Protein AF-A0A4Y1R9N9-F1 (afdb_monomer_lite)

Organism: Prunus dulcis (NCBI:txid3755)

InterPro domains:
  IPR027417 P-loop containing nucleoside triphosphate hydrolase [G3DSA:3.40.50.300] (243-379)
  IPR027417 P-loop containing nucleoside triphosphate hydrolase [G3DSA:3.40.50.300] (380-508)
  IPR027417 P-loop containing nucleoside triphosphate hydrolase [SSF52540] (282-499)
  IPR041677 DNA2/NAM7 helicase, helicase domain [PF13086] (291-350)
  IPR041679 DNA2/NAM7 helicase-like, C-terminal [PF13087] (359-492)
  IPR045055 DNA2/NAM7-like helicase [PTHR10887] (162-499)
  IPR045529 Domain of unknown function DUF6469 [PF20073] (2-97)
  IPR045529 Domain of unknown function DUF6469 [PF20073] (102-150)
  IPR047187 Upf1-like, C-terminal helicase domain [cd18808] (382-489)

Secondary structure (DSSP, 8-state):
----PPPPSS-S-HHHHHTTTHHHHHHHHHHHHHHHHHTGGGS-EEEEEEEEEPP-SSTT-EEEEEEE---SSS------TTEEEEEESS--S------EEEEESS-----TT--EEEEEEEETHHHHHHHHHHT-S---TTTTTSTT----------GGGEEEES-HHHHTGGG-HHHHTTBHHHHHHHHHHHT-TTTSHHHHHHHHHHHHH-HHHHHHT---TT----HHHHHHHHHHHGGGS--HHHHHHHHHHHHHHHH--TT-HHHHHHHHHHHHHHHHHTT-------SHHHHHHHHHHH-SEEEE-TTTTHHHHHTTPPPPS----TTTTTS-HHHHHHHHT-----SSSTT--HHHHHHHTT-------EE-SS-HHHHHHHHHHHHTT-PEEPTGGGSGGG----S-SGGGSSS-----TT--EEE-TTS-EEEHHHHHHHHHHHHHHHHHHHHH---EEEEEEES-HHHHHHHHHHHGGGTS-TT-TTEEEEEEEPPHHHHT--

Radius of gyration: 30.86 Å; chains: 1; bounding box: 74×74×81 Å

Foldseek 3Di:
DDDQDDDDLDDDDQVSLLVNCVVPLVVVVVVLLVVLVVCQLVFAKAWWDDWAFDDDPDPQWGKIWTDTDDDDDDDHDADDPQWDKDKDLDDSPDDHDDTDIDTDRDDDDDDPPTIIMITTRDRCLLSVLLVCLSPDPPQPVVLVVQPPDDDDDDDPDDLLQAAEFEDCVVVVQVVPPSSLSRYLVSQLVLLLQQLDPCRHDLNLLVVVLVCLVDVPVVVVPDPDPPPPADSLRVVVVSLVVVCPRDDPVVNVVSVVVVVLSVPDDPPDPVNVVVSVVSSVVSVVCNPVDRDNDNDSLVSSLVSLASHPHYHYQLSRLLVVVVSPHDDDSDDDDPPQQQDQCSSNSSNNSGSGDDDDCSRGGPVNSCVVVPNDDDDPAEDEPAQCVVVVVCCVPVPVVSHHYDPNNPDPVNWDQQDDDPCRGSDHDDDQPPWDWDADPVRWTATVSVLVVLLVVLVSSLVSCVVPVAADEEEAEDQTPVHLVSNCVRCVVVDPDPPSPRYYYDRDHDDPSVVVVD

Structure (mmCIF, N/CA/C/O backbone):
data_AF-A0A4Y1R9N9-F1
#
_entry.id   AF-A0A4Y1R9N9-F1
#
loop_
_atom_site.group_PDB
_atom_site.id
_atom_site.type_symbol
_atom_site.label_atom_id
_atom_site.label_alt_id
_atom_site.label_comp_id
_atom_site.label_asym_id
_atom_site.label_entity_id
_atom_site.label_seq_id
_atom_site.pdbx_PDB_ins_code
_atom_site.Cartn_x
_atom_site.Cartn_y
_atom_site.Cartn_z
_atom_site.occupancy
_atom_site.B_iso_or_equiv
_atom_site.auth_seq_id
_atom_site.auth_comp_id
_atom_site.auth_asym_id
_atom_site.auth_atom_id
_atom_site.pdbx_PDB_model_num
ATOM 1 N N . MET A 1 1 ? 36.360 -7.402 -8.971 1.00 36.19 1 MET A N 1
ATOM 2 C CA . MET A 1 1 ? 34.938 -7.801 -8.937 1.00 36.19 1 MET A CA 1
ATOM 3 C C . MET A 1 1 ? 34.877 -9.188 -8.328 1.00 36.19 1 MET A C 1
ATOM 5 O O . MET A 1 1 ? 35.626 -10.042 -8.787 1.00 36.19 1 MET A O 1
ATOM 9 N N . ASN A 1 2 ? 34.074 -9.403 -7.285 1.00 40.44 2 ASN A N 1
ATOM 10 C CA . ASN A 1 2 ? 33.867 -10.749 -6.743 1.00 40.44 2 ASN A CA 1
ATOM 11 C C . ASN A 1 2 ? 32.789 -11.445 -7.575 1.00 40.44 2 ASN A C 1
ATOM 13 O O . ASN A 1 2 ? 31.765 -10.832 -7.869 1.00 40.44 2 ASN A O 1
ATOM 17 N N . ALA A 1 3 ? 33.021 -12.700 -7.959 1.00 49.12 3 ALA A N 1
ATOM 18 C CA . ALA A 1 3 ? 32.066 -13.446 -8.766 1.00 49.12 3 ALA A CA 1
ATOM 19 C C . ALA A 1 3 ? 30.737 -13.654 -8.016 1.00 49.12 3 ALA A C 1
ATOM 21 O O . ALA A 1 3 ? 30.699 -13.996 -6.835 1.00 49.12 3 ALA A O 1
ATOM 22 N N . VAL A 1 4 ? 29.651 -13.431 -8.747 1.00 55.69 4 VAL A N 1
ATOM 23 C CA . VAL A 1 4 ? 28.253 -13.615 -8.354 1.00 55.69 4 VAL A CA 1
ATOM 24 C C . VAL A 1 4 ? 27.925 -15.106 -8.502 1.00 55.69 4 VAL A C 1
ATOM 26 O O . VAL A 1 4 ? 27.786 -15.580 -9.623 1.00 55.69 4 VAL A O 1
ATOM 29 N N . THR A 1 5 ? 27.841 -15.859 -7.400 1.00 57.38 5 THR A N 1
ATOM 30 C CA . THR A 1 5 ? 27.516 -17.302 -7.418 1.00 57.38 5 THR A CA 1
ATOM 31 C C . THR A 1 5 ? 26.017 -17.566 -7.262 1.00 57.38 5 THR A C 1
ATOM 33 O O . THR A 1 5 ? 25.310 -16.777 -6.638 1.00 57.38 5 THR A O 1
ATOM 36 N N . GLU A 1 6 ? 25.542 -18.693 -7.792 1.00 58.91 6 GLU A N 1
ATOM 37 C CA . GLU A 1 6 ? 24.136 -19.119 -7.747 1.00 58.91 6 GLU A CA 1
ATOM 38 C C . GLU A 1 6 ? 23.668 -19.538 -6.332 1.00 58.91 6 GLU A C 1
ATOM 40 O O . GLU A 1 6 ? 24.450 -20.080 -5.547 1.00 58.91 6 GLU A O 1
ATOM 45 N N . ILE A 1 7 ? 22.395 -19.290 -5.997 1.00 62.06 7 ILE A N 1
ATOM 46 C CA . ILE A 1 7 ? 21.731 -19.771 -4.776 1.00 62.06 7 ILE A CA 1
ATOM 47 C C . ILE A 1 7 ? 21.492 -21.272 -4.897 1.00 62.06 7 ILE A C 1
ATOM 49 O O . ILE A 1 7 ? 20.780 -21.694 -5.808 1.00 62.06 7 ILE A O 1
ATOM 53 N N . PRO A 1 8 ? 21.945 -22.079 -3.927 1.00 58.59 8 PRO A N 1
ATOM 54 C CA . PRO A 1 8 ? 21.399 -23.412 -3.761 1.00 58.59 8 PRO A CA 1
ATOM 55 C C . PRO A 1 8 ? 19.982 -23.315 -3.168 1.00 58.59 8 PRO A C 1
ATOM 57 O O . PRO A 1 8 ? 19.748 -22.585 -2.204 1.00 58.59 8 PRO A O 1
ATOM 60 N N . ASP A 1 9 ? 19.024 -24.090 -3.686 1.00 57.94 9 ASP A N 1
ATOM 61 C CA . ASP A 1 9 ? 17.650 -24.108 -3.145 1.00 57.94 9 ASP A CA 1
ATOM 62 C C . ASP A 1 9 ? 17.587 -24.543 -1.663 1.00 57.94 9 ASP A C 1
ATOM 64 O O . ASP A 1 9 ? 16.606 -24.267 -0.969 1.00 57.94 9 ASP A O 1
ATOM 68 N N . THR A 1 10 ? 18.653 -25.177 -1.154 1.00 56.78 10 THR A N 1
ATOM 69 C CA . THR A 1 10 ? 18.830 -25.584 0.248 1.00 56.78 10 THR A CA 1
ATOM 70 C C . THR A 1 10 ? 20.202 -25.169 0.787 1.00 56.78 10 THR A C 1
ATOM 72 O O . THR A 1 10 ? 21.182 -25.109 0.052 1.00 56.78 10 THR A O 1
ATOM 75 N N . PHE A 1 11 ? 20.297 -24.912 2.094 1.00 61.66 11 PHE A N 1
ATOM 76 C CA . PHE A 1 11 ? 21.540 -24.506 2.761 1.00 61.66 11 PHE A CA 1
ATOM 77 C C . PHE A 1 11 ? 21.855 -25.429 3.938 1.00 61.66 11 PHE A C 1
ATOM 79 O O . PHE A 1 11 ? 20.962 -25.810 4.691 1.00 61.66 11 PHE A O 1
ATOM 86 N N . SER A 1 12 ? 23.138 -25.734 4.142 1.00 62.84 12 SER A N 1
ATOM 87 C CA . SER A 1 12 ? 23.599 -26.641 5.204 1.00 62.84 12 SER A CA 1
ATOM 88 C C . SER A 1 12 ? 23.705 -25.995 6.591 1.00 62.84 12 SER A C 1
ATOM 90 O O . SER A 1 12 ? 23.620 -26.693 7.597 1.00 62.84 12 SER A O 1
ATOM 92 N N . THR A 1 13 ? 23.908 -24.675 6.677 1.00 56.19 13 THR A N 1
ATOM 93 C CA . THR A 1 13 ? 24.033 -23.945 7.954 1.00 56.19 13 THR A CA 1
ATOM 94 C C . THR A 1 13 ? 23.515 -22.514 7.844 1.00 56.19 13 THR A C 1
ATOM 96 O O . THR A 1 13 ? 23.657 -21.883 6.799 1.00 56.19 13 THR A O 1
ATOM 99 N N . VAL A 1 14 ? 23.018 -21.956 8.955 1.00 56.78 14 VAL A N 1
ATOM 100 C CA . VAL A 1 14 ? 22.624 -20.535 9.059 1.00 56.78 14 VAL A CA 1
ATOM 101 C C . VAL A 1 14 ? 23.787 -19.588 8.727 1.00 56.78 14 VAL A C 1
ATOM 103 O O . VAL A 1 14 ? 23.570 -18.535 8.141 1.00 56.78 14 VAL A O 1
ATOM 106 N N . THR A 1 15 ? 25.034 -19.957 9.027 1.00 58.53 15 THR A N 1
ATOM 107 C CA . THR A 1 15 ? 26.205 -19.117 8.722 1.00 58.53 15 THR A CA 1
ATOM 108 C C . THR A 1 15 ? 26.573 -19.136 7.235 1.00 58.53 15 THR A C 1
ATOM 110 O O . THR A 1 15 ? 26.896 -18.087 6.676 1.00 58.53 15 THR A O 1
ATOM 113 N N . SER A 1 16 ? 26.518 -20.307 6.583 1.00 59.44 16 SER A N 1
ATOM 114 C CA . SER A 1 16 ? 26.695 -20.425 5.123 1.00 59.44 16 SER A CA 1
ATOM 115 C C . SER A 1 16 ? 25.561 -19.750 4.365 1.00 59.44 16 SER A C 1
ATOM 117 O O . SER A 1 16 ? 25.784 -19.208 3.288 1.00 59.44 16 SER A O 1
ATOM 119 N N . TYR A 1 17 ? 24.363 -19.794 4.943 1.00 60.09 17 TYR A N 1
ATOM 120 C CA . TYR A 1 17 ? 23.223 -18.998 4.545 1.00 60.09 17 TYR A CA 1
ATOM 121 C C . TYR A 1 17 ? 23.646 -17.505 4.659 1.00 60.09 17 TYR A C 1
ATOM 123 O O . TYR A 1 17 ? 24.101 -16.944 3.668 1.00 60.09 17 TYR A O 1
ATOM 131 N N . MET A 1 18 ? 23.687 -16.890 5.851 1.00 58.19 18 MET A N 1
ATOM 132 C CA . MET A 1 18 ? 23.992 -15.454 6.080 1.00 58.19 18 MET A CA 1
ATOM 133 C C . MET A 1 18 ? 25.119 -14.831 5.228 1.00 58.19 18 MET A C 1
ATOM 135 O O . MET A 1 18 ? 24.957 -13.735 4.690 1.00 58.19 18 MET A O 1
ATOM 139 N N . LYS A 1 19 ? 26.279 -15.494 5.104 1.00 62.53 19 LYS A N 1
ATOM 140 C CA . LYS A 1 19 ? 27.453 -14.924 4.411 1.00 62.53 19 LYS A CA 1
ATOM 141 C C . LYS A 1 19 ? 27.276 -14.746 2.900 1.00 62.53 19 LYS A C 1
ATOM 143 O O . LYS A 1 19 ? 28.020 -13.969 2.306 1.00 62.53 19 LYS A O 1
ATOM 148 N N . THR A 1 20 ? 26.325 -15.441 2.284 1.00 63.75 20 THR A N 1
ATOM 149 C CA . THR A 1 20 ? 26.199 -15.508 0.820 1.00 63.75 20 THR A CA 1
ATOM 150 C C . THR A 1 20 ? 25.613 -14.221 0.208 1.00 63.75 20 THR A C 1
ATOM 152 O O . THR A 1 20 ? 25.792 -13.975 -0.980 1.00 63.75 20 THR A O 1
ATOM 155 N N . PHE A 1 21 ? 24.972 -13.353 1.004 1.00 65.00 21 PHE A N 1
ATOM 156 C CA . PHE A 1 21 ? 24.070 -12.301 0.481 1.00 65.00 21 PHE A CA 1
ATOM 157 C C . PHE A 1 21 ? 24.565 -10.873 0.689 1.00 65.00 21 PHE A C 1
ATOM 159 O O . PHE A 1 21 ? 24.133 -9.948 0.005 1.00 65.00 21 PHE A O 1
ATOM 166 N N . ILE A 1 22 ? 25.532 -10.694 1.589 1.00 68.81 22 ILE A N 1
ATOM 167 C CA . ILE A 1 22 ? 26.271 -9.437 1.752 1.00 68.81 22 ILE A CA 1
ATOM 168 C C . ILE A 1 22 ? 26.825 -8.916 0.408 1.00 68.81 22 ILE A C 1
ATOM 170 O O . ILE A 1 22 ? 26.648 -7.731 0.135 1.00 68.81 22 ILE A O 1
ATOM 174 N N . PRO A 1 23 ? 27.427 -9.741 -0.479 1.00 67.56 23 PRO A N 1
ATOM 175 C CA . PRO A 1 23 ? 27.901 -9.277 -1.787 1.00 67.56 23 PRO A CA 1
ATOM 176 C C . PRO A 1 23 ? 26.787 -8.906 -2.775 1.00 67.56 23 PRO A C 1
ATOM 178 O O . PRO A 1 23 ? 27.087 -8.506 -3.896 1.00 67.56 23 PRO A O 1
ATOM 181 N N . SER A 1 24 ? 25.525 -9.153 -2.434 1.00 66.94 24 SER A N 1
ATOM 182 C CA . SER A 1 24 ? 24.391 -9.183 -3.361 1.00 66.94 24 SER A CA 1
ATOM 183 C C . SER A 1 24 ? 23.478 -7.983 -3.139 1.00 66.94 24 SER A C 1
ATOM 185 O O . SER A 1 24 ? 23.363 -7.158 -4.038 1.00 66.94 24 SER A O 1
ATOM 187 N N . LEU A 1 25 ? 23.108 -7.730 -1.882 1.00 71.94 25 LEU A N 1
ATOM 188 C CA . LEU A 1 25 ? 22.559 -6.448 -1.431 1.00 71.94 25 LEU A CA 1
ATOM 189 C C . LEU A 1 25 ? 23.481 -5.258 -1.777 1.00 71.94 25 LEU A C 1
ATOM 191 O O . LEU A 1 25 ? 23.010 -4.153 -2.040 1.00 71.94 25 LEU A O 1
ATOM 195 N N . VAL A 1 26 ? 24.803 -5.477 -1.796 1.00 74.75 26 VAL A N 1
ATOM 196 C CA . VAL A 1 26 ? 25.788 -4.483 -2.264 1.00 74.75 26 VAL A CA 1
ATOM 197 C C . VAL A 1 26 ? 25.714 -4.262 -3.779 1.00 74.75 26 VAL A C 1
ATOM 199 O O . VAL A 1 26 ? 25.865 -3.124 -4.210 1.00 74.75 26 VAL A O 1
ATOM 202 N N . GLU A 1 27 ? 25.464 -5.303 -4.577 1.00 73.88 27 GLU A N 1
ATOM 203 C CA . GLU A 1 27 ? 25.344 -5.178 -6.038 1.00 73.88 27 GLU A CA 1
ATOM 204 C C . GLU A 1 27 ? 23.995 -4.571 -6.447 1.00 73.88 27 GLU A C 1
ATOM 206 O O . GLU A 1 27 ? 23.962 -3.727 -7.333 1.00 73.88 27 GLU A O 1
ATOM 211 N N . GLU A 1 28 ? 22.896 -4.899 -5.758 1.00 73.44 28 GLU A N 1
ATOM 212 C CA . GLU A 1 28 ? 21.628 -4.175 -5.917 1.00 73.44 28 GLU A CA 1
ATOM 213 C C . GLU A 1 28 ? 21.801 -2.695 -5.565 1.00 73.44 28 GLU A C 1
ATOM 215 O O . GLU A 1 28 ? 21.473 -1.830 -6.370 1.00 73.44 28 GLU A O 1
ATOM 220 N N . THR A 1 29 ? 22.381 -2.392 -4.397 1.00 78.75 29 THR A N 1
ATOM 221 C CA . THR A 1 29 ? 22.669 -1.005 -3.994 1.00 78.75 29 THR A CA 1
ATOM 222 C C . THR A 1 29 ? 23.520 -0.283 -5.046 1.00 78.75 29 THR A C 1
ATOM 224 O O . THR A 1 29 ? 23.346 0.913 -5.267 1.00 78.75 29 THR A O 1
ATOM 227 N N . HIS A 1 30 ? 24.445 -0.995 -5.692 1.00 74.38 30 HIS A N 1
ATOM 228 C CA . HIS A 1 30 ? 25.285 -0.469 -6.762 1.00 74.38 30 HIS A CA 1
ATOM 229 C C . HIS A 1 30 ? 24.501 -0.244 -8.068 1.00 74.38 30 HIS A C 1
ATOM 231 O O . HIS A 1 30 ? 24.696 0.790 -8.702 1.00 74.38 30 HIS A O 1
ATOM 237 N N . ALA A 1 31 ? 23.578 -1.136 -8.433 1.00 69.06 31 ALA A N 1
ATOM 238 C CA . ALA A 1 31 ? 22.695 -0.984 -9.590 1.00 69.06 31 ALA A CA 1
ATOM 239 C C . ALA A 1 31 ? 21.672 0.155 -9.408 1.00 69.06 31 ALA A C 1
ATOM 241 O O . ALA A 1 31 ? 21.511 0.976 -10.310 1.00 69.06 31 ALA A O 1
ATOM 242 N N . ASP A 1 32 ? 21.049 0.266 -8.230 1.00 75.56 32 ASP A N 1
ATOM 243 C CA . ASP A 1 32 ? 20.171 1.386 -7.860 1.00 75.56 32 ASP A CA 1
ATOM 244 C C . ASP A 1 32 ? 20.937 2.719 -7.917 1.00 75.56 32 ASP A C 1
ATOM 246 O O . ASP A 1 32 ? 20.451 3.717 -8.453 1.00 75.56 32 ASP A O 1
ATOM 250 N N . LEU A 1 33 ? 22.171 2.736 -7.396 1.00 73.06 33 LEU A N 1
ATOM 251 C CA . LEU A 1 33 ? 23.048 3.903 -7.454 1.00 73.06 33 LEU A CA 1
ATOM 252 C C . LEU A 1 33 ? 23.446 4.251 -8.896 1.00 73.06 33 LEU A C 1
ATOM 254 O O . LEU A 1 33 ? 23.465 5.429 -9.241 1.00 73.06 33 LEU A O 1
ATOM 258 N N . LEU A 1 34 ? 23.737 3.258 -9.740 1.00 66.06 34 LEU A N 1
ATOM 259 C CA . LEU A 1 34 ? 24.074 3.457 -11.151 1.00 66.06 34 LEU A CA 1
ATOM 260 C C . LEU A 1 34 ? 22.888 4.041 -11.933 1.00 66.06 34 LEU A C 1
ATOM 262 O O . LEU A 1 34 ? 23.058 5.043 -12.621 1.00 66.06 34 LEU A O 1
ATOM 266 N N . SER A 1 35 ? 21.680 3.500 -11.752 1.00 67.00 35 SER A N 1
ATOM 267 C CA . SER A 1 35 ? 20.458 4.042 -12.366 1.00 67.00 35 SER A CA 1
ATOM 268 C C . SER A 1 35 ? 20.154 5.473 -11.891 1.00 67.00 35 SER A C 1
ATOM 270 O O . SER A 1 35 ? 19.733 6.337 -12.664 1.00 67.00 35 SER A O 1
ATOM 272 N N . SER A 1 36 ? 20.454 5.775 -10.626 1.00 69.50 36 SER A N 1
ATOM 273 C CA . SER A 1 36 ? 20.399 7.141 -10.099 1.00 69.50 36 SER A CA 1
ATOM 274 C C . SER A 1 36 ? 21.432 8.075 -10.761 1.00 69.50 36 SER A C 1
ATOM 276 O O . SER A 1 36 ? 21.106 9.210 -11.105 1.00 69.50 36 SER A O 1
ATOM 278 N N . MET A 1 37 ? 22.656 7.601 -11.041 1.00 65.31 37 MET A N 1
ATOM 279 C CA . MET A 1 37 ? 23.663 8.376 -11.791 1.00 65.31 37 MET A CA 1
ATOM 280 C C . MET A 1 37 ? 23.219 8.716 -13.220 1.00 65.31 37 MET A C 1
ATOM 282 O O . MET A 1 37 ? 23.529 9.804 -13.702 1.00 65.31 37 MET A O 1
ATOM 286 N N . GLU A 1 38 ? 22.475 7.834 -13.887 1.00 60.66 38 GLU A N 1
ATOM 287 C CA . GLU A 1 38 ? 21.941 8.078 -15.237 1.00 60.66 38 GLU A CA 1
ATOM 288 C C . GLU A 1 38 ? 20.880 9.196 -15.255 1.00 60.66 38 GLU A C 1
ATOM 290 O O . GLU A 1 38 ? 20.752 9.916 -16.245 1.00 60.66 38 GLU A O 1
ATOM 295 N N . THR A 1 39 ? 20.169 9.398 -14.139 1.00 62.81 39 THR A N 1
ATOM 296 C CA . THR A 1 39 ? 19.123 10.429 -13.968 1.00 62.81 39 THR A CA 1
ATOM 297 C C . THR A 1 39 ? 19.586 11.654 -13.163 1.00 62.81 39 THR A C 1
ATOM 299 O O . THR A 1 39 ? 18.797 12.550 -12.852 1.00 62.81 39 THR A O 1
ATOM 302 N N . LEU A 1 40 ? 20.890 11.749 -12.869 1.00 62.97 40 LEU A N 1
ATOM 303 C CA . LEU A 1 40 ? 21.496 12.812 -12.060 1.00 62.97 40 LEU A CA 1
ATOM 304 C C . LEU A 1 40 ? 21.195 14.257 -12.533 1.00 62.97 40 LEU A C 1
ATOM 306 O O . LEU A 1 40 ? 21.043 15.125 -11.672 1.00 62.97 40 LEU A O 1
ATOM 310 N N . PRO A 1 41 ? 21.077 14.577 -13.843 1.00 58.31 41 PRO A N 1
ATOM 311 C CA . PRO A 1 41 ? 20.718 15.929 -14.289 1.00 58.31 41 PRO A CA 1
ATOM 312 C C . PRO A 1 41 ? 19.312 16.381 -13.866 1.00 58.31 41 PRO A C 1
ATOM 314 O O . PRO A 1 41 ? 19.068 17.583 -13.767 1.00 58.31 41 PRO A O 1
ATOM 317 N N . GLN A 1 42 ? 18.403 15.432 -13.626 1.00 62.47 42 GLN A N 1
ATOM 318 C CA . GLN A 1 42 ? 17.030 15.652 -13.165 1.00 62.47 42 GLN A CA 1
ATOM 319 C C . GLN A 1 42 ? 16.877 15.416 -11.651 1.00 62.47 42 GLN A C 1
ATOM 321 O O . GLN A 1 42 ? 15.779 15.570 -11.115 1.00 62.47 42 GLN A O 1
ATOM 326 N N . ALA A 1 43 ? 17.953 15.032 -10.956 1.00 66.75 43 ALA A N 1
ATOM 327 C CA . ALA A 1 43 ? 17.884 14.615 -9.565 1.00 66.75 43 ALA A CA 1
ATOM 328 C C . ALA A 1 43 ? 17.580 15.789 -8.602 1.00 66.75 43 ALA A C 1
ATOM 330 O O . ALA A 1 43 ? 18.164 16.877 -8.730 1.00 66.75 43 ALA A O 1
ATOM 331 N N . PRO A 1 44 ? 16.718 15.573 -7.588 1.00 74.94 44 PRO A N 1
ATOM 332 C CA . PRO A 1 44 ? 16.413 16.575 -6.568 1.00 74.94 44 PRO A CA 1
ATOM 333 C C . PRO A 1 44 ? 17.697 17.093 -5.880 1.00 74.94 44 PRO A C 1
ATOM 335 O O . PRO A 1 44 ? 18.550 16.307 -5.465 1.00 74.94 44 PRO A O 1
ATOM 338 N N . THR A 1 45 ? 17.880 18.419 -5.805 1.00 71.25 45 THR A N 1
ATOM 339 C CA . THR A 1 45 ? 19.181 19.050 -5.477 1.00 71.25 45 THR A CA 1
ATOM 340 C C . THR A 1 45 ? 19.029 20.282 -4.585 1.00 71.25 45 THR A C 1
ATOM 342 O O . THR A 1 45 ? 18.223 21.150 -4.891 1.00 71.25 45 THR A O 1
ATOM 345 N N . CYS A 1 46 ? 19.869 20.453 -3.557 1.00 74.38 46 CYS A N 1
ATOM 346 C CA . CYS A 1 46 ? 19.799 21.560 -2.593 1.00 74.38 46 CYS A CA 1
ATOM 347 C C . CYS A 1 46 ? 21.154 22.283 -2.341 1.00 74.38 46 CYS A C 1
ATOM 349 O O . CYS A 1 46 ? 22.227 21.701 -2.498 1.00 74.38 46 CYS A O 1
ATOM 351 N N . GLU A 1 47 ? 21.141 23.590 -2.006 1.00 76.25 47 GLU A N 1
ATOM 352 C CA . GLU A 1 47 ? 22.351 24.450 -1.912 1.00 76.25 47 GLU A CA 1
ATOM 353 C C . GLU A 1 47 ? 22.880 24.569 -0.471 1.00 76.25 47 GLU A C 1
ATOM 355 O O . GLU A 1 47 ? 22.287 25.247 0.373 1.00 76.25 47 GLU A O 1
ATOM 360 N N . ILE A 1 48 ? 24.046 23.974 -0.202 1.00 77.81 48 ILE A N 1
ATOM 361 C CA . ILE A 1 48 ? 24.710 23.987 1.105 1.00 77.81 48 ILE A CA 1
ATOM 362 C C . ILE A 1 48 ? 25.364 25.347 1.380 1.00 77.81 48 ILE A C 1
ATOM 364 O O . ILE A 1 48 ? 26.254 25.805 0.660 1.00 77.81 48 ILE A O 1
ATOM 368 N N . LEU A 1 49 ? 24.974 25.965 2.496 1.00 75.75 49 LEU A N 1
ATOM 369 C CA . LEU A 1 49 ? 25.505 27.245 2.966 1.00 75.75 49 LEU A CA 1
ATOM 370 C C . LEU A 1 49 ? 26.733 27.057 3.865 1.00 75.75 49 LEU A C 1
ATOM 372 O O . LEU A 1 49 ? 27.752 27.729 3.670 1.00 75.75 49 LEU A O 1
ATOM 376 N N . ALA A 1 50 ? 26.657 26.134 4.829 1.00 76.44 50 ALA A N 1
ATOM 377 C CA . ALA A 1 50 ? 27.748 25.833 5.752 1.00 76.44 50 ALA A CA 1
ATOM 378 C C . ALA A 1 50 ? 27.815 24.347 6.125 1.00 76.44 50 ALA A C 1
ATOM 380 O O . ALA A 1 50 ? 26.805 23.651 6.199 1.00 76.44 50 ALA A O 1
ATOM 381 N N . VAL A 1 51 ? 29.033 23.891 6.407 1.00 77.75 51 VAL A N 1
ATOM 382 C CA . VAL A 1 51 ? 29.354 22.536 6.859 1.00 77.75 51 VAL A CA 1
ATOM 383 C C . VAL A 1 51 ? 30.171 22.671 8.136 1.00 77.75 51 VAL A C 1
ATOM 385 O O . VAL A 1 51 ? 31.230 23.297 8.125 1.00 77.75 51 VAL A O 1
ATOM 388 N N . THR A 1 52 ? 29.689 22.110 9.242 1.00 78.81 52 THR A N 1
ATOM 389 C CA . THR A 1 52 ? 30.357 22.188 10.546 1.00 78.81 52 THR A CA 1
ATOM 390 C C . THR A 1 52 ? 30.651 20.776 11.055 1.00 78.81 52 THR A C 1
ATOM 392 O O . THR A 1 52 ? 29.711 20.004 11.256 1.00 78.81 52 THR A O 1
ATOM 395 N N . PRO A 1 53 ? 31.925 20.393 11.268 1.00 74.00 53 PRO A N 1
ATOM 396 C CA . PRO A 1 53 ? 32.252 19.082 11.816 1.00 74.00 53 PRO A CA 1
ATOM 397 C C . PRO A 1 53 ? 31.733 18.967 13.251 1.00 74.00 53 PRO A C 1
ATOM 399 O O . PRO A 1 53 ? 31.931 19.861 14.079 1.00 74.00 53 PRO A O 1
ATOM 402 N N . LYS A 1 54 ? 31.083 17.847 13.566 1.00 73.25 54 LYS A N 1
ATOM 403 C CA . LYS A 1 54 ? 30.675 17.536 14.936 1.00 73.25 54 LYS A CA 1
ATOM 404 C C . LYS A 1 54 ? 31.918 17.092 15.718 1.00 73.25 54 LYS A C 1
ATOM 406 O O . LYS A 1 54 ? 32.745 16.344 15.206 1.00 73.25 54 LYS A O 1
ATOM 411 N N . ARG A 1 55 ? 32.100 17.566 16.956 1.00 60.62 55 ARG A N 1
ATOM 412 C CA . ARG A 1 55 ? 33.238 17.137 17.792 1.00 60.62 55 ARG A CA 1
ATOM 413 C C . ARG A 1 55 ? 33.020 15.686 18.240 1.00 60.62 55 ARG A C 1
ATOM 415 O O . ARG A 1 55 ? 32.046 15.406 18.936 1.00 60.62 55 ARG A O 1
ATOM 422 N N . HIS A 1 56 ? 33.926 14.784 17.862 1.00 59.88 56 HIS A N 1
ATOM 423 C CA . HIS A 1 56 ? 33.889 13.357 18.210 1.00 59.88 56 HIS A CA 1
ATOM 424 C C . HIS A 1 56 ? 35.079 12.946 19.084 1.00 59.88 56 HIS A C 1
ATOM 426 O O . HIS A 1 56 ? 36.131 13.579 19.055 1.00 59.88 56 HIS A O 1
ATOM 432 N N . LYS A 1 57 ? 34.918 11.844 19.831 1.00 53.31 57 LYS A N 1
ATOM 433 C CA . LYS A 1 57 ? 36.005 11.201 20.594 1.00 53.31 57 LYS A CA 1
ATOM 434 C C . LYS A 1 57 ? 36.927 10.320 19.732 1.00 53.31 57 LYS A C 1
ATOM 436 O O . LYS A 1 57 ? 38.046 10.051 20.148 1.00 53.31 57 LYS A O 1
ATOM 441 N N . ASN A 1 58 ? 36.476 9.885 18.548 1.00 53.00 58 ASN A N 1
ATOM 442 C CA . ASN A 1 58 ? 37.187 8.923 17.696 1.00 53.00 58 ASN A CA 1
ATOM 443 C C . ASN A 1 58 ? 37.541 9.537 16.333 1.00 53.00 58 ASN A C 1
ATOM 445 O O . ASN A 1 58 ? 36.672 10.070 15.649 1.00 53.00 58 ASN A O 1
ATOM 449 N N . ALA A 1 59 ? 38.789 9.362 15.890 1.00 54.09 59 ALA A N 1
ATOM 450 C CA . ALA A 1 59 ? 39.345 9.969 14.671 1.00 54.09 59 ALA A CA 1
ATOM 451 C C . ALA A 1 59 ? 38.844 9.385 13.324 1.00 54.09 59 ALA A C 1
ATOM 453 O O . ALA A 1 59 ? 39.419 9.686 12.282 1.00 54.09 59 ALA A O 1
ATOM 454 N N . LYS A 1 60 ? 37.812 8.526 13.329 1.00 52.28 60 LYS A N 1
ATOM 455 C CA . LYS A 1 60 ? 37.277 7.836 12.134 1.00 52.28 60 LYS A CA 1
ATOM 456 C C . LYS A 1 60 ? 35.770 8.048 11.885 1.00 52.28 60 LYS A C 1
ATOM 458 O O . LYS A 1 60 ? 35.247 7.476 10.937 1.00 52.28 60 LYS A O 1
ATOM 463 N N . ASP A 1 61 ? 35.067 8.833 12.710 1.00 59.25 61 ASP A N 1
ATOM 464 C CA . ASP A 1 61 ? 33.644 9.172 12.500 1.00 59.25 61 ASP A CA 1
ATOM 465 C C . ASP A 1 61 ? 33.526 10.629 12.026 1.00 59.25 61 ASP A C 1
ATOM 467 O O . ASP A 1 61 ? 33.559 11.563 12.830 1.00 59.25 61 ASP A O 1
ATOM 471 N N . PHE A 1 62 ? 33.428 10.831 10.707 1.00 68.94 62 PHE A N 1
ATOM 472 C CA . PHE A 1 62 ? 33.225 12.151 10.107 1.00 68.94 62 PHE A CA 1
ATOM 473 C C . PHE A 1 62 ? 31.724 12.458 9.990 1.00 68.94 62 PHE A C 1
ATOM 475 O O . PHE A 1 62 ? 31.134 12.350 8.910 1.00 68.94 62 PHE A O 1
ATOM 482 N N . SER A 1 63 ? 31.093 12.840 11.105 1.00 71.62 63 SER A N 1
ATOM 483 C CA . SER A 1 63 ? 29.730 13.389 11.081 1.00 71.62 63 SER A CA 1
ATOM 484 C C . SER A 1 63 ? 29.748 14.923 11.047 1.00 71.62 63 SER A C 1
ATOM 486 O O . SER A 1 63 ? 30.482 15.580 11.791 1.00 71.62 63 SER A O 1
ATOM 488 N N . TYR A 1 64 ? 28.887 15.503 10.214 1.00 74.38 64 TYR A N 1
ATOM 489 C CA . TYR A 1 64 ? 28.768 16.942 9.996 1.00 74.38 64 TYR A CA 1
ATOM 490 C C . TYR A 1 64 ? 27.346 17.433 10.274 1.00 74.38 64 TYR A C 1
ATOM 492 O O . TYR A 1 64 ? 26.365 16.746 9.987 1.00 74.38 64 TYR A O 1
ATOM 500 N N . VAL A 1 65 ? 27.244 18.651 10.804 1.00 74.56 65 VAL A N 1
ATOM 501 C CA . VAL A 1 65 ? 26.015 19.451 10.801 1.00 74.56 65 VAL A CA 1
ATOM 502 C C . VAL A 1 65 ? 26.061 20.321 9.554 1.00 74.56 65 VAL A C 1
ATOM 504 O O . VAL A 1 65 ? 27.027 21.065 9.370 1.00 74.56 65 VAL A O 1
ATOM 507 N N . ILE A 1 66 ? 25.056 20.217 8.687 1.00 74.75 66 ILE A N 1
ATOM 508 C CA . ILE A 1 66 ? 25.035 20.932 7.415 1.00 74.75 66 ILE A CA 1
ATOM 509 C C . ILE A 1 66 ? 23.849 21.901 7.376 1.00 74.75 66 ILE A C 1
ATOM 511 O O . ILE A 1 66 ? 22.680 21.533 7.490 1.00 74.75 66 ILE A O 1
ATOM 515 N N . ILE A 1 67 ? 24.189 23.185 7.253 1.00 72.00 67 ILE A N 1
ATOM 516 C CA . ILE A 1 67 ? 23.252 24.290 7.077 1.00 72.00 67 ILE A CA 1
ATOM 517 C C . ILE A 1 67 ? 23.071 24.483 5.581 1.00 72.00 67 ILE A C 1
ATOM 519 O O . ILE A 1 67 ? 24.042 24.764 4.877 1.00 72.00 67 ILE A O 1
ATOM 523 N N . ILE A 1 68 ? 21.835 24.403 5.111 1.00 72.25 68 ILE A N 1
ATOM 524 C CA . ILE A 1 68 ? 21.480 24.713 3.728 1.00 72.25 68 ILE A CA 1
ATOM 525 C C . ILE A 1 68 ? 20.381 25.784 3.714 1.00 72.25 68 ILE A C 1
ATOM 527 O O . ILE A 1 68 ? 19.892 26.172 4.783 1.00 72.25 68 ILE A O 1
ATOM 531 N N . ARG A 1 69 ? 20.096 26.354 2.540 1.00 61.22 69 ARG A N 1
ATOM 532 C CA . ARG A 1 69 ? 19.105 27.431 2.367 1.00 61.22 69 ARG A CA 1
ATOM 533 C C . ARG A 1 69 ? 17.667 26.875 2.497 1.00 61.22 69 ARG A C 1
ATOM 535 O O . ARG A 1 69 ? 17.494 25.657 2.536 1.00 61.22 69 ARG A O 1
ATOM 542 N N . GLY A 1 70 ? 16.669 27.747 2.661 1.00 50.56 70 GLY A N 1
ATOM 543 C CA . GLY A 1 70 ? 15.252 27.367 2.747 1.00 50.56 70 GLY A CA 1
ATOM 544 C C . GLY A 1 70 ? 14.292 28.543 2.575 1.00 50.56 70 GLY A C 1
ATOM 545 O O . GLY A 1 70 ? 14.590 29.637 3.058 1.00 50.56 70 GLY A O 1
ATOM 546 N N . SER A 1 71 ? 13.147 28.301 1.924 1.00 47.25 71 SER A N 1
ATOM 547 C CA . SER A 1 71 ? 11.937 29.145 1.959 1.00 47.25 71 SER A CA 1
ATOM 548 C C . SER A 1 71 ? 10.731 28.480 1.272 1.00 47.25 71 SER A C 1
ATOM 550 O O . SER A 1 71 ? 10.904 27.928 0.193 1.00 47.25 71 SER A O 1
ATOM 552 N N . GLY A 1 72 ? 9.537 28.641 1.860 1.00 42.50 72 GLY A N 1
ATOM 553 C CA . GLY A 1 72 ? 8.218 28.752 1.202 1.00 42.50 72 GLY A CA 1
ATOM 554 C C . GLY A 1 72 ? 7.834 27.809 0.045 1.00 42.50 72 GLY A C 1
ATOM 555 O O . GLY A 1 72 ? 8.231 28.045 -1.087 1.00 42.50 72 GLY A O 1
ATOM 556 N N . GLU A 1 73 ? 6.918 26.884 0.351 1.00 36.47 73 GLU A N 1
ATOM 557 C CA . GLU A 1 73 ? 6.026 26.120 -0.551 1.00 36.47 73 GLU A CA 1
ATOM 558 C C . GLU A 1 73 ? 6.583 24.982 -1.453 1.00 36.47 73 GLU A C 1
ATOM 560 O O . GLU A 1 73 ? 7.529 25.112 -2.226 1.00 36.47 73 GLU A O 1
ATOM 565 N N . ALA A 1 74 ? 5.871 23.851 -1.336 1.00 40.53 74 ALA A N 1
ATOM 566 C CA . ALA A 1 74 ? 5.643 22.718 -2.247 1.00 40.53 74 ALA A CA 1
ATOM 567 C C . ALA A 1 74 ? 6.792 21.917 -2.908 1.00 40.53 74 ALA A C 1
ATOM 569 O O . ALA A 1 74 ? 6.718 20.691 -2.860 1.00 40.53 74 ALA A O 1
ATOM 570 N N . GLU A 1 75 ? 7.808 22.512 -3.545 1.00 48.44 75 GLU A N 1
ATOM 571 C CA . GLU A 1 75 ? 8.653 21.777 -4.525 1.00 48.44 75 GLU A CA 1
ATOM 572 C C . GLU A 1 75 ? 10.174 21.884 -4.283 1.00 48.44 75 GLU A C 1
ATOM 574 O O . GLU A 1 75 ? 10.942 22.315 -5.142 1.00 48.44 75 GLU A O 1
ATOM 579 N N . ASN A 1 76 ? 10.636 21.463 -3.100 1.00 63.31 76 ASN A N 1
ATOM 580 C CA . ASN A 1 76 ? 12.056 21.468 -2.721 1.00 63.31 76 ASN A CA 1
ATOM 581 C C . ASN A 1 76 ? 12.524 20.095 -2.186 1.00 63.31 76 ASN A C 1
ATOM 583 O O . ASN A 1 76 ? 11.775 19.385 -1.517 1.00 63.31 76 ASN A O 1
ATOM 587 N N . TYR A 1 77 ? 13.775 19.717 -2.473 1.00 67.38 77 TYR A N 1
ATOM 588 C CA . TYR A 1 77 ? 14.405 18.476 -2.013 1.00 67.38 77 TYR A CA 1
ATOM 589 C C . TYR A 1 77 ? 14.892 18.579 -0.568 1.00 67.38 77 TYR A C 1
ATOM 591 O O . TYR A 1 77 ? 16.074 18.820 -0.313 1.00 67.38 77 TYR A O 1
ATOM 599 N N . GLU A 1 78 ? 13.994 18.299 0.370 1.00 68.88 78 GLU A N 1
ATOM 600 C CA . GLU A 1 78 ? 14.369 18.060 1.758 1.00 68.88 78 GLU A CA 1
ATOM 601 C C . GLU A 1 78 ? 15.044 16.682 1.910 1.00 68.88 78 GLU A C 1
ATOM 603 O O . GLU A 1 78 ? 14.382 15.655 1.724 1.00 68.88 78 GLU A O 1
ATOM 608 N N . PRO A 1 79 ? 16.342 16.615 2.267 1.00 71.50 79 PRO A N 1
ATOM 609 C CA . PRO A 1 79 ? 17.013 15.340 2.454 1.00 71.50 79 PRO A CA 1
ATOM 610 C C . PRO A 1 79 ? 16.467 14.621 3.693 1.00 71.50 79 PRO A C 1
ATOM 612 O O . PRO A 1 79 ? 16.241 15.222 4.745 1.00 71.50 79 PRO A O 1
ATOM 615 N N . GLN A 1 80 ? 16.300 13.310 3.597 1.00 73.12 80 GLN A N 1
ATOM 616 C CA . GLN A 1 80 ? 15.684 12.476 4.620 1.00 73.12 80 GLN A CA 1
ATOM 617 C C . GLN A 1 80 ? 16.702 11.573 5.329 1.00 73.12 80 GLN A C 1
ATOM 619 O O . GLN A 1 80 ? 17.837 11.350 4.895 1.00 73.12 80 GLN A O 1
ATOM 624 N N . THR A 1 81 ? 16.292 11.003 6.466 1.00 74.75 81 THR A N 1
ATOM 625 C CA . THR A 1 81 ? 17.108 9.987 7.143 1.00 74.75 81 THR A CA 1
ATOM 626 C C . THR A 1 81 ? 17.260 8.762 6.242 1.00 74.75 81 THR A C 1
ATOM 628 O O . THR A 1 81 ? 16.274 8.143 5.847 1.00 74.75 81 THR A O 1
ATOM 631 N N . GLY A 1 82 ? 18.511 8.390 5.972 1.00 77.25 82 GLY A N 1
ATOM 632 C CA . GLY A 1 82 ? 18.858 7.269 5.101 1.00 77.25 82 GLY A CA 1
ATOM 633 C C . GLY A 1 82 ? 19.236 7.672 3.678 1.00 77.25 82 GLY A C 1
ATOM 634 O O . GLY A 1 82 ? 19.681 6.799 2.941 1.00 77.25 82 GLY A O 1
ATOM 635 N N . ASP A 1 83 ? 19.123 8.944 3.293 1.00 83.12 83 ASP A N 1
ATOM 636 C CA . ASP A 1 83 ? 19.535 9.380 1.957 1.00 83.12 83 ASP A CA 1
ATOM 637 C C . ASP A 1 83 ? 21.054 9.306 1.776 1.00 83.12 83 ASP A C 1
ATOM 639 O O . ASP A 1 83 ? 21.839 9.812 2.583 1.00 83.12 83 ASP A O 1
ATOM 643 N N . LEU A 1 84 ? 21.460 8.678 0.675 1.00 82.44 84 LEU A N 1
ATOM 644 C CA . LEU A 1 84 ? 22.789 8.801 0.105 1.00 82.44 84 LEU A CA 1
ATOM 645 C C . LEU A 1 84 ? 22.759 9.969 -0.883 1.00 82.44 84 LEU A C 1
ATOM 647 O O . LEU A 1 84 ? 21.910 10.012 -1.774 1.00 82.44 84 LEU A O 1
ATOM 651 N N . ILE A 1 85 ? 23.684 10.911 -0.715 1.00 82.00 85 ILE A N 1
ATOM 652 C CA . ILE A 1 85 ? 23.755 12.147 -1.499 1.00 82.00 85 ILE A CA 1
ATOM 653 C C . ILE A 1 85 ? 25.139 12.318 -2.131 1.00 82.00 85 ILE A C 1
ATOM 655 O O . ILE A 1 85 ? 26.154 11.988 -1.511 1.00 82.00 85 ILE A O 1
ATOM 659 N N . ALA A 1 86 ? 25.194 12.886 -3.335 1.00 76.56 86 ALA A N 1
ATOM 660 C CA . ALA A 1 86 ? 26.437 13.398 -3.905 1.00 76.56 86 ALA A CA 1
ATOM 661 C C . ALA A 1 86 ? 26.666 14.842 -3.448 1.00 76.56 86 ALA A C 1
ATOM 663 O O . ALA A 1 86 ? 25.729 15.637 -3.382 1.00 76.56 86 ALA A O 1
ATOM 664 N N . LEU A 1 87 ? 27.923 15.189 -3.163 1.00 77.06 87 LEU A N 1
ATOM 665 C CA . LEU A 1 87 ? 28.352 16.564 -2.915 1.00 77.06 87 LEU A CA 1
ATOM 666 C C . LEU A 1 87 ? 29.132 17.070 -4.127 1.00 77.06 87 LEU A C 1
ATOM 668 O O . LEU A 1 87 ? 30.113 16.446 -4.526 1.00 77.06 87 LEU A O 1
ATOM 672 N N . THR A 1 88 ? 28.711 18.200 -4.693 1.00 69.69 88 THR A N 1
ATOM 673 C CA . THR A 1 88 ? 29.291 18.770 -5.921 1.00 69.69 88 THR A CA 1
ATOM 674 C C . THR A 1 88 ? 29.461 20.285 -5.807 1.00 69.69 88 THR A C 1
ATOM 676 O O . THR A 1 88 ? 28.627 20.966 -5.208 1.00 69.69 88 THR A O 1
ATOM 679 N N . ASP A 1 89 ? 30.543 20.832 -6.369 1.00 66.50 89 ASP A N 1
ATOM 680 C CA . ASP A 1 89 ? 30.757 22.281 -6.502 1.00 66.50 89 ASP A CA 1
ATOM 681 C C . ASP A 1 89 ? 30.149 22.865 -7.795 1.00 66.50 89 ASP A C 1
ATOM 683 O O . ASP A 1 89 ? 30.076 24.086 -7.956 1.00 66.50 89 ASP A O 1
ATOM 687 N N . ILE A 1 90 ? 29.640 21.999 -8.678 1.00 56.50 90 ILE A N 1
ATOM 688 C CA . ILE A 1 90 ? 28.917 22.335 -9.909 1.00 56.50 90 ILE A CA 1
ATOM 689 C C . ILE A 1 90 ? 27.457 21.890 -9.764 1.00 56.50 90 ILE A C 1
ATOM 691 O O . ILE A 1 90 ? 27.181 20.743 -9.423 1.00 56.50 90 ILE A O 1
ATOM 695 N N . ARG A 1 91 ? 26.514 22.795 -10.038 1.00 55.00 91 ARG A N 1
ATOM 696 C CA . ARG A 1 91 ? 25.067 22.549 -9.946 1.00 55.00 91 ARG A CA 1
ATOM 697 C C . ARG A 1 91 ? 24.559 21.771 -11.175 1.00 55.00 91 ARG A C 1
ATOM 699 O O . ARG A 1 91 ? 24.586 22.357 -12.258 1.00 55.00 91 ARG A O 1
ATOM 706 N N . PRO A 1 92 ? 24.026 20.539 -11.036 1.00 50.09 92 PRO A N 1
ATOM 707 C CA . PRO A 1 92 ? 23.116 19.975 -12.034 1.00 50.09 92 PRO A CA 1
ATOM 708 C C . PRO A 1 92 ? 21.869 20.866 -12.083 1.00 50.09 92 PRO A C 1
ATOM 710 O O . PRO A 1 92 ? 21.427 21.380 -11.053 1.00 50.09 92 PRO A O 1
ATOM 713 N N . THR A 1 93 ? 21.344 21.152 -13.269 1.00 38.59 93 THR A N 1
ATOM 714 C CA . THR A 1 93 ? 20.494 22.328 -13.509 1.00 38.59 93 THR A CA 1
ATOM 715 C C . THR A 1 93 ? 19.038 22.215 -13.007 1.00 38.59 93 THR A C 1
ATOM 717 O O . THR A 1 93 ? 18.133 22.258 -13.830 1.00 38.59 93 THR A O 1
ATOM 720 N N . CYS A 1 94 ? 18.800 22.168 -11.680 1.00 35.69 94 CYS A N 1
ATOM 721 C CA . CYS A 1 94 ? 17.624 22.759 -10.987 1.00 35.69 94 CYS A CA 1
ATOM 722 C C . CYS A 1 94 ? 17.808 22.900 -9.435 1.00 35.69 94 CYS A C 1
ATOM 724 O O . CYS A 1 94 ? 18.886 23.330 -9.018 1.00 35.69 94 CYS A O 1
ATOM 726 N N . SER A 1 95 ? 16.788 22.689 -8.571 1.00 35.34 95 SER A N 1
ATOM 727 C CA . SER A 1 95 ? 16.653 23.256 -7.183 1.00 35.34 95 SER A CA 1
ATOM 728 C C . SER A 1 95 ? 15.814 22.362 -6.212 1.00 35.34 95 SER A C 1
ATOM 730 O O . SER A 1 95 ? 15.227 21.409 -6.709 1.00 35.34 95 SER A O 1
ATOM 732 N N . ARG A 1 96 ? 15.649 22.595 -4.881 1.00 51.19 96 ARG A N 1
ATOM 733 C CA . ARG A 1 96 ? 16.440 23.326 -3.839 1.00 51.19 96 ARG A CA 1
ATOM 734 C C . ARG A 1 96 ? 16.239 22.759 -2.393 1.00 51.19 96 ARG A C 1
ATOM 736 O O . ARG A 1 96 ? 15.427 21.877 -2.212 1.00 51.19 96 ARG A O 1
ATOM 743 N N . ASP A 1 97 ? 16.979 23.306 -1.408 1.00 53.84 97 ASP A N 1
ATOM 744 C CA . ASP A 1 97 ? 16.693 23.549 0.047 1.00 53.84 97 ASP A CA 1
ATOM 745 C C . ASP A 1 97 ? 16.330 22.468 1.146 1.00 53.84 97 ASP A C 1
ATOM 747 O O . ASP A 1 97 ? 15.913 21.370 0.837 1.00 53.84 97 ASP A O 1
ATOM 751 N N . ASN A 1 98 ? 16.523 22.822 2.453 1.00 33.53 98 ASN A N 1
ATOM 752 C CA . ASN A 1 98 ? 16.348 22.114 3.785 1.00 33.53 98 ASN A CA 1
ATOM 753 C C . ASN A 1 98 ? 17.473 21.273 4.513 1.00 33.53 98 ASN A C 1
ATOM 755 O O . ASN A 1 98 ? 18.130 20.395 3.965 1.00 33.53 98 ASN A O 1
ATOM 759 N N . ARG A 1 99 ? 17.742 21.570 5.813 1.00 34.62 99 ARG A N 1
ATOM 760 C CA . ARG A 1 99 ? 18.973 21.202 6.599 1.00 34.62 99 ARG A CA 1
ATOM 761 C C . ARG A 1 99 ? 19.124 19.712 6.995 1.00 34.62 99 ARG A C 1
ATOM 763 O O . ARG A 1 99 ? 18.171 19.114 7.474 1.00 34.62 99 ARG A O 1
ATOM 770 N N . LEU A 1 100 ? 20.364 19.177 7.010 1.00 42.06 100 LEU A N 1
ATOM 771 C CA . LEU A 1 100 ? 20.650 17.764 7.362 1.00 42.06 100 LEU A CA 1
ATOM 772 C C . LEU A 1 100 ? 21.891 17.517 8.257 1.00 42.06 100 LEU A C 1
ATOM 774 O O . LEU A 1 100 ? 22.826 18.319 8.329 1.00 42.06 100 LEU A O 1
ATOM 778 N N . PHE A 1 101 ? 21.935 16.335 8.886 1.00 38.16 101 PHE A N 1
ATOM 779 C CA . PHE A 1 101 ? 23.143 15.708 9.441 1.00 38.16 101 PHE A CA 1
ATOM 780 C C . PHE A 1 101 ? 23.711 14.677 8.458 1.00 38.16 101 PHE A C 1
ATOM 782 O O . PHE A 1 101 ? 23.019 13.731 8.094 1.00 38.16 101 PHE A O 1
ATOM 789 N N . ILE A 1 102 ? 24.976 14.822 8.060 1.00 49.06 102 ILE A N 1
ATOM 790 C CA . ILE A 1 102 ? 25.592 13.997 7.006 1.00 49.06 102 ILE A CA 1
ATOM 791 C C . ILE A 1 102 ? 26.822 13.269 7.554 1.00 49.06 102 ILE A C 1
ATOM 793 O O . ILE A 1 102 ? 27.638 13.851 8.272 1.00 49.06 102 ILE A O 1
ATOM 797 N N . ARG A 1 103 ? 26.956 11.985 7.208 1.00 39.22 103 ARG A N 1
ATOM 798 C CA . ARG A 1 103 ? 28.135 11.155 7.484 1.00 39.22 103 ARG A CA 1
ATOM 799 C C . ARG A 1 103 ? 28.909 10.928 6.196 1.00 39.22 103 ARG A C 1
ATOM 801 O O . ARG A 1 103 ? 28.318 10.542 5.196 1.00 39.22 103 ARG A O 1
ATOM 808 N N . SER A 1 104 ? 30.220 11.138 6.239 1.00 46.09 104 SER A N 1
ATOM 809 C CA . SER A 1 104 ? 31.106 10.946 5.088 1.00 46.09 104 SER A CA 1
ATOM 810 C C . SER A 1 104 ? 32.202 9.927 5.396 1.00 46.09 104 SER A C 1
ATOM 812 O O . SER A 1 104 ? 32.668 9.821 6.529 1.00 46.09 104 SER A O 1
ATOM 814 N N . SER A 1 105 ? 32.654 9.193 4.378 1.00 43.69 105 SER A N 1
ATOM 815 C CA . SER A 1 105 ? 33.818 8.299 4.468 1.00 43.69 105 SER A CA 1
ATOM 816 C C . SER A 1 105 ? 35.159 9.043 4.375 1.00 43.69 105 SER A C 1
ATOM 818 O O . SER A 1 105 ? 36.202 8.479 4.705 1.00 43.69 105 SER A O 1
ATOM 820 N N . LYS A 1 106 ? 35.142 10.311 3.940 1.00 53.19 106 LYS A N 1
ATOM 821 C CA . LYS A 1 106 ? 36.312 11.196 3.805 1.00 53.19 106 LYS A CA 1
ATOM 822 C C . LYS A 1 106 ? 36.008 12.599 4.355 1.00 53.19 106 LYS A C 1
ATOM 824 O O . LYS A 1 106 ? 34.843 13.003 4.346 1.00 53.19 106 LYS A O 1
ATOM 829 N N . PRO A 1 107 ? 37.015 13.378 4.789 1.00 49.34 107 PRO A N 1
ATOM 830 C CA . PRO A 1 107 ? 36.797 14.760 5.204 1.00 49.34 107 PRO A CA 1
ATOM 831 C C . PRO A 1 107 ? 36.166 15.600 4.084 1.00 49.34 107 PRO A C 1
ATOM 833 O O . PRO A 1 107 ? 36.677 15.620 2.967 1.00 49.34 107 PRO A O 1
ATOM 836 N N . ILE A 1 108 ? 35.084 16.320 4.388 1.00 59.22 108 ILE A N 1
ATOM 837 C CA . ILE A 1 108 ? 34.493 17.300 3.466 1.00 59.22 108 ILE A CA 1
ATOM 838 C C . ILE A 1 108 ? 35.326 18.585 3.552 1.00 59.22 108 ILE A C 1
ATOM 840 O O . ILE A 1 108 ? 35.223 19.332 4.527 1.00 59.22 108 ILE A O 1
ATOM 844 N N . SER A 1 109 ? 36.162 18.840 2.547 1.00 58.75 109 SER A N 1
ATOM 845 C CA . SER A 1 109 ? 36.934 20.078 2.407 1.00 58.75 109 SER A CA 1
ATOM 846 C C . SER A 1 109 ? 36.225 21.056 1.467 1.00 58.75 109 SER A C 1
ATOM 848 O O . SER A 1 109 ? 35.879 20.726 0.335 1.00 58.75 109 SER A O 1
ATOM 850 N N . ARG A 1 110 ? 36.009 22.295 1.924 1.00 57.28 110 ARG A N 1
ATOM 851 C CA . ARG A 1 110 ? 35.452 23.364 1.084 1.00 57.28 110 ARG A CA 1
ATOM 852 C C . ARG A 1 110 ? 36.588 24.097 0.373 1.00 57.28 110 ARG A C 1
ATOM 854 O O . ARG A 1 110 ? 37.326 24.843 1.011 1.00 57.28 110 ARG A O 1
ATOM 861 N N . GLY A 1 111 ? 36.707 23.910 -0.941 1.00 50.19 111 GLY A N 1
ATOM 862 C CA . GLY A 1 111 ? 37.548 24.763 -1.784 1.00 50.19 111 GLY A CA 1
ATOM 863 C C . GLY A 1 111 ? 37.082 26.222 -1.705 1.00 50.19 111 GLY A C 1
ATOM 864 O O . GLY A 1 111 ? 35.877 26.488 -1.696 1.00 50.19 111 GLY A O 1
ATOM 865 N N . GLY A 1 112 ? 38.026 27.162 -1.602 1.00 48.38 112 GLY A N 1
ATOM 866 C CA . GLY A 1 112 ? 37.737 28.572 -1.317 1.00 48.38 112 GLY A CA 1
ATOM 867 C C . GLY A 1 112 ? 36.675 29.184 -2.239 1.00 48.38 112 GLY A C 1
ATOM 868 O O . GLY A 1 112 ? 36.750 29.063 -3.459 1.00 48.38 112 GLY A O 1
ATOM 869 N N . GLY A 1 113 ? 35.672 29.837 -1.645 1.00 56.97 113 GLY A N 1
ATOM 870 C CA . GLY A 1 113 ? 34.665 30.646 -2.347 1.00 56.97 113 GLY A CA 1
ATOM 871 C C . GLY A 1 113 ? 33.577 29.900 -3.133 1.00 56.97 113 GLY A C 1
ATOM 872 O O . GLY A 1 113 ? 32.554 30.509 -3.442 1.00 56.97 113 GLY A O 1
ATOM 873 N N . ARG A 1 114 ? 33.727 28.604 -3.438 1.00 61.38 114 ARG A N 1
ATOM 874 C CA . ARG A 1 114 ? 32.737 27.877 -4.256 1.00 61.38 114 ARG A CA 1
ATOM 875 C C . ARG A 1 114 ? 31.436 27.582 -3.490 1.00 61.38 114 ARG A C 1
ATOM 877 O O . ARG A 1 114 ? 31.418 27.422 -2.258 1.00 61.38 114 ARG A O 1
ATOM 884 N N . LYS A 1 115 ? 30.329 27.531 -4.241 1.00 68.88 115 LYS A N 1
ATOM 885 C CA . LYS A 1 115 ? 29.048 26.973 -3.780 1.00 68.88 115 LYS A CA 1
ATOM 886 C C . LYS A 1 115 ? 29.174 25.453 -3.711 1.00 68.88 115 LYS A C 1
ATOM 888 O O . LYS A 1 115 ? 29.954 24.874 -4.457 1.00 68.88 115 LYS A O 1
ATOM 893 N N . LEU A 1 116 ? 28.427 24.832 -2.808 1.00 76.38 116 LEU A N 1
ATOM 894 C CA . LEU A 1 116 ? 28.370 23.383 -2.654 1.00 76.38 116 LEU A CA 1
ATOM 895 C C . LEU A 1 116 ? 26.902 22.968 -2.728 1.00 76.38 116 LEU A C 1
ATOM 897 O O . LEU A 1 116 ? 26.050 23.629 -2.135 1.00 76.38 116 LEU A O 1
ATOM 901 N N . PHE A 1 117 ? 26.608 21.890 -3.439 1.00 73.75 117 PHE A N 1
ATOM 902 C CA . PHE A 1 117 ? 25.263 21.348 -3.586 1.00 73.75 117 PHE A CA 1
ATOM 903 C C . PHE A 1 117 ? 25.233 19.902 -3.097 1.00 73.75 117 PHE A C 1
ATOM 905 O O . PHE A 1 117 ? 26.216 19.176 -3.257 1.00 73.75 117 PHE A O 1
ATOM 912 N N . ALA A 1 118 ? 24.112 19.505 -2.501 1.00 77.56 118 ALA A N 1
ATOM 913 C CA . ALA A 1 118 ? 23.776 18.115 -2.233 1.00 77.56 118 ALA A CA 1
ATOM 914 C C . ALA A 1 118 ? 22.737 17.651 -3.256 1.00 77.56 118 ALA A C 1
ATOM 916 O O . ALA A 1 118 ? 21.725 18.320 -3.447 1.00 77.56 118 ALA A O 1
ATOM 917 N N . VAL A 1 119 ? 22.996 16.519 -3.900 1.00 74.62 119 VAL A N 1
ATOM 918 C CA . VAL A 1 119 ? 22.118 15.907 -4.907 1.00 74.62 119 VAL A CA 1
ATOM 919 C C . VAL A 1 119 ? 21.632 14.570 -4.358 1.00 74.62 119 VAL A C 1
ATOM 921 O O . VAL A 1 119 ? 22.458 13.781 -3.893 1.00 74.62 119 VAL A O 1
ATOM 924 N N . PHE A 1 120 ? 20.322 14.321 -4.374 1.00 82.00 120 PHE A N 1
ATOM 925 C CA . PHE A 1 120 ? 19.751 13.026 -3.997 1.00 82.00 120 PHE A CA 1
ATOM 926 C C . PHE A 1 120 ? 20.261 11.923 -4.921 1.00 82.00 120 PHE A C 1
ATOM 928 O O . PHE A 1 120 ? 20.228 12.094 -6.137 1.00 82.00 120 PHE A O 1
ATOM 935 N N . LEU A 1 121 ? 20.695 10.795 -4.349 1.00 80.44 121 LEU A N 1
ATOM 936 C CA . LEU A 1 121 ? 21.007 9.598 -5.126 1.00 80.44 121 LEU A CA 1
ATOM 937 C C . LEU A 1 121 ? 19.957 8.511 -4.877 1.00 80.44 121 LEU A C 1
ATOM 939 O O . LEU A 1 121 ? 19.138 8.225 -5.746 1.00 80.44 121 LEU A O 1
ATOM 943 N N . ILE A 1 122 ? 19.973 7.912 -3.684 1.00 83.38 122 ILE A N 1
ATOM 944 C CA . ILE A 1 122 ? 19.091 6.804 -3.290 1.00 83.38 122 ILE A CA 1
ATOM 945 C C . ILE A 1 122 ? 18.794 6.871 -1.787 1.00 83.38 122 ILE A C 1
ATOM 947 O O . ILE A 1 122 ? 19.648 7.288 -1.002 1.00 83.38 122 ILE A O 1
ATOM 951 N N . ASN A 1 123 ? 17.616 6.407 -1.352 1.00 83.75 123 ASN A N 1
ATOM 952 C CA . ASN A 1 123 ? 17.317 6.251 0.075 1.00 83.75 123 ASN A CA 1
ATOM 953 C C . ASN A 1 123 ? 17.672 4.831 0.543 1.00 83.75 123 ASN A C 1
ATOM 955 O O . ASN A 1 123 ? 16.992 3.855 0.232 1.00 83.75 123 ASN A O 1
ATOM 959 N N . MET A 1 124 ? 18.710 4.722 1.367 1.00 82.75 124 MET A N 1
ATOM 960 C CA . MET A 1 124 ? 19.252 3.460 1.873 1.00 82.75 124 MET A CA 1
ATOM 961 C C . MET A 1 124 ? 18.467 2.861 3.049 1.00 82.75 124 MET A C 1
ATOM 963 O O . MET A 1 124 ? 18.921 1.885 3.644 1.00 82.75 124 MET A O 1
ATOM 967 N N . THR A 1 125 ? 17.301 3.397 3.432 1.00 80.56 125 THR A N 1
ATOM 968 C CA . THR A 1 125 ? 16.590 2.946 4.644 1.00 80.56 125 THR A CA 1
ATOM 969 C C . THR A 1 125 ? 16.209 1.469 4.583 1.00 80.56 125 THR A C 1
ATOM 971 O O . THR A 1 125 ? 16.423 0.751 5.561 1.00 80.56 125 THR A O 1
ATOM 974 N N . THR A 1 126 ? 15.665 0.996 3.458 1.00 78.56 126 THR A N 1
ATOM 975 C CA . THR A 1 126 ? 15.315 -0.425 3.296 1.00 78.56 126 THR A CA 1
ATOM 976 C C . THR A 1 126 ? 16.578 -1.285 3.240 1.00 78.56 126 THR A C 1
ATOM 978 O O . THR A 1 126 ? 16.683 -2.225 4.021 1.00 78.56 126 THR A O 1
ATOM 981 N N . ASN A 1 127 ? 17.591 -0.896 2.461 1.00 81.12 127 ASN A N 1
ATOM 982 C CA . ASN A 1 127 ? 18.857 -1.633 2.349 1.00 81.12 127 ASN A CA 1
ATOM 983 C C . ASN A 1 127 ? 19.579 -1.763 3.704 1.00 81.12 127 ASN A C 1
ATOM 985 O O . ASN A 1 127 ? 20.047 -2.838 4.065 1.00 81.12 127 ASN A O 1
ATOM 989 N N . VAL A 1 128 ? 19.581 -0.712 4.532 1.00 80.06 128 VAL A N 1
ATOM 990 C CA . VAL A 1 128 ? 20.126 -0.742 5.902 1.00 80.06 128 VAL A CA 1
ATOM 991 C C . VAL A 1 128 ? 19.281 -1.605 6.848 1.00 80.06 128 VAL A C 1
ATOM 993 O O . VAL A 1 128 ? 19.834 -2.211 7.767 1.00 80.06 128 VAL A O 1
ATOM 996 N N . ARG A 1 129 ? 17.956 -1.685 6.665 1.00 79.56 129 ARG A N 1
ATOM 997 C CA . ARG A 1 129 ? 17.084 -2.582 7.451 1.00 79.56 129 ARG A CA 1
ATOM 998 C C . ARG A 1 129 ? 17.301 -4.047 7.078 1.00 79.56 129 ARG A C 1
ATOM 1000 O O . ARG A 1 129 ? 17.459 -4.857 7.987 1.00 79.56 129 ARG A O 1
ATOM 1007 N N . ILE A 1 130 ? 17.389 -4.358 5.784 1.00 73.94 130 ILE A N 1
ATOM 1008 C CA . ILE A 1 130 ? 17.743 -5.693 5.281 1.00 73.94 130 ILE A CA 1
ATOM 1009 C C . ILE A 1 130 ? 19.126 -6.078 5.810 1.00 73.94 130 ILE A C 1
ATOM 1011 O O . ILE A 1 130 ? 19.251 -7.099 6.478 1.00 73.94 130 ILE A O 1
ATOM 1015 N N . TRP A 1 131 ? 20.142 -5.223 5.633 1.00 76.31 131 TRP A N 1
ATOM 1016 C CA . TRP A 1 131 ? 21.489 -5.456 6.164 1.00 76.31 131 TRP A CA 1
ATOM 1017 C C . TRP A 1 131 ? 21.463 -5.780 7.660 1.00 76.31 131 TRP A C 1
ATOM 1019 O O . TRP A 1 131 ? 22.046 -6.772 8.083 1.00 76.31 131 TRP A O 1
ATOM 1029 N N . LYS A 1 132 ? 20.752 -4.983 8.471 1.00 74.00 132 LYS A N 1
ATOM 1030 C CA . LYS A 1 132 ? 20.614 -5.224 9.917 1.00 74.00 132 LYS A CA 1
ATOM 1031 C C . LYS A 1 132 ? 19.953 -6.562 10.241 1.00 74.00 132 LYS A C 1
ATOM 1033 O O . LYS A 1 132 ? 20.409 -7.210 11.176 1.00 74.00 132 LYS A O 1
ATOM 1038 N N . ALA A 1 133 ? 18.934 -6.985 9.492 1.00 67.62 133 ALA A N 1
ATOM 1039 C CA . ALA A 1 133 ? 18.344 -8.315 9.649 1.00 67.62 133 ALA A CA 1
ATOM 1040 C C . ALA A 1 133 ? 19.366 -9.422 9.315 1.00 67.62 133 ALA A C 1
ATOM 1042 O O . ALA A 1 133 ? 19.527 -10.357 10.095 1.00 67.62 133 ALA A O 1
ATOM 1043 N N . LEU A 1 134 ? 20.135 -9.256 8.230 1.00 65.56 134 LEU A N 1
ATOM 1044 C CA . LEU A 1 134 ? 21.181 -10.190 7.782 1.00 65.56 134 LEU A CA 1
ATOM 1045 C C . LEU A 1 134 ? 22.438 -10.244 8.672 1.00 65.56 134 LEU A C 1
ATOM 1047 O O . LEU A 1 134 ? 23.233 -11.169 8.535 1.00 65.56 134 LEU A O 1
ATOM 1051 N N . ILE A 1 135 ? 22.651 -9.281 9.575 1.00 66.62 135 ILE A N 1
ATOM 1052 C CA . ILE A 1 135 ? 23.772 -9.309 10.537 1.00 66.62 135 ILE A CA 1
ATOM 1053 C C . ILE A 1 135 ? 23.326 -9.452 11.999 1.00 66.62 135 ILE A C 1
ATOM 1055 O O . ILE A 1 135 ? 24.160 -9.388 12.901 1.00 66.62 135 ILE A O 1
ATOM 1059 N N . SER A 1 136 ? 22.027 -9.612 12.259 1.00 61.12 136 SER A N 1
ATOM 1060 C CA . SER A 1 136 ? 21.507 -9.744 13.621 1.00 61.12 136 SER A CA 1
ATOM 1061 C C . SER A 1 136 ? 21.729 -11.157 14.158 1.00 61.12 136 SER A C 1
ATOM 1063 O O . SER A 1 136 ? 21.154 -12.121 13.658 1.00 61.12 136 SER A O 1
ATOM 1065 N N . GLU A 1 137 ? 22.488 -11.278 15.247 1.00 50.94 137 GLU A N 1
ATOM 1066 C CA . GLU A 1 137 ? 22.597 -12.528 16.017 1.00 50.94 137 GLU A CA 1
ATOM 1067 C C . GLU A 1 137 ? 21.287 -12.877 16.753 1.00 50.94 137 GLU A C 1
ATOM 1069 O O . GLU A 1 137 ? 21.076 -14.023 17.148 1.00 50.94 137 GLU A O 1
ATOM 1074 N N . LYS A 1 138 ? 20.363 -11.914 16.894 1.00 51.28 138 LYS A N 1
ATOM 1075 C CA . LYS A 1 138 ? 19.015 -12.119 17.450 1.00 51.28 138 LYS A CA 1
ATOM 1076 C C . LYS A 1 138 ? 18.045 -12.649 16.386 1.00 51.28 138 LYS A C 1
ATOM 1078 O O . LYS A 1 138 ? 16.989 -12.063 16.168 1.00 51.28 138 LYS A O 1
ATOM 1083 N N . ALA A 1 139 ? 18.406 -13.730 15.699 1.00 49.34 139 ALA A N 1
ATOM 1084 C CA . ALA A 1 139 ? 17.483 -14.411 14.795 1.00 49.34 139 ALA A CA 1
ATOM 1085 C C . ALA A 1 139 ? 16.352 -15.059 15.611 1.00 49.34 139 ALA A C 1
ATOM 1087 O O . ALA A 1 139 ? 16.617 -15.829 16.539 1.00 49.34 139 ALA A O 1
ATOM 1088 N N . ASN A 1 140 ? 15.090 -14.773 15.279 1.00 50.28 140 ASN A N 1
ATOM 1089 C CA . ASN A 1 140 ? 13.947 -15.292 16.033 1.00 50.28 140 ASN A CA 1
ATOM 1090 C C . ASN A 1 140 ? 13.611 -16.728 15.594 1.00 50.28 140 ASN A C 1
ATOM 1092 O O . ASN A 1 140 ? 12.631 -16.994 14.898 1.00 50.28 140 ASN A O 1
ATOM 1096 N N . THR A 1 141 ? 14.459 -17.673 16.005 1.00 44.34 141 THR A N 1
ATOM 1097 C CA . THR A 1 141 ? 14.408 -19.096 15.619 1.00 44.34 141 THR A CA 1
ATOM 1098 C C . THR A 1 141 ? 13.116 -19.821 16.019 1.00 44.34 141 THR A C 1
ATOM 1100 O O . THR A 1 141 ? 12.853 -20.917 15.523 1.00 44.34 141 THR A O 1
ATOM 1103 N N . ASN A 1 142 ? 12.273 -19.204 16.853 1.00 43.97 142 ASN A N 1
ATOM 1104 C CA . ASN A 1 142 ? 10.960 -19.724 17.230 1.00 43.97 142 ASN A CA 1
ATOM 1105 C C . ASN A 1 142 ? 9.891 -19.521 16.140 1.00 43.97 142 ASN A C 1
ATOM 1107 O O . ASN A 1 142 ? 8.974 -20.336 16.043 1.00 43.97 142 ASN A O 1
ATOM 1111 N N . ILE A 1 143 ? 10.021 -18.508 15.271 1.00 44.78 143 ILE A N 1
ATOM 1112 C CA . ILE A 1 143 ? 9.026 -18.225 14.217 1.00 44.78 143 ILE A CA 1
ATOM 1113 C C . ILE A 1 143 ? 8.942 -19.365 13.185 1.00 44.78 143 ILE A C 1
ATOM 1115 O O . ILE A 1 143 ? 7.863 -19.646 12.676 1.00 44.78 143 ILE A O 1
ATOM 1119 N N . ILE A 1 144 ? 10.032 -20.105 12.945 1.00 42.34 144 ILE A N 1
ATOM 1120 C CA . ILE A 1 144 ? 10.026 -21.285 12.057 1.00 42.34 144 ILE A CA 1
ATOM 1121 C C . ILE A 1 144 ? 9.300 -22.492 12.686 1.00 42.34 144 ILE A C 1
ATOM 1123 O O . ILE A 1 144 ? 8.799 -23.347 11.960 1.00 42.34 144 ILE A O 1
ATOM 1127 N N . LYS A 1 145 ? 9.200 -22.578 14.021 1.00 36.88 145 LYS A N 1
ATOM 1128 C CA . LYS A 1 145 ? 8.590 -23.735 14.706 1.00 36.88 145 LYS A CA 1
ATOM 1129 C C . LYS A 1 145 ? 7.071 -23.642 14.867 1.00 36.88 145 LYS A C 1
ATOM 1131 O O . LYS A 1 145 ? 6.428 -24.679 15.003 1.00 36.88 145 LYS A O 1
ATOM 1136 N N . ASN A 1 146 ? 6.496 -22.439 14.811 1.00 34.66 146 ASN A N 1
ATOM 1137 C CA . ASN A 1 146 ? 5.098 -22.205 15.197 1.00 34.66 146 ASN A CA 1
ATOM 1138 C C . ASN A 1 146 ? 4.118 -22.024 14.017 1.00 34.66 146 ASN A C 1
ATOM 1140 O O . ASN A 1 146 ? 2.932 -21.813 14.241 1.00 34.66 146 ASN A O 1
ATOM 1144 N N . VAL A 1 147 ? 4.561 -22.194 12.763 1.00 35.72 147 VAL A N 1
ATOM 1145 C CA . VAL A 1 147 ? 3.738 -22.044 11.532 1.00 35.72 147 VAL A CA 1
ATOM 1146 C C . VAL A 1 147 ? 2.637 -23.126 11.382 1.00 35.72 147 VAL A C 1
ATOM 1148 O O . VAL A 1 147 ? 1.935 -23.173 10.378 1.00 35.72 147 VAL A O 1
ATOM 1151 N N . LEU A 1 148 ? 2.470 -24.026 12.360 1.00 33.62 148 LEU A N 1
ATOM 1152 C CA . LEU A 1 148 ? 1.648 -25.240 12.244 1.00 33.62 148 LEU A CA 1
ATOM 1153 C C . LEU A 1 148 ? 0.420 -25.316 13.167 1.00 33.62 148 LEU A C 1
ATOM 1155 O O . LEU A 1 148 ? -0.202 -26.377 13.217 1.00 33.62 148 LEU A O 1
ATOM 1159 N N . GLN A 1 149 ? 0.036 -24.253 13.885 1.00 30.25 149 GLN A N 1
ATOM 1160 C CA . GLN A 1 149 ? -1.180 -24.288 14.714 1.00 30.25 149 GLN A CA 1
ATOM 1161 C C . GLN A 1 149 ? -2.100 -23.082 14.499 1.00 30.25 149 GLN A C 1
ATOM 1163 O O . GLN A 1 149 ? -1.684 -21.930 14.549 1.00 30.25 149 GLN A O 1
ATOM 1168 N N . VAL A 1 150 ? -3.378 -23.392 14.267 1.00 32.41 150 VAL A N 1
ATOM 1169 C CA . VAL A 1 150 ? -4.482 -22.446 14.074 1.00 32.41 150 VAL A CA 1
ATOM 1170 C C . VAL A 1 150 ? -5.444 -22.579 15.251 1.00 32.41 150 VAL A C 1
ATOM 1172 O O . VAL A 1 150 ? -5.915 -23.679 15.535 1.00 32.41 150 VAL A O 1
ATOM 1175 N N . GLN A 1 151 ? -5.784 -21.458 15.884 1.00 35.50 151 GLN A N 1
ATOM 1176 C CA . GLN A 1 151 ? -6.939 -21.312 16.775 1.00 35.50 151 GLN A CA 1
ATOM 1177 C C . GLN A 1 151 ? -7.559 -19.927 16.523 1.00 35.50 151 GLN A C 1
ATOM 1179 O O . GLN A 1 151 ? -6.897 -18.924 16.795 1.00 35.50 151 GLN A O 1
ATOM 1184 N N . PRO A 1 152 ? -8.788 -19.831 15.985 1.00 39.47 152 PRO A N 1
ATOM 1185 C CA . PRO A 1 152 ? -9.472 -18.560 15.804 1.00 39.47 152 PRO A CA 1
ATOM 1186 C C . PRO A 1 152 ? -10.450 -18.309 16.959 1.00 39.47 152 PRO A C 1
ATOM 1188 O O . PRO A 1 152 ? -11.481 -18.966 17.052 1.00 39.47 152 PRO A O 1
ATOM 1191 N N . ASN A 1 153 ? -10.179 -17.297 17.783 1.00 35.19 153 ASN A N 1
ATOM 1192 C CA . ASN A 1 153 ? -11.205 -16.670 18.616 1.00 35.19 153 ASN A CA 1
ATOM 1193 C C . ASN A 1 153 ? -11.464 -15.266 18.070 1.00 35.19 153 ASN A C 1
ATOM 1195 O O . ASN A 1 153 ? -10.655 -14.361 18.255 1.00 35.19 153 ASN A O 1
ATOM 1199 N N . SER A 1 154 ? -12.586 -15.090 17.372 1.00 40.66 154 SER A N 1
ATOM 1200 C CA . SER A 1 154 ? -12.990 -13.802 16.806 1.00 40.66 154 SER A CA 1
ATOM 1201 C C . SER A 1 154 ? -13.590 -12.898 17.886 1.00 40.66 154 SER A C 1
ATOM 1203 O O . SER A 1 154 ? -14.810 -12.757 17.990 1.00 40.66 154 SER A O 1
ATOM 1205 N N . SER A 1 155 ? -12.737 -12.277 18.698 1.00 47.34 155 SER A N 1
ATOM 1206 C CA . SER A 1 155 ? -13.123 -11.087 19.456 1.00 47.34 155 SER A CA 1
ATOM 1207 C C . SER A 1 155 ? -13.370 -9.931 18.486 1.00 47.34 155 SER A C 1
ATOM 1209 O O . SER A 1 155 ? -12.547 -9.665 17.611 1.00 47.34 155 SER A O 1
ATOM 1211 N N . GLN A 1 156 ? -14.494 -9.234 18.640 1.00 49.72 156 GLN A N 1
ATOM 1212 C CA . GLN A 1 156 ? -14.774 -8.015 17.888 1.00 49.72 156 GLN A CA 1
ATOM 1213 C C . GLN A 1 156 ? -13.874 -6.890 18.420 1.00 49.72 156 GLN A C 1
ATOM 1215 O O . GLN A 1 156 ? -14.117 -6.364 19.502 1.00 49.72 156 GLN A O 1
ATOM 1220 N N . TYR A 1 157 ? -12.813 -6.569 17.680 1.00 53.09 157 TYR A N 1
ATOM 1221 C CA . TYR A 1 157 ? -11.851 -5.528 18.048 1.00 53.09 157 TYR A CA 1
ATOM 1222 C C . TYR A 1 157 ? -12.454 -4.129 17.885 1.00 53.09 157 TYR A C 1
ATOM 1224 O O . TYR A 1 157 ? -13.086 -3.833 16.867 1.00 53.09 157 TYR A O 1
ATOM 1232 N N . GLY A 1 158 ? -12.234 -3.259 18.868 1.00 57.28 158 GLY A N 1
ATOM 1233 C CA . GLY A 1 158 ? -12.495 -1.828 18.737 1.00 57.28 158 GLY A CA 1
ATOM 1234 C C . GLY A 1 158 ? -11.346 -1.126 18.010 1.00 57.28 158 GLY A C 1
ATOM 1235 O O . GLY A 1 158 ? -10.230 -1.642 17.947 1.00 57.28 158 GLY A O 1
ATOM 1236 N N . LEU A 1 159 ? -11.574 0.095 17.512 1.00 63.31 159 LEU A N 1
ATOM 1237 C CA . LEU A 1 159 ? -10.513 0.880 16.860 1.00 63.31 159 LEU A CA 1
ATOM 1238 C C . LEU A 1 159 ? -9.284 1.047 17.768 1.00 63.31 159 LEU A C 1
ATOM 1240 O O . LEU A 1 159 ? -8.156 0.970 17.287 1.00 63.31 159 LEU A O 1
ATOM 1244 N N . GLY A 1 160 ? -9.476 1.189 19.086 1.00 65.38 160 GLY A N 1
ATOM 1245 C CA . GLY A 1 160 ? -8.390 1.265 20.072 1.00 65.38 160 GLY A CA 1
ATOM 1246 C C . GLY A 1 160 ? -7.411 0.081 20.037 1.00 65.38 160 GLY A C 1
ATOM 1247 O O . GLY A 1 160 ? -6.217 0.286 20.252 1.00 65.38 160 GLY A O 1
ATOM 1248 N N . ASP A 1 161 ? -7.877 -1.116 19.671 1.00 72.00 161 ASP A N 1
ATOM 1249 C CA . ASP A 1 161 ? -7.065 -2.338 19.604 1.00 72.00 161 ASP A CA 1
ATOM 1250 C C . ASP A 1 161 ? -6.172 -2.405 18.351 1.00 72.00 161 ASP A C 1
ATOM 1252 O O . ASP A 1 161 ? -5.239 -3.213 18.293 1.00 72.00 161 ASP A O 1
ATOM 1256 N N . ILE A 1 162 ? -6.459 -1.572 17.346 1.00 79.12 162 ILE A N 1
ATOM 1257 C CA . ILE A 1 162 ? -5.805 -1.543 16.036 1.00 79.12 162 ILE A CA 1
ATOM 1258 C C . ILE A 1 162 ? -4.819 -0.377 15.975 1.00 79.12 162 ILE A C 1
ATOM 1260 O O . ILE A 1 162 ? -5.176 0.758 16.284 1.00 79.12 162 ILE A O 1
ATOM 1264 N N . ILE A 1 163 ? -3.590 -0.632 15.521 1.00 84.19 163 ILE A N 1
ATOM 1265 C CA . ILE A 1 163 ? -2.607 0.407 15.197 1.00 84.19 163 ILE A CA 1
ATOM 1266 C C . ILE A 1 163 ? -2.103 0.257 13.762 1.00 84.19 163 ILE A C 1
ATOM 1268 O O . ILE A 1 163 ? -1.658 -0.812 13.349 1.00 84.19 163 ILE A O 1
ATOM 1272 N N . LEU A 1 164 ? -2.095 1.372 13.037 1.00 83.19 164 LEU A N 1
ATOM 1273 C CA . LEU A 1 164 ? -1.476 1.540 11.730 1.00 83.19 164 LEU A CA 1
ATOM 1274 C C . LEU A 1 164 ? -0.118 2.244 11.879 1.00 83.19 164 LEU A C 1
ATOM 1276 O O . LEU A 1 164 ? 0.008 3.263 12.561 1.00 83.19 164 LEU A O 1
ATOM 1280 N N . PHE A 1 165 ? 0.923 1.676 11.270 1.00 80.50 165 PHE A N 1
ATOM 1281 C CA . PHE A 1 165 ? 2.313 1.989 11.592 1.00 80.50 165 PHE A CA 1
ATOM 1282 C C . PHE A 1 165 ? 3.212 2.094 10.345 1.00 80.50 165 PHE A C 1
ATOM 1284 O O . PHE A 1 165 ? 3.599 1.095 9.727 1.00 80.50 165 PHE A O 1
ATOM 1291 N N . GLY A 1 166 ? 3.634 3.310 9.987 1.00 73.94 166 GLY A N 1
ATOM 1292 C CA . GLY A 1 166 ? 4.419 3.514 8.766 1.00 73.94 166 GLY A CA 1
ATOM 1293 C C . GLY A 1 166 ? 5.019 4.907 8.594 1.00 73.94 166 GLY A C 1
ATOM 1294 O O . GLY A 1 166 ? 5.675 5.422 9.500 1.00 73.94 166 GLY A O 1
ATOM 1295 N N . ASN A 1 167 ? 4.873 5.453 7.387 1.00 77.00 167 ASN A N 1
ATOM 1296 C CA . ASN A 1 167 ? 5.097 6.857 7.036 1.00 77.00 167 ASN A CA 1
ATOM 1297 C C . ASN A 1 167 ? 3.760 7.339 6.448 1.00 77.00 167 ASN A C 1
ATOM 1299 O O . ASN A 1 167 ? 3.253 6.700 5.524 1.00 77.00 167 ASN A O 1
ATOM 1303 N N . GLY A 1 168 ? 3.179 8.389 7.037 1.00 70.12 168 GLY A N 1
ATOM 1304 C CA . GLY A 1 168 ? 1.814 8.829 6.729 1.00 70.12 168 GLY A CA 1
ATOM 1305 C C . GLY A 1 168 ? 1.647 9.259 5.273 1.00 70.12 168 GLY A C 1
ATOM 1306 O O . GLY A 1 168 ? 0.744 8.779 4.597 1.00 70.12 168 GLY A O 1
ATOM 1307 N N . GLU A 1 169 ? 2.592 10.050 4.762 1.00 71.69 169 GLU A N 1
ATOM 1308 C CA . GLU A 1 169 ? 2.597 10.607 3.401 1.00 71.69 169 GLU A CA 1
ATOM 1309 C C . GLU A 1 169 ? 2.537 9.512 2.322 1.00 71.69 169 GLU A C 1
ATOM 1311 O O . GLU A 1 169 ? 1.671 9.517 1.448 1.00 71.69 169 GLU A O 1
ATOM 1316 N N . ARG A 1 170 ? 3.430 8.512 2.396 1.00 67.62 170 ARG A N 1
ATOM 1317 C CA . ARG A 1 170 ? 3.486 7.387 1.444 1.00 67.62 170 ARG A CA 1
ATOM 1318 C C . ARG A 1 170 ? 2.259 6.488 1.537 1.00 67.62 170 ARG A C 1
ATOM 1320 O O . ARG A 1 170 ? 1.913 5.840 0.554 1.00 67.62 170 ARG A O 1
ATOM 1327 N N . MET A 1 171 ? 1.629 6.431 2.709 1.00 69.00 171 MET A N 1
ATOM 1328 C CA . MET A 1 171 ? 0.381 5.701 2.936 1.00 69.00 171 MET A CA 1
ATOM 1329 C C . MET A 1 171 ? -0.863 6.550 2.630 1.00 69.00 171 MET A C 1
ATOM 1331 O O . MET A 1 171 ? -1.960 6.003 2.611 1.00 69.00 171 MET A O 1
ATOM 1335 N N . LYS A 1 172 ? -0.690 7.852 2.349 1.00 70.75 172 LYS A N 1
ATOM 1336 C CA . LYS A 1 172 ? -1.743 8.840 2.073 1.00 70.75 172 LYS A CA 1
ATOM 1337 C C . LYS A 1 172 ? -2.848 8.844 3.134 1.00 70.75 172 LYS A C 1
ATOM 1339 O O . LYS A 1 172 ? -4.027 8.880 2.795 1.00 70.75 172 LYS A O 1
ATOM 1344 N N . ILE A 1 173 ? -2.454 8.774 4.408 1.00 74.06 173 ILE A N 1
ATOM 1345 C CA . ILE A 1 173 ? -3.389 8.685 5.543 1.00 74.06 173 ILE A CA 1
ATOM 1346 C C . ILE A 1 173 ? -4.334 9.892 5.581 1.00 74.06 173 ILE A C 1
ATOM 1348 O O . ILE A 1 173 ? -5.525 9.715 5.801 1.00 74.06 173 ILE A O 1
ATOM 1352 N N . ASP A 1 174 ? -3.831 11.079 5.243 1.00 69.31 174 ASP A N 1
ATOM 1353 C CA . ASP A 1 174 ? -4.584 12.342 5.239 1.00 69.31 174 ASP A CA 1
ATOM 1354 C C . ASP A 1 174 ? -5.738 12.378 4.211 1.00 69.31 174 ASP A C 1
ATOM 1356 O O . ASP A 1 174 ? -6.566 13.282 4.240 1.00 69.31 174 ASP A O 1
ATOM 1360 N N . ASN A 1 175 ? -5.817 11.393 3.306 1.00 71.94 175 ASN A N 1
ATOM 1361 C CA . ASN A 1 175 ? -6.922 11.238 2.354 1.00 71.94 175 ASN A CA 1
ATOM 1362 C C . ASN A 1 175 ? -8.071 10.356 2.891 1.00 71.94 175 ASN A C 1
ATOM 1364 O O . ASN A 1 175 ? -9.027 10.103 2.155 1.00 71.94 175 ASN A O 1
ATOM 1368 N N . TYR A 1 176 ? -7.954 9.819 4.111 1.00 68.75 176 TYR A N 1
ATOM 1369 C CA . TYR A 1 176 ? -8.883 8.847 4.690 1.00 68.75 176 TYR A CA 1
ATOM 1370 C C . TYR A 1 176 ? -9.051 9.085 6.197 1.00 68.75 176 TYR A C 1
ATOM 1372 O O . TYR A 1 176 ? -8.300 8.526 6.998 1.00 68.75 176 TYR A O 1
ATOM 1380 N N . ASP A 1 177 ? -10.067 9.861 6.580 1.00 67.19 177 ASP A N 1
ATOM 1381 C CA . ASP A 1 177 ? -10.336 10.257 7.973 1.00 67.19 177 ASP A CA 1
ATOM 1382 C C . ASP A 1 177 ? -10.324 9.057 8.951 1.00 67.19 177 ASP A C 1
ATOM 1384 O O . ASP A 1 177 ? -9.623 9.083 9.964 1.00 67.19 177 ASP A O 1
ATOM 1388 N N . ASP A 1 178 ? -10.977 7.946 8.587 1.00 68.75 178 ASP A N 1
ATOM 1389 C CA . ASP A 1 178 ? -11.027 6.706 9.385 1.00 68.75 178 ASP A CA 1
ATOM 1390 C C . ASP A 1 178 ? -9.637 6.082 9.664 1.00 68.75 178 ASP A C 1
ATOM 1392 O O . ASP A 1 178 ? -9.440 5.379 10.659 1.00 68.75 178 ASP A O 1
ATOM 1396 N N . LEU A 1 179 ? -8.652 6.294 8.778 1.00 74.12 179 LEU A N 1
ATOM 1397 C CA . LEU A 1 179 ? -7.296 5.751 8.934 1.00 74.12 179 LEU A CA 1
ATOM 1398 C C . LEU A 1 179 ? -6.413 6.617 9.838 1.00 74.12 179 LEU A C 1
ATOM 1400 O O . LEU A 1 179 ? -5.457 6.097 10.423 1.00 74.12 179 LEU A O 1
ATOM 1404 N N . VAL A 1 180 ? -6.732 7.907 9.981 1.00 78.31 180 VAL A N 1
ATOM 1405 C CA . VAL A 1 180 ? -6.028 8.832 10.881 1.00 78.31 180 VAL A CA 1
ATOM 1406 C C . VAL A 1 180 ? -6.165 8.345 12.327 1.00 78.31 180 VAL A C 1
ATOM 1408 O O . VAL A 1 180 ? -5.162 8.213 13.031 1.00 78.31 180 VAL A O 1
ATOM 1411 N N . GLU A 1 181 ? -7.374 7.953 12.747 1.00 76.94 181 GLU A N 1
ATOM 1412 C CA . GLU A 1 181 ? -7.659 7.497 14.116 1.00 76.94 181 GLU A CA 1
ATOM 1413 C C . GLU A 1 181 ? -6.878 6.245 14.544 1.00 76.94 181 GLU A C 1
ATOM 1415 O O . GLU A 1 181 ? -6.610 6.049 15.735 1.00 76.94 181 GLU A O 1
ATOM 1420 N N . VAL A 1 182 ? -6.505 5.370 13.606 1.00 81.19 182 VAL A N 1
ATOM 1421 C CA . VAL A 1 182 ? -5.671 4.184 13.879 1.00 81.19 182 VAL A CA 1
ATOM 1422 C C . VAL A 1 182 ? -4.177 4.444 13.699 1.00 81.19 182 VAL A C 1
ATOM 1424 O O . VAL A 1 182 ? -3.364 3.622 14.128 1.00 81.19 182 VAL A O 1
ATOM 1427 N N . PHE A 1 183 ? -3.774 5.578 13.124 1.00 88.00 183 PHE A N 1
ATOM 1428 C CA . PHE A 1 183 ? -2.371 5.885 12.873 1.00 88.00 183 PHE A CA 1
ATOM 1429 C C . PHE A 1 183 ? -1.604 6.191 14.168 1.00 88.00 183 PHE A C 1
ATOM 1431 O O . PHE A 1 183 ? -2.005 7.022 14.986 1.00 88.00 183 PHE A O 1
ATOM 1438 N N . LEU A 1 184 ? -0.467 5.513 14.372 1.00 87.38 184 LEU A N 1
ATOM 1439 C CA . LEU A 1 184 ? 0.270 5.592 15.638 1.00 87.38 184 LEU A CA 1
ATOM 1440 C C . LEU A 1 184 ? 0.709 7.017 15.985 1.00 87.38 184 LEU A C 1
ATOM 1442 O O . LEU A 1 184 ? 0.597 7.413 17.143 1.00 87.38 184 LEU A O 1
ATOM 1446 N N . ASP A 1 185 ? 1.269 7.755 15.026 1.00 87.44 185 ASP A N 1
ATOM 1447 C CA . ASP A 1 185 ? 1.868 9.055 15.331 1.00 87.44 185 ASP A CA 1
ATOM 1448 C C . ASP A 1 185 ? 0.778 10.095 15.676 1.00 87.44 185 ASP A C 1
ATOM 1450 O O . ASP A 1 185 ? 0.957 10.846 16.634 1.00 87.44 185 ASP A O 1
ATOM 1454 N N . TYR A 1 186 ? -0.401 10.017 15.039 1.00 84.50 186 TYR A N 1
ATOM 1455 C CA . TYR A 1 186 ? -1.601 10.777 15.423 1.00 84.50 186 TYR A CA 1
ATOM 1456 C C . TYR A 1 186 ? -2.062 10.433 16.850 1.00 84.50 186 TYR A C 1
ATOM 1458 O O . TYR A 1 186 ? -2.224 11.316 17.691 1.00 84.50 186 TYR A O 1
ATOM 1466 N N . ARG A 1 187 ? -2.168 9.138 17.192 1.00 84.56 187 ARG A N 1
ATOM 1467 C CA . ARG A 1 187 ? -2.491 8.711 18.570 1.00 84.56 187 ARG A CA 1
ATOM 1468 C C . ARG A 1 187 ? -1.486 9.207 19.602 1.00 84.56 187 ARG A C 1
ATOM 1470 O O . ARG A 1 187 ? -1.878 9.551 20.714 1.00 84.56 187 ARG A O 1
ATOM 1477 N N . ILE A 1 188 ? -0.195 9.217 19.266 1.00 87.38 188 ILE A N 1
ATOM 1478 C CA . ILE A 1 188 ? 0.851 9.743 20.150 1.00 87.38 188 ILE A CA 1
ATOM 1479 C C . ILE A 1 188 ? 0.638 11.238 20.391 1.00 87.38 188 ILE A C 1
ATOM 1481 O O . ILE A 1 188 ? 0.779 11.675 21.531 1.00 87.38 188 ILE A O 1
ATOM 1485 N N . GLU A 1 189 ? 0.295 12.004 19.356 1.00 84.44 189 GLU A N 1
ATOM 1486 C CA . GLU A 1 189 ? 0.028 13.437 19.465 1.00 84.44 189 GLU A CA 1
ATOM 1487 C C . GLU A 1 189 ? -1.196 13.728 20.342 1.00 84.44 189 GLU A C 1
ATOM 1489 O O . GLU A 1 189 ? -1.065 14.435 21.344 1.00 84.44 189 GLU A O 1
ATOM 1494 N N . ILE A 1 190 ? -2.347 13.114 20.045 1.00 80.06 190 ILE A N 1
ATOM 1495 C CA . ILE A 1 190 ? -3.576 13.276 20.839 1.00 80.06 190 ILE A CA 1
ATOM 1496 C C . ILE A 1 190 ? -3.329 12.889 22.304 1.00 80.06 190 ILE A C 1
ATOM 1498 O O . ILE A 1 190 ? -3.611 13.668 23.215 1.00 80.06 190 ILE A O 1
ATOM 1502 N N . LEU A 1 191 ? -2.703 11.735 22.566 1.00 81.44 191 LEU A N 1
ATOM 1503 C CA . LEU A 1 191 ? -2.385 11.324 23.936 1.00 81.44 191 LEU A CA 1
ATOM 1504 C C . LEU A 1 191 ? -1.359 12.247 24.614 1.00 81.44 191 LEU A C 1
ATOM 1506 O O . LEU A 1 191 ? -1.458 12.463 25.820 1.00 81.44 191 LEU A O 1
ATOM 1510 N N . ALA A 1 192 ? -0.403 12.832 23.885 1.00 83.50 192 ALA A N 1
ATOM 1511 C CA . ALA A 1 192 ? 0.534 13.806 24.450 1.00 83.50 192 ALA A CA 1
ATOM 1512 C C . ALA A 1 192 ? -0.178 15.086 24.909 1.00 83.50 192 ALA A C 1
ATOM 1514 O O . ALA A 1 192 ? 0.161 15.623 25.969 1.00 83.50 192 ALA A O 1
ATOM 1515 N N . GLN A 1 193 ? -1.192 15.534 24.164 1.00 78.06 193 GLN A N 1
ATOM 1516 C CA . GLN A 1 193 ? -2.075 1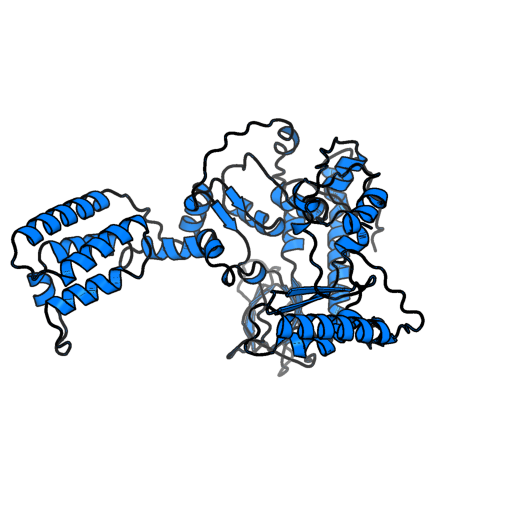6.623 24.580 1.00 78.06 193 GLN A CA 1
ATOM 1517 C C . GLN A 1 193 ? -2.898 16.207 25.813 1.00 78.06 193 GLN A C 1
ATOM 1519 O O . GLN A 1 193 ? -2.852 16.889 26.839 1.00 78.06 193 GLN A O 1
ATOM 1524 N N . CYS A 1 194 ? -3.552 15.036 25.791 1.00 74.44 194 CYS A N 1
ATOM 1525 C CA . CYS A 1 194 ? -4.330 14.522 26.927 1.00 74.44 194 CYS A CA 1
ATOM 1526 C C . CYS A 1 194 ? -3.502 14.346 28.214 1.00 74.44 194 CYS A C 1
ATOM 1528 O O . CYS A 1 194 ? -4.022 14.559 29.311 1.00 74.44 194 CYS A O 1
ATOM 1530 N N . PHE A 1 195 ? -2.229 13.957 28.107 1.00 78.00 195 PHE A N 1
ATOM 1531 C CA . PHE A 1 195 ? -1.334 13.717 29.246 1.00 78.00 195 PHE A CA 1
ATOM 1532 C C . PHE A 1 195 ? -0.611 14.984 29.737 1.00 78.00 195 PHE A C 1
ATOM 1534 O O . PHE A 1 195 ? 0.135 14.917 30.720 1.00 78.00 195 PHE A O 1
ATOM 1541 N N . ASN A 1 196 ? -0.814 16.139 29.092 1.00 76.06 196 ASN A N 1
ATOM 1542 C CA . ASN A 1 196 ? -0.184 17.390 29.498 1.00 76.06 196 ASN A CA 1
ATOM 1543 C C . ASN A 1 196 ? -0.667 17.817 30.908 1.00 76.06 196 ASN A C 1
ATOM 1545 O O . ASN A 1 196 ? -1.869 17.988 31.118 1.00 76.06 196 ASN A O 1
ATOM 1549 N N . PRO A 1 197 ? 0.228 18.033 31.894 1.00 75.44 197 PRO A N 1
ATOM 1550 C CA . PRO A 1 197 ? -0.185 18.406 33.248 1.00 75.44 197 PRO A CA 1
ATOM 1551 C C . PRO A 1 197 ? -0.903 19.759 33.369 1.00 75.44 197 PRO A C 1
ATOM 1553 O O . PRO A 1 197 ? -1.638 19.939 34.336 1.00 75.44 197 PRO A O 1
ATOM 1556 N N . GLY A 1 198 ? -0.664 20.698 32.445 1.00 73.25 198 GLY A N 1
ATOM 1557 C CA . GLY A 1 198 ? -1.208 22.064 32.487 1.00 73.25 198 GLY A CA 1
ATOM 1558 C C . GLY A 1 198 ? -2.317 22.352 31.471 1.00 73.25 198 GLY A C 1
ATOM 1559 O O . GLY A 1 198 ? -3.026 23.335 31.625 1.00 73.25 198 GLY A O 1
ATOM 1560 N N . THR A 1 199 ? -2.485 21.514 30.444 1.00 73.38 199 THR A N 1
ATOM 1561 C CA . THR A 1 199 ? -3.519 21.699 29.400 1.00 73.38 199 THR A CA 1
ATOM 1562 C C . THR A 1 199 ? -4.221 20.405 28.980 1.00 73.38 199 THR A C 1
ATOM 1564 O O . THR A 1 199 ? -5.040 20.426 28.068 1.00 73.38 199 THR A O 1
ATOM 1567 N N . GLY A 1 200 ? -3.912 19.276 29.623 1.00 69.75 200 GLY A N 1
ATOM 1568 C CA . GLY A 1 200 ? -4.492 17.966 29.329 1.00 69.75 200 GLY A CA 1
ATOM 1569 C C . GLY A 1 200 ? -5.658 17.592 30.244 1.00 69.75 200 GLY A C 1
ATOM 1570 O O . GLY A 1 200 ? -6.134 18.393 31.053 1.00 69.75 200 GLY A O 1
ATOM 1571 N N . TRP A 1 201 ? -6.094 16.333 30.148 1.00 74.19 201 TRP A N 1
ATOM 1572 C CA . TRP A 1 201 ? -7.320 15.803 30.760 1.00 74.19 201 TRP A CA 1
ATOM 1573 C C . TRP A 1 201 ? -7.485 16.179 32.233 1.00 74.19 201 TRP A C 1
ATOM 1575 O O . TRP A 1 201 ? -8.530 16.683 32.637 1.00 74.19 201 TRP A O 1
ATOM 1585 N N . LYS A 1 202 ? -6.445 15.960 33.049 1.00 75.69 202 LYS A N 1
ATOM 1586 C CA . LYS A 1 202 ? -6.532 16.213 34.491 1.00 75.69 202 LYS A CA 1
ATOM 1587 C C . LYS A 1 202 ? -6.718 17.702 34.798 1.00 75.69 202 LYS A C 1
ATOM 1589 O O . LYS A 1 202 ? -7.496 18.031 35.685 1.00 75.69 202 LYS A O 1
ATOM 1594 N N . HIS A 1 203 ? -6.039 18.587 34.069 1.00 77.06 203 HIS A N 1
ATOM 1595 C CA . HIS A 1 203 ? -6.185 20.030 34.253 1.00 77.06 203 HIS A CA 1
ATOM 1596 C C . HIS A 1 203 ? -7.596 20.497 33.881 1.00 77.06 203 HIS A C 1
ATOM 1598 O O . HIS A 1 203 ? -8.235 21.209 34.656 1.00 77.06 203 HIS A O 1
ATOM 1604 N N . TRP A 1 204 ? -8.110 20.048 32.732 1.00 73.56 204 TRP A N 1
ATOM 1605 C CA . TRP A 1 204 ? -9.462 20.380 32.284 1.00 73.56 204 TRP A CA 1
ATOM 1606 C C . TRP A 1 204 ? -10.543 19.840 33.214 1.00 73.56 204 TRP A C 1
ATOM 1608 O O . TRP A 1 204 ? -11.438 20.592 33.590 1.00 73.56 204 TRP A O 1
ATOM 1618 N N . LEU A 1 205 ? -10.438 18.585 33.654 1.00 73.88 205 LEU A N 1
ATOM 1619 C CA . LEU A 1 205 ? -11.421 17.973 34.547 1.00 73.88 205 LEU A CA 1
ATOM 1620 C C . LEU A 1 205 ? -11.512 18.703 35.897 1.00 73.88 205 LEU A C 1
ATOM 1622 O O . LEU A 1 205 ? -12.610 19.000 36.361 1.00 73.88 205 LEU A O 1
ATOM 1626 N N . GLU A 1 206 ? -10.376 19.039 36.512 1.00 78.81 206 GLU A N 1
ATOM 1627 C CA . GLU A 1 206 ? -10.342 19.818 37.760 1.00 78.81 206 GLU A CA 1
ATOM 1628 C C . GLU A 1 206 ? -10.8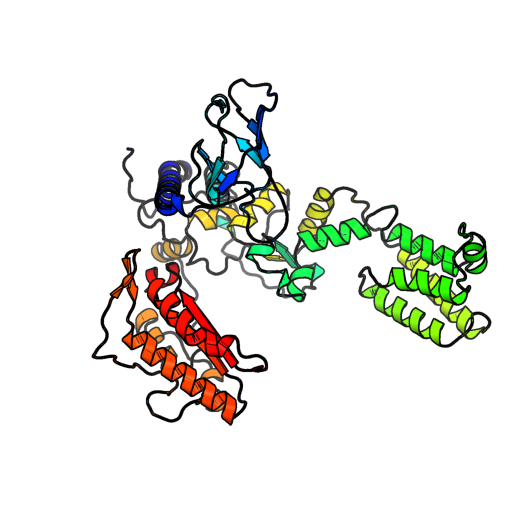36 21.262 37.529 1.00 78.81 206 GLU A C 1
ATOM 1630 O O . GLU A 1 206 ? -11.587 21.808 38.341 1.00 78.81 206 GLU A O 1
ATOM 1635 N N . SER A 1 207 ? -10.498 21.868 36.383 1.00 75.56 207 SER A N 1
ATOM 1636 C CA . SER A 1 207 ? -10.968 23.211 36.009 1.00 75.56 207 SER A CA 1
ATOM 1637 C C . SER A 1 207 ? -12.484 23.267 35.815 1.00 75.56 207 SER A C 1
ATOM 1639 O O . SER A 1 207 ? -13.109 24.218 36.290 1.00 75.56 207 SER A O 1
ATOM 1641 N N . MET A 1 208 ? -13.067 22.243 35.181 1.00 71.50 208 MET A N 1
ATOM 1642 C CA . MET A 1 208 ? -14.511 22.057 35.020 1.00 71.50 208 MET A CA 1
ATOM 1643 C C . MET A 1 208 ? -15.217 21.843 36.353 1.00 71.50 208 MET A C 1
ATOM 1645 O O . MET A 1 208 ? -16.232 22.486 36.603 1.00 71.50 208 MET A O 1
ATOM 1649 N N . ILE A 1 209 ? -14.697 20.945 37.198 1.00 76.50 209 ILE A N 1
ATOM 1650 C CA . ILE A 1 209 ? -15.275 20.670 38.517 1.00 76.50 209 ILE A CA 1
ATOM 1651 C C . ILE A 1 209 ? -15.323 21.974 39.318 1.00 76.50 209 ILE A C 1
ATOM 1653 O O . ILE A 1 209 ? -16.405 22.377 39.728 1.00 76.50 209 ILE A O 1
ATOM 1657 N N . GLY A 1 210 ? -14.209 22.707 39.412 1.00 76.06 210 GLY A N 1
ATOM 1658 C CA . GLY A 1 210 ? -14.187 23.997 40.105 1.00 76.06 210 GLY A CA 1
ATOM 1659 C C . GLY A 1 210 ? -15.045 25.090 39.448 1.00 76.06 210 GLY A C 1
ATOM 1660 O O . GLY A 1 210 ? -15.509 25.980 40.144 1.00 76.06 210 GLY A O 1
ATOM 1661 N N . LEU A 1 211 ? -15.264 25.054 38.126 1.00 72.19 211 LEU A N 1
ATOM 1662 C CA . LEU A 1 211 ? -16.164 25.996 37.438 1.00 72.19 211 LEU A CA 1
ATOM 1663 C C . LEU A 1 211 ? -17.638 25.711 37.741 1.00 72.19 211 LEU A C 1
ATOM 1665 O O . LEU A 1 211 ? -18.437 26.635 37.795 1.00 72.19 211 LEU A O 1
ATOM 1669 N N . LEU A 1 212 ? -18.005 24.442 37.902 1.00 70.44 212 LEU A N 1
ATOM 1670 C CA . LEU A 1 212 ? -19.380 24.023 38.171 1.00 70.44 212 LEU A CA 1
ATOM 1671 C C . LEU A 1 212 ? -19.699 23.970 39.674 1.00 70.44 212 LEU A C 1
ATOM 1673 O O . LEU A 1 212 ? -20.872 23.973 40.036 1.00 70.44 212 LEU A O 1
ATOM 1677 N N . GLU A 1 213 ? -18.682 23.922 40.537 1.00 77.06 213 GLU A N 1
ATOM 1678 C CA . GLU A 1 213 ? -18.817 24.033 41.995 1.00 77.06 213 GLU A CA 1
ATOM 1679 C C . GLU A 1 213 ? -19.067 25.480 42.445 1.00 77.06 213 GLU A C 1
ATOM 1681 O O . GLU A 1 213 ? -20.008 25.698 43.205 1.00 77.06 213 GLU A O 1
ATOM 1686 N N . ASP A 1 214 ? -18.297 26.455 41.943 1.00 71.88 214 ASP A N 1
ATOM 1687 C CA . ASP A 1 214 ? -18.570 27.887 42.146 1.00 71.88 214 ASP A CA 1
ATOM 1688 C C . ASP A 1 214 ? -18.326 28.701 40.854 1.00 71.88 214 ASP A C 1
ATOM 1690 O O . ASP A 1 214 ? -17.232 29.230 40.613 1.00 71.88 214 ASP A O 1
ATOM 1694 N N . PRO A 1 215 ? -19.355 28.810 39.991 1.00 65.62 215 PRO A N 1
ATOM 1695 C CA . PRO A 1 215 ? -19.268 29.598 38.768 1.00 65.62 215 PRO A CA 1
ATOM 1696 C C . PRO A 1 215 ? -19.032 31.093 39.018 1.00 65.62 215 PRO A C 1
ATOM 1698 O O . PRO A 1 215 ? -18.331 31.742 38.241 1.00 65.62 215 PRO A O 1
ATOM 1701 N N . GLN A 1 216 ? -19.648 31.653 40.067 1.00 63.62 216 GLN A N 1
ATOM 1702 C CA . GLN A 1 216 ? -19.655 33.097 40.313 1.00 63.62 216 GLN A CA 1
ATOM 1703 C C . GLN A 1 216 ? -18.291 33.565 40.808 1.00 63.62 216 GLN A C 1
ATOM 1705 O O . GLN A 1 216 ? -17.756 34.535 40.272 1.00 63.62 216 GLN A O 1
ATOM 1710 N N . GLN A 1 217 ? -17.677 32.828 41.737 1.00 69.88 217 GLN A N 1
ATOM 1711 C CA . GLN A 1 217 ? -16.321 33.112 42.194 1.00 69.88 217 GLN A CA 1
ATOM 1712 C C . GLN A 1 217 ? -15.325 33.093 41.026 1.00 69.88 217 GLN A C 1
ATOM 1714 O O . GLN A 1 217 ? -14.549 34.035 40.883 1.00 69.88 217 GLN A O 1
ATOM 1719 N N . LYS A 1 218 ? -15.386 32.085 40.139 1.00 66.50 218 LYS A N 1
ATOM 1720 C CA . LYS A 1 218 ? -14.498 32.014 38.960 1.00 66.50 218 LYS A CA 1
ATOM 1721 C C . LYS A 1 218 ? -14.707 33.135 37.942 1.00 66.50 218 LYS A C 1
ATOM 1723 O O . LYS A 1 218 ? -13.764 33.479 37.232 1.00 66.50 218 LYS A O 1
ATOM 1728 N N . TYR A 1 219 ? -15.917 33.680 37.842 1.00 61.53 219 TYR A N 1
ATOM 1729 C CA . TYR A 1 219 ? -16.196 34.849 37.009 1.00 61.53 219 TYR A CA 1
ATOM 1730 C C . TYR A 1 219 ? -15.597 36.123 37.619 1.00 61.53 219 TYR A C 1
ATOM 1732 O O . TYR A 1 219 ? -14.953 36.897 36.916 1.00 61.53 219 TYR A O 1
ATOM 1740 N N . SER A 1 220 ? -15.747 36.306 38.935 1.00 63.31 220 SER A N 1
ATOM 1741 C CA . SER A 1 220 ? -15.224 37.463 39.673 1.00 63.31 220 SER A CA 1
ATOM 1742 C C . SER A 1 220 ? -13.695 37.516 39.787 1.00 63.31 220 SER A C 1
ATOM 1744 O O . SER A 1 220 ? -13.166 38.570 40.118 1.00 63.31 220 SER A O 1
ATOM 1746 N N . THR A 1 221 ? -12.978 36.421 39.512 1.00 65.00 221 THR A N 1
ATOM 1747 C CA . THR A 1 221 ? -11.502 36.359 39.522 1.00 65.00 221 THR A CA 1
ATOM 1748 C C . THR A 1 221 ? -10.864 36.498 38.129 1.00 65.00 221 THR A C 1
ATOM 1750 O O . THR A 1 221 ? -9.790 35.945 37.897 1.00 65.00 221 THR A O 1
ATOM 1753 N N . ARG A 1 222 ? -11.521 37.162 37.166 1.00 62.31 222 ARG A N 1
ATOM 1754 C CA . ARG A 1 222 ? -10.895 37.514 35.877 1.00 62.31 222 ARG A CA 1
ATOM 1755 C C . ARG A 1 222 ? -10.025 38.766 36.010 1.00 62.31 222 ARG A C 1
ATOM 1757 O O . ARG A 1 222 ? -10.557 39.851 36.218 1.00 62.31 222 ARG A O 1
ATOM 1764 N N . ASP A 1 223 ? -8.729 38.616 35.757 1.00 56.31 223 ASP A N 1
ATOM 1765 C CA . ASP A 1 223 ? -7.832 39.728 35.427 1.00 56.31 223 ASP A CA 1
ATOM 1766 C C . ASP A 1 223 ? -7.939 40.045 33.921 1.00 56.31 223 ASP A C 1
ATOM 1768 O O . ASP A 1 223 ? -7.144 39.550 33.129 1.00 56.31 223 ASP A O 1
ATOM 1772 N N . ASP A 1 224 ? -8.943 40.828 33.510 1.00 51.66 224 ASP A N 1
ATOM 1773 C CA . ASP A 1 224 ? -9.016 41.421 32.161 1.00 51.66 224 ASP A CA 1
ATOM 1774 C C . ASP A 1 224 ? -9.955 42.646 32.155 1.00 51.66 224 ASP A C 1
ATOM 1776 O O . ASP A 1 224 ? -11.178 42.507 32.152 1.00 51.66 224 ASP A O 1
ATOM 1780 N N . GLU A 1 225 ? -9.402 43.863 32.099 1.00 50.34 225 GLU A N 1
ATOM 1781 C CA . GLU A 1 225 ? -10.174 45.126 32.094 1.00 50.34 225 GLU A CA 1
ATOM 1782 C C . GLU A 1 225 ? -10.925 45.414 30.766 1.00 50.34 225 GLU A C 1
ATOM 1784 O O . GLU A 1 225 ? -11.504 46.488 30.614 1.00 50.34 225 GLU A O 1
ATOM 1789 N N . ASN A 1 226 ? -10.918 44.496 29.785 1.00 48.41 226 ASN A N 1
ATOM 1790 C CA . ASN A 1 226 ? -11.388 44.761 28.410 1.00 48.41 226 ASN A CA 1
ATOM 1791 C C . ASN A 1 226 ? -12.326 43.706 27.769 1.00 48.41 226 ASN A C 1
ATOM 1793 O O . ASN A 1 226 ? -12.712 43.886 26.614 1.00 48.41 226 ASN A O 1
ATOM 1797 N N . ASP A 1 227 ? -12.738 42.632 28.460 1.00 53.59 227 ASP A N 1
ATOM 1798 C CA . ASP A 1 227 ? -13.722 41.661 27.924 1.00 53.59 227 ASP A CA 1
ATOM 1799 C C . ASP A 1 227 ? -15.109 41.932 28.546 1.00 53.59 227 ASP A C 1
ATOM 1801 O O . ASP A 1 227 ? -15.413 41.428 29.628 1.00 53.59 227 ASP A O 1
ATOM 1805 N N . PHE A 1 228 ? -15.967 42.715 27.866 1.00 53.22 228 PHE A N 1
ATOM 1806 C CA . PHE A 1 228 ? -17.374 43.010 28.244 1.00 53.22 228 PHE A CA 1
ATOM 1807 C C . PHE A 1 228 ? -18.306 41.781 28.119 1.00 53.22 228 PHE A C 1
ATOM 1809 O O . PHE A 1 228 ? -19.448 41.866 27.671 1.00 53.22 228 PHE A O 1
ATOM 1816 N N . GLN A 1 229 ? -17.805 40.610 28.489 1.00 63.44 229 GLN A N 1
ATOM 1817 C CA . GLN A 1 229 ? -18.480 39.339 28.339 1.00 63.44 229 GLN A CA 1
ATOM 1818 C C . GLN A 1 229 ? -19.360 39.048 29.557 1.00 63.44 229 GLN A C 1
ATOM 1820 O O . GLN A 1 229 ? -18.872 39.016 30.684 1.00 63.44 229 GLN A O 1
ATOM 1825 N N . THR A 1 230 ? -20.645 38.769 29.338 1.00 64.00 230 THR A N 1
ATOM 1826 C CA . THR A 1 230 ? -21.573 38.418 30.424 1.00 64.00 230 THR A CA 1
ATOM 1827 C C . THR A 1 230 ? -21.195 37.098 31.106 1.00 64.00 230 THR A C 1
ATOM 1829 O O . THR A 1 230 ? -20.524 36.241 30.530 1.00 64.00 230 THR A O 1
ATOM 1832 N N . PHE A 1 231 ? -21.688 36.876 32.329 1.00 56.28 231 PHE A N 1
ATOM 1833 C CA . PHE A 1 231 ? -21.507 35.611 33.054 1.00 56.28 231 PHE A CA 1
ATOM 1834 C C . PHE A 1 231 ? -21.958 34.376 32.248 1.00 56.28 231 PHE A C 1
ATOM 1836 O O . PHE A 1 231 ? -21.289 33.341 32.260 1.00 56.28 231 PHE A O 1
ATOM 1843 N N . GLU A 1 232 ? -23.054 34.482 31.495 1.00 56.38 232 GLU A N 1
ATOM 1844 C CA . GLU A 1 232 ? -23.532 33.382 30.653 1.00 56.38 232 GLU A CA 1
ATOM 1845 C C . GLU A 1 232 ? -22.564 33.097 29.493 1.00 56.38 232 GLU A C 1
ATOM 1847 O O . GLU A 1 232 ? -22.194 31.946 29.246 1.00 56.38 232 GLU A O 1
ATOM 1852 N N . GLU A 1 233 ? -22.078 34.141 28.821 1.00 62.28 233 GLU A N 1
ATOM 1853 C CA . GLU A 1 233 ? -21.098 34.023 27.742 1.00 62.28 233 GLU A CA 1
ATOM 1854 C C . GLU A 1 233 ? -19.722 33.557 28.243 1.00 62.28 233 GLU A C 1
ATOM 1856 O O . GLU A 1 233 ? -19.061 32.786 27.547 1.00 62.28 233 GLU A O 1
ATOM 1861 N N . PHE A 1 234 ? -19.306 33.944 29.456 1.00 64.44 234 PHE A N 1
ATOM 1862 C CA . PHE A 1 234 ? -18.118 33.417 30.141 1.00 64.44 234 PHE A CA 1
ATOM 1863 C C . PHE A 1 234 ? -18.211 31.898 30.268 1.00 64.44 234 PHE A C 1
ATOM 1865 O O . PHE A 1 234 ? -17.289 31.178 29.871 1.00 64.44 234 PHE A O 1
ATOM 1872 N N . VAL A 1 235 ? -19.327 31.397 30.808 1.00 60.34 235 VAL A N 1
ATOM 1873 C CA . VAL A 1 235 ? -19.518 29.956 31.012 1.00 60.34 235 VAL A CA 1
ATOM 1874 C C . VAL A 1 235 ? -19.564 29.258 29.652 1.00 60.34 235 VAL A C 1
ATOM 1876 O O . VAL A 1 235 ? -18.902 28.240 29.455 1.00 60.34 235 VAL A O 1
ATOM 1879 N N . ARG A 1 236 ? -20.243 29.853 28.666 1.00 60.72 236 ARG A N 1
ATOM 1880 C CA . ARG A 1 236 ? -20.342 29.336 27.295 1.00 60.72 236 ARG A CA 1
ATOM 1881 C C . ARG A 1 236 ? -18.990 29.280 26.566 1.00 60.72 236 ARG A C 1
ATOM 1883 O O . ARG A 1 236 ? -18.711 28.268 25.934 1.00 60.72 236 ARG A O 1
ATOM 1890 N N . LYS A 1 237 ? -18.136 30.307 26.668 1.00 63.50 237 LYS A N 1
ATOM 1891 C CA . LYS A 1 237 ? -16.787 30.379 26.053 1.00 63.50 237 LYS A CA 1
ATOM 1892 C C . LYS A 1 237 ? -15.875 29.289 26.618 1.00 63.50 237 LYS A C 1
ATOM 1894 O O . LYS A 1 237 ? -15.326 28.499 25.852 1.00 63.50 237 LYS A O 1
ATOM 1899 N N . ASN A 1 238 ? -15.816 29.169 27.947 1.00 61.00 238 ASN A N 1
ATOM 1900 C CA . ASN A 1 238 ? -15.045 28.126 28.631 1.00 61.00 238 ASN A CA 1
ATOM 1901 C C . ASN A 1 238 ? -15.557 26.702 28.320 1.00 61.00 238 ASN A C 1
ATOM 1903 O O . ASN A 1 238 ? -14.764 25.769 28.221 1.00 61.00 238 ASN A O 1
ATOM 1907 N N . LEU A 1 239 ? -16.868 26.524 28.109 1.00 56.88 239 LEU A N 1
ATOM 1908 C CA . LEU A 1 239 ? -17.459 25.243 27.701 1.00 56.88 239 LEU A CA 1
ATOM 1909 C C . LEU A 1 239 ? -17.359 24.945 26.197 1.00 56.88 239 LEU A C 1
ATOM 1911 O O . LEU A 1 239 ? -17.497 23.790 25.814 1.00 56.88 239 LEU A O 1
ATOM 1915 N N . ILE A 1 240 ? -17.128 25.935 25.330 1.00 51.47 240 ILE A N 1
ATOM 1916 C CA . ILE A 1 240 ? -16.877 25.707 23.895 1.00 51.47 240 ILE A CA 1
ATOM 1917 C C . ILE A 1 240 ? -15.429 25.270 23.669 1.00 51.47 240 ILE A C 1
ATOM 1919 O O . ILE A 1 240 ? -15.195 24.345 22.897 1.00 51.47 240 ILE A O 1
ATOM 1923 N N . GLN A 1 241 ? -14.474 25.866 24.389 1.00 50.06 241 GLN A N 1
ATOM 1924 C CA . GLN A 1 241 ? -13.057 25.479 24.342 1.00 50.06 241 GLN A CA 1
ATOM 1925 C C . GLN A 1 241 ? -12.844 23.996 24.714 1.00 50.06 241 GLN A C 1
ATOM 1927 O O . GLN A 1 241 ? -11.931 23.341 24.222 1.00 50.06 241 GLN A O 1
ATOM 1932 N N . LEU A 1 242 ? -13.759 23.461 25.524 1.00 49.28 242 LEU A N 1
ATOM 1933 C CA . LEU A 1 242 ? -13.849 22.074 25.969 1.00 49.28 242 LEU A CA 1
ATOM 1934 C C . LEU A 1 242 ? -14.336 21.076 24.893 1.00 49.28 242 LEU A C 1
ATOM 1936 O O . LEU A 1 242 ? -14.123 19.878 25.034 1.00 49.28 242 LEU A O 1
ATOM 1940 N N . VAL A 1 243 ? -15.019 21.540 23.839 1.00 46.84 243 VAL A N 1
ATOM 1941 C CA . VAL A 1 243 ? -15.595 20.674 22.785 1.00 46.84 243 VAL A CA 1
ATOM 1942 C C . VAL A 1 243 ? -14.556 20.296 21.718 1.00 46.84 243 VAL A C 1
ATOM 1944 O O . VAL A 1 243 ? -14.806 19.403 20.920 1.00 46.84 243 VAL A O 1
ATOM 1947 N N . VAL A 1 244 ? -13.388 20.949 21.700 1.00 45.12 244 VAL A N 1
ATOM 1948 C CA . VAL A 1 244 ? -12.388 20.852 20.614 1.00 45.12 244 VAL A CA 1
ATOM 1949 C C . VAL A 1 244 ? -11.218 19.910 20.966 1.00 45.12 244 VAL A C 1
ATOM 1951 O O . VAL A 1 244 ? -10.136 20.021 20.408 1.00 45.12 244 VAL A O 1
ATOM 1954 N N . THR A 1 245 ? -11.391 18.978 21.911 1.00 47.97 245 THR A N 1
ATOM 1955 C CA . THR A 1 245 ? -10.433 17.868 22.113 1.00 47.97 245 THR A CA 1
ATOM 1956 C C . THR A 1 245 ? -11.163 16.566 22.428 1.00 47.97 245 THR A C 1
ATOM 1958 O O . THR A 1 245 ? -11.858 16.447 23.437 1.00 47.97 245 THR A O 1
ATOM 1961 N N . ASP A 1 246 ? -11.013 15.590 21.536 1.00 46.94 246 ASP A N 1
ATOM 1962 C CA . ASP A 1 246 ? -11.876 14.416 21.474 1.00 46.94 246 ASP A CA 1
ATOM 1963 C C . ASP A 1 246 ? -11.725 13.450 22.653 1.00 46.94 246 ASP A C 1
ATOM 1965 O O . ASP A 1 246 ? -10.699 12.803 22.866 1.00 46.94 246 ASP A O 1
ATOM 1969 N N . MET A 1 247 ? -12.837 13.257 23.362 1.00 51.03 247 MET A N 1
ATOM 1970 C CA . MET A 1 247 ? -13.140 12.006 24.046 1.00 51.03 247 MET A CA 1
ATOM 1971 C C . MET A 1 247 ? -14.605 11.659 23.798 1.00 51.03 247 MET A C 1
ATOM 1973 O O . MET A 1 247 ? -15.503 12.247 24.398 1.00 51.03 247 MET A O 1
ATOM 1977 N N . ILE A 1 248 ? -14.836 10.666 22.936 1.00 44.69 248 ILE A N 1
ATOM 1978 C CA . ILE A 1 248 ? -16.161 10.257 22.437 1.00 44.69 248 ILE A CA 1
ATOM 1979 C C . ILE A 1 248 ? -17.165 10.018 23.586 1.00 44.69 248 ILE A C 1
ATOM 1981 O O . ILE A 1 248 ? -18.294 10.492 23.532 1.00 44.69 248 ILE A O 1
ATOM 1985 N N . GLY A 1 249 ? -16.739 9.392 24.692 1.00 43.62 249 GLY A N 1
ATOM 1986 C CA . GLY A 1 249 ? -17.595 9.168 25.871 1.00 43.62 249 GLY A CA 1
ATOM 1987 C C . GLY A 1 249 ? -17.863 10.400 26.754 1.00 43.62 249 GLY A C 1
ATOM 1988 O O . GLY A 1 249 ? -18.795 10.389 27.557 1.00 43.62 249 GLY A O 1
ATOM 1989 N N . ALA A 1 250 ? -17.065 11.466 26.633 1.00 50.22 250 ALA A N 1
ATOM 1990 C CA . ALA A 1 250 ? -17.346 12.752 27.270 1.00 50.22 250 ALA A CA 1
ATOM 1991 C C . ALA A 1 250 ? -18.250 13.622 26.383 1.00 50.22 250 ALA A C 1
ATOM 1993 O O . ALA A 1 250 ? -19.085 14.357 26.908 1.00 50.22 250 ALA A O 1
ATOM 1994 N N . LEU A 1 251 ? -18.129 13.509 25.058 1.00 47.50 251 LEU A N 1
ATOM 1995 C CA . LEU A 1 251 ? -18.834 14.341 24.083 1.00 47.50 251 LEU A CA 1
ATOM 1996 C C . LEU A 1 251 ? -20.364 14.287 24.242 1.00 47.50 251 LEU A C 1
ATOM 1998 O O . LEU A 1 251 ? -20.999 15.338 24.248 1.00 47.50 251 LEU A O 1
ATOM 2002 N N . ASP A 1 252 ? -20.958 13.116 24.492 1.00 51.44 252 ASP A N 1
ATOM 2003 C CA . ASP A 1 252 ? -22.403 12.989 24.763 1.00 51.44 252 ASP A CA 1
ATOM 2004 C C . ASP A 1 252 ? -22.840 13.708 26.049 1.00 51.44 252 ASP A C 1
ATOM 2006 O O . ASP A 1 252 ? -23.883 14.372 26.100 1.00 51.44 252 ASP A O 1
ATOM 2010 N N . LEU A 1 253 ? -22.021 13.622 27.101 1.00 53.25 253 LEU A N 1
ATOM 2011 C CA . LEU A 1 253 ? -22.253 14.314 28.369 1.00 53.25 253 LEU A CA 1
ATOM 2012 C C . LEU A 1 253 ? -22.112 15.836 28.198 1.00 53.25 253 LEU A C 1
ATOM 2014 O O . LEU A 1 253 ? -22.910 16.591 28.756 1.00 53.25 253 LEU A O 1
ATOM 2018 N N . LEU A 1 254 ? -21.149 16.292 27.393 1.00 52.84 254 LEU A N 1
ATOM 2019 C CA . LEU A 1 254 ? -20.939 17.708 27.080 1.00 52.84 254 LEU A CA 1
ATOM 2020 C C . LEU A 1 254 ? -22.024 18.274 26.158 1.00 52.84 254 LEU A C 1
ATOM 2022 O O . LEU A 1 254 ? -22.486 19.391 26.383 1.00 52.84 254 LEU A O 1
ATOM 2026 N N . ASN A 1 255 ? -22.497 17.504 25.179 1.00 53.00 255 ASN A N 1
ATOM 2027 C CA . ASN A 1 255 ? -23.630 17.875 24.333 1.00 53.00 255 ASN A CA 1
ATOM 2028 C C . ASN A 1 255 ? -24.929 17.957 25.145 1.00 53.00 255 ASN A C 1
ATOM 2030 O O . ASN A 1 255 ? -25.686 18.914 24.981 1.00 53.00 255 ASN A O 1
ATOM 2034 N N . SER A 1 256 ? -25.136 17.038 26.095 1.00 57.47 256 SER A N 1
ATOM 2035 C CA . SER A 1 256 ? -26.245 17.116 27.058 1.00 57.47 256 SER A CA 1
ATOM 2036 C C . SER A 1 256 ? -26.185 18.415 27.878 1.00 57.47 256 SER A C 1
ATOM 2038 O O . SER A 1 256 ? -27.176 19.140 27.964 1.00 57.47 256 SER A O 1
ATOM 2040 N N . LEU A 1 257 ? -25.009 18.768 28.417 1.00 58.75 257 LEU A N 1
ATOM 2041 C CA . LEU A 1 257 ? -24.794 20.017 29.163 1.00 58.75 257 LEU A CA 1
ATOM 2042 C C . LEU A 1 257 ? -25.036 21.266 28.290 1.00 58.75 257 LEU A C 1
ATOM 2044 O O . LEU A 1 257 ? -25.703 22.208 28.711 1.00 58.75 257 LEU A O 1
ATOM 2048 N N . LYS A 1 258 ? -24.531 21.254 27.052 1.00 55.03 258 LYS A N 1
ATOM 2049 C CA . LYS A 1 258 ? -24.675 22.324 26.051 1.00 55.03 258 LYS A CA 1
ATOM 2050 C C . LYS A 1 258 ? -26.127 22.531 25.609 1.00 55.03 258 LYS A C 1
ATOM 2052 O O . LYS A 1 258 ? -26.479 23.652 25.248 1.00 55.03 258 LYS A O 1
ATOM 2057 N N . SER A 1 259 ? -26.956 21.485 25.643 1.00 58.50 259 SER A N 1
ATOM 2058 C CA . SER A 1 259 ? -28.404 21.584 25.425 1.00 58.50 259 SER A CA 1
ATOM 2059 C C . SER A 1 259 ? -29.099 22.235 26.623 1.00 58.50 259 SER A C 1
ATOM 2061 O O . SER A 1 259 ? -29.812 23.217 26.456 1.00 58.50 259 SER A O 1
ATOM 2063 N N . LEU A 1 260 ? -28.817 21.765 27.843 1.00 54.78 260 LEU A N 1
ATOM 2064 C CA . LEU A 1 260 ? -29.425 22.287 29.077 1.00 54.78 260 LEU A CA 1
ATOM 2065 C C . LEU A 1 260 ? -29.130 23.779 29.302 1.00 54.78 260 LEU A C 1
ATOM 2067 O O . LEU A 1 260 ? -30.018 24.544 29.672 1.00 54.78 260 LEU A O 1
ATOM 2071 N N . LEU A 1 261 ? -27.899 24.210 29.016 1.00 56.12 261 LEU A N 1
ATOM 2072 C CA . LEU A 1 261 ? -27.476 25.612 29.113 1.00 56.12 261 LEU A CA 1
ATOM 2073 C C . LEU A 1 261 ? -28.070 26.526 28.029 1.00 56.12 261 LEU A C 1
ATOM 2075 O O . LEU A 1 261 ? -27.904 27.737 28.109 1.00 56.12 261 LEU A O 1
ATOM 2079 N N . ARG A 1 262 ? -28.743 25.979 27.007 1.00 54.78 262 ARG A N 1
ATOM 2080 C CA . ARG A 1 262 ? -29.529 26.773 26.046 1.00 54.78 262 ARG A CA 1
ATOM 2081 C C . ARG A 1 262 ? -30.971 26.996 26.495 1.00 54.78 262 ARG A C 1
ATOM 2083 O O . ARG A 1 262 ? -31.620 27.874 25.939 1.00 54.78 262 ARG A O 1
ATOM 2090 N N . GLU A 1 263 ? -31.473 26.204 27.442 1.00 50.44 263 GLU A N 1
ATOM 2091 C CA . GLU A 1 263 ? -32.894 26.194 27.811 1.00 50.44 263 GLU A CA 1
ATOM 2092 C C . GLU A 1 263 ? -33.200 26.904 29.135 1.00 50.44 263 GLU A C 1
ATOM 2094 O O . GLU A 1 263 ? -34.334 27.341 29.328 1.00 50.44 263 GLU A O 1
ATOM 2099 N N . VAL A 1 264 ? -32.243 27.007 30.069 1.00 45.78 264 VAL A N 1
ATOM 2100 C CA . VAL A 1 264 ? -32.551 27.461 31.437 1.00 45.78 264 VAL A CA 1
ATOM 2101 C C . VAL A 1 264 ? -31.444 28.313 32.058 1.00 45.78 264 VAL A C 1
ATOM 2103 O O . VAL A 1 264 ? -30.306 27.869 32.197 1.00 45.78 264 VAL A O 1
ATOM 2106 N N . GLY A 1 265 ? -31.808 29.502 32.547 1.00 54.09 265 GLY A N 1
ATOM 2107 C CA . GLY A 1 265 ? -30.956 30.281 33.449 1.00 54.09 265 GLY A CA 1
ATOM 2108 C C . GLY A 1 265 ? -30.709 29.552 34.780 1.00 54.09 265 GLY A C 1
ATOM 2109 O O . GLY A 1 265 ? -31.542 28.774 35.250 1.00 54.09 265 GLY A O 1
ATOM 2110 N N . PHE A 1 266 ? -29.574 29.828 35.425 1.00 53.28 266 PHE A N 1
ATOM 2111 C CA . PHE A 1 266 ? -29.050 29.089 36.592 1.00 53.28 266 PHE A CA 1
ATOM 2112 C C . PHE A 1 266 ? -29.915 29.112 37.880 1.00 53.28 266 PHE A C 1
ATOM 2114 O O . PHE A 1 266 ? -29.523 28.533 38.890 1.00 53.28 266 PHE A O 1
ATOM 2121 N N . ALA A 1 267 ? -31.092 29.745 37.864 1.00 52.22 267 ALA A N 1
ATOM 2122 C CA . ALA A 1 267 ? -31.957 29.953 39.030 1.00 52.22 267 ALA A CA 1
ATOM 2123 C C . ALA A 1 267 ? -33.025 28.859 39.273 1.00 52.22 267 ALA A C 1
ATOM 2125 O O . ALA A 1 267 ? -33.747 28.933 40.263 1.00 52.22 267 ALA A O 1
ATOM 2126 N N . ASN A 1 268 ? -33.166 27.860 38.393 1.00 58.50 268 ASN A N 1
ATOM 2127 C CA . ASN A 1 268 ? -34.250 26.866 38.470 1.00 58.50 268 ASN A CA 1
ATOM 2128 C C . ASN A 1 268 ? -33.820 25.569 39.199 1.00 58.50 268 ASN A C 1
ATOM 2130 O O . ASN A 1 268 ? -32.774 24.995 38.884 1.00 58.50 268 ASN A O 1
ATOM 2134 N N . GLU A 1 269 ? -34.638 25.055 40.128 1.00 58.31 269 GLU A N 1
ATOM 2135 C CA . GLU A 1 269 ? -34.336 23.851 40.934 1.00 58.31 269 GLU A CA 1
ATOM 2136 C C . GLU A 1 269 ? -34.026 22.615 40.074 1.00 58.31 269 GLU A C 1
ATOM 2138 O O . GLU A 1 269 ? -33.120 21.832 40.378 1.00 58.31 269 GLU A O 1
ATOM 2143 N N . ARG A 1 270 ? -34.742 22.464 38.953 1.00 57.81 270 ARG A N 1
ATOM 2144 C CA . ARG A 1 270 ? -34.561 21.348 38.013 1.00 57.81 270 ARG A CA 1
ATOM 2145 C C . ARG A 1 270 ? -33.153 21.341 37.402 1.00 57.81 270 ARG A C 1
ATOM 2147 O O . ARG A 1 270 ? -32.561 20.275 37.239 1.00 57.81 270 ARG A O 1
ATOM 2154 N N . SER A 1 271 ? -32.593 22.525 37.145 1.00 59.31 271 SER A N 1
ATOM 2155 C CA . SER A 1 271 ? -31.223 22.705 36.654 1.00 59.31 271 SER A CA 1
ATOM 2156 C C . SER A 1 271 ? -30.190 22.359 37.726 1.00 59.31 271 SER A C 1
ATOM 2158 O O . SER A 1 271 ? -29.196 21.700 37.424 1.00 59.31 271 SER A O 1
ATOM 2160 N N . GLN A 1 272 ? -30.437 22.722 38.992 1.00 63.00 272 GLN A N 1
ATOM 2161 C CA . GLN A 1 272 ? -29.538 22.368 40.099 1.00 63.00 272 GLN A CA 1
ATOM 2162 C C . GLN A 1 272 ? -29.435 20.853 40.312 1.00 63.00 272 GLN A C 1
ATOM 2164 O O . GLN A 1 272 ? -28.354 20.352 40.625 1.00 63.00 272 GLN A O 1
ATOM 2169 N N . LEU A 1 273 ? -30.534 20.109 40.139 1.00 64.88 273 LEU A N 1
ATOM 2170 C CA . LEU A 1 273 ? -30.525 18.651 40.271 1.00 64.88 273 LEU A CA 1
ATOM 2171 C C . LEU A 1 273 ? -29.652 17.995 39.189 1.00 64.88 273 LEU A C 1
ATOM 2173 O O . LEU A 1 273 ? -28.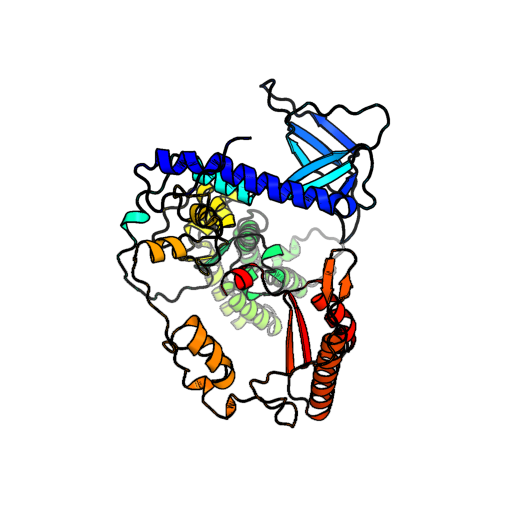799 17.164 39.499 1.00 64.88 273 LEU A O 1
ATOM 2177 N N . VAL A 1 274 ? -29.805 18.426 37.934 1.00 65.25 274 VAL A N 1
ATOM 2178 C CA . VAL A 1 274 ? -29.024 17.895 36.805 1.00 65.25 274 VAL A CA 1
ATOM 2179 C C . VAL A 1 274 ? -27.547 18.292 36.919 1.00 65.25 274 VAL A C 1
ATOM 2181 O O . VAL A 1 274 ? -26.669 17.473 36.654 1.00 65.25 274 VAL A O 1
ATOM 2184 N N . LEU A 1 275 ? -27.250 19.510 37.386 1.00 67.19 275 LEU A N 1
ATOM 2185 C CA . LEU A 1 275 ? -25.880 19.982 37.605 1.00 67.19 275 LEU A CA 1
ATOM 2186 C C . LEU A 1 275 ? -25.189 19.219 38.753 1.00 67.19 275 LEU A C 1
ATOM 2188 O O . LEU A 1 275 ? -24.025 18.842 38.617 1.00 67.19 275 LEU A O 1
ATOM 2192 N N . LYS A 1 276 ? -25.913 18.873 39.832 1.00 70.19 276 LYS A N 1
ATOM 2193 C CA . LYS A 1 276 ? -25.430 17.950 40.882 1.00 70.19 276 LYS A CA 1
ATOM 2194 C C . LYS A 1 276 ? -25.113 16.559 40.325 1.00 70.19 276 LYS A C 1
ATOM 2196 O O . LYS A 1 276 ? -24.070 15.992 40.658 1.00 70.19 276 LYS A O 1
ATOM 2201 N N . ASP A 1 277 ? -25.967 16.018 39.458 1.00 68.25 277 ASP A N 1
ATOM 2202 C CA . ASP A 1 277 ? -25.728 14.722 38.814 1.00 68.25 277 ASP A CA 1
ATOM 2203 C C . ASP A 1 277 ? -24.549 14.745 37.834 1.00 68.25 277 ASP A C 1
ATOM 2205 O O . ASP A 1 277 ? -23.775 13.786 37.749 1.00 68.25 277 ASP A O 1
ATOM 2209 N N . PHE A 1 278 ? -24.360 15.859 37.134 1.00 69.50 278 PHE A N 1
ATOM 2210 C CA . PHE A 1 278 ? -23.226 16.066 36.245 1.00 69.50 278 PHE A CA 1
ATOM 2211 C C . PHE A 1 278 ? -21.908 16.201 37.023 1.00 69.50 278 PHE A C 1
ATOM 2213 O O . PHE A 1 278 ? -20.947 15.491 36.724 1.00 69.50 278 PHE A O 1
ATOM 2220 N N . LEU A 1 279 ? -21.879 17.002 38.096 1.00 71.56 279 LEU A N 1
ATOM 2221 C CA . LEU A 1 279 ? -20.755 17.067 39.039 1.00 71.56 279 LEU A CA 1
ATOM 2222 C C . LEU A 1 279 ? -20.426 15.691 39.630 1.00 71.56 279 LEU A C 1
ATOM 2224 O O . LEU A 1 279 ? -19.253 15.335 39.744 1.00 71.56 279 LEU A O 1
ATOM 2228 N N . ARG A 1 280 ? -21.438 14.877 39.962 1.00 74.56 280 ARG A N 1
ATOM 2229 C CA . ARG A 1 280 ? -21.247 13.488 40.408 1.00 74.56 280 ARG A CA 1
ATOM 2230 C C . ARG A 1 280 ? -20.539 12.646 39.339 1.00 74.56 280 ARG A C 1
ATOM 2232 O O . ARG A 1 280 ? -19.588 11.944 39.678 1.00 74.56 280 ARG A O 1
ATOM 2239 N N . LYS A 1 281 ? -20.933 12.748 38.064 1.00 68.25 281 LYS A N 1
ATOM 2240 C CA . LYS A 1 281 ? -20.263 12.058 36.941 1.00 68.25 281 LYS A CA 1
ATOM 2241 C C . LYS A 1 281 ? -18.823 12.548 36.723 1.00 68.25 281 LYS A C 1
ATOM 2243 O O . LYS A 1 281 ? -17.922 11.717 36.638 1.00 68.25 281 LYS A O 1
ATOM 2248 N N . LEU A 1 282 ? -18.565 13.859 36.729 1.00 70.75 282 LEU A N 1
ATOM 2249 C CA . LEU A 1 282 ? -17.201 14.409 36.621 1.00 70.75 282 LEU A CA 1
ATOM 2250 C C . LEU A 1 282 ? -16.299 13.968 37.790 1.00 70.75 282 LEU A C 1
ATOM 2252 O O . LEU A 1 282 ? -15.159 13.550 37.587 1.00 70.75 282 LEU A O 1
ATOM 2256 N N . ARG A 1 283 ? -16.814 13.977 39.025 1.00 76.69 283 ARG A N 1
ATOM 2257 C CA . ARG A 1 283 ? -16.084 13.488 40.209 1.00 76.69 283 ARG A CA 1
ATOM 2258 C C . ARG A 1 283 ? -15.822 11.975 40.164 1.00 76.69 283 ARG A C 1
ATOM 2260 O O . ARG A 1 283 ? -14.839 11.525 40.747 1.00 76.69 283 ARG A O 1
ATOM 2267 N N . LEU A 1 284 ? -16.642 11.184 39.461 1.00 72.62 284 LEU A N 1
ATOM 2268 C CA . LEU A 1 284 ? -16.335 9.775 39.169 1.00 72.62 284 LEU A CA 1
ATOM 2269 C C . LEU A 1 284 ? -15.202 9.647 38.141 1.00 72.62 284 LEU A C 1
ATOM 2271 O O . LEU A 1 284 ? -14.284 8.861 38.366 1.00 72.62 284 LEU A O 1
ATOM 2275 N N . LEU A 1 285 ? -15.201 10.466 37.083 1.00 65.94 285 LEU A N 1
ATOM 2276 C CA . LEU A 1 285 ? -14.103 10.531 36.106 1.00 65.94 285 LEU A CA 1
ATOM 2277 C C . LEU A 1 285 ? -12.761 10.939 36.739 1.00 65.94 285 LEU A C 1
ATOM 2279 O O . LEU A 1 285 ? -11.710 10.531 36.255 1.00 65.94 285 LEU A O 1
ATOM 2283 N N . ARG A 1 286 ? -12.770 11.643 37.880 1.00 69.62 286 ARG A N 1
ATOM 2284 C CA . ARG A 1 286 ? -11.561 11.955 38.671 1.00 69.62 286 ARG A CA 1
ATOM 2285 C C . ARG A 1 286 ? -10.816 10.703 39.161 1.00 69.62 286 ARG A C 1
ATOM 2287 O O . ARG A 1 286 ? -9.625 10.778 39.450 1.00 69.62 286 ARG A O 1
ATOM 2294 N N . LYS A 1 287 ? -11.498 9.552 39.247 1.00 66.38 287 LYS A N 1
ATOM 2295 C CA . LYS A 1 287 ? -10.899 8.247 39.583 1.00 66.38 287 LYS A CA 1
ATOM 2296 C C . LYS A 1 287 ? -10.201 7.575 38.395 1.00 66.38 287 LYS A C 1
ATOM 2298 O O . LYS A 1 287 ? -9.498 6.590 38.599 1.00 66.38 287 LYS A O 1
ATOM 2303 N N . PHE A 1 288 ? -10.389 8.068 37.170 1.00 64.88 288 PHE A N 1
ATOM 2304 C CA . PHE A 1 288 ? -9.736 7.519 35.986 1.00 64.88 288 PHE A CA 1
ATOM 2305 C C . PHE A 1 288 ? -8.253 7.919 35.973 1.00 64.88 288 PHE A C 1
ATOM 2307 O O . PHE A 1 288 ? -7.892 9.065 35.691 1.00 64.88 288 PHE A O 1
ATOM 2314 N N . CYS A 1 289 ? -7.379 6.971 36.318 1.00 57.41 289 CYS A N 1
ATOM 2315 C CA . CYS A 1 289 ? -5.934 7.181 36.351 1.00 57.41 289 CYS A CA 1
ATOM 2316 C C . CYS A 1 289 ? -5.342 7.264 34.939 1.00 57.41 289 CYS A C 1
ATOM 2318 O O . CYS A 1 289 ? -4.864 6.276 34.387 1.00 57.41 289 CYS A O 1
ATOM 2320 N N . VAL A 1 290 ? -5.317 8.474 34.382 1.00 64.50 290 VAL A N 1
ATOM 2321 C CA . VAL A 1 290 ? -4.592 8.770 33.142 1.00 64.50 290 VAL A CA 1
ATOM 2322 C C . VAL A 1 290 ? -3.071 8.629 33.360 1.00 64.50 290 VAL A C 1
ATOM 2324 O O . VAL A 1 290 ? -2.539 9.230 34.301 1.00 64.50 290 VAL A O 1
ATOM 2327 N N . PRO A 1 291 ? -2.342 7.877 32.511 1.00 68.00 291 PRO A N 1
ATOM 2328 C CA . PRO A 1 291 ? -0.887 7.753 32.594 1.00 68.00 291 PRO A CA 1
ATOM 2329 C C . PRO A 1 291 ? -0.150 9.101 32.486 1.00 68.00 291 PRO A C 1
ATOM 2331 O O . PRO A 1 291 ? -0.332 9.856 31.537 1.00 68.00 291 PRO A O 1
ATOM 2334 N N . ASN A 1 292 ? 0.761 9.395 33.421 1.00 69.31 292 ASN A N 1
ATOM 2335 C CA . ASN A 1 292 ? 1.582 10.617 33.393 1.00 69.31 292 ASN A CA 1
ATOM 2336 C C . ASN A 1 292 ? 2.839 10.424 32.516 1.00 69.31 292 ASN A C 1
ATOM 2338 O O . ASN A 1 292 ? 3.965 10.302 33.011 1.00 69.31 292 ASN A O 1
ATOM 2342 N N . LEU A 1 293 ? 2.645 10.324 31.198 1.00 76.19 293 LEU A N 1
ATOM 2343 C CA . LEU A 1 293 ? 3.710 10.029 30.233 1.00 76.19 293 LEU A CA 1
ATOM 2344 C C . LEU A 1 293 ? 4.229 11.306 29.554 1.00 76.19 293 LEU A C 1
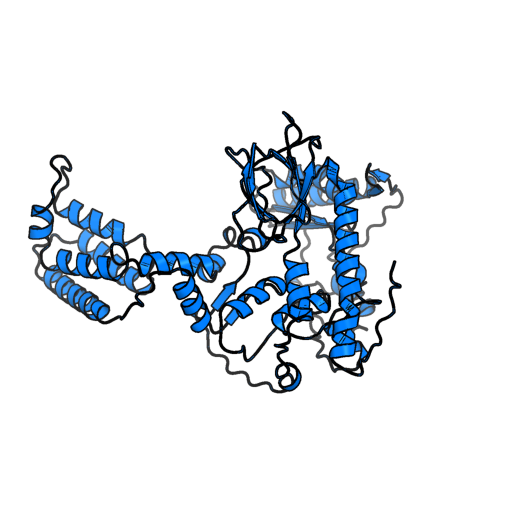ATOM 2346 O O . LEU A 1 293 ? 3.837 11.655 28.451 1.00 76.19 293 LEU A O 1
ATOM 2350 N N . LYS A 1 294 ? 5.196 11.975 30.191 1.00 74.25 294 LYS A N 1
ATOM 2351 C CA . LYS A 1 294 ? 5.783 13.251 29.719 1.00 74.25 294 LYS A CA 1
ATOM 2352 C C . LYS A 1 294 ? 6.715 13.170 28.491 1.00 74.25 294 LYS A C 1
ATOM 2354 O O . LYS A 1 294 ? 7.378 14.152 28.176 1.00 74.25 294 LYS A O 1
ATOM 2359 N N . LYS A 1 295 ? 6.881 12.004 27.859 1.00 83.19 295 LYS A N 1
ATOM 2360 C CA . LYS A 1 295 ? 7.804 11.804 26.723 1.00 83.19 295 LYS A CA 1
ATOM 2361 C C . LYS A 1 295 ? 7.105 11.016 25.625 1.00 83.19 295 LYS A C 1
ATOM 2363 O O . LYS A 1 295 ? 6.588 9.942 25.925 1.00 83.19 295 LYS A O 1
ATOM 2368 N N . LEU A 1 296 ? 7.190 11.491 24.380 1.00 84.81 296 LEU A N 1
ATOM 2369 C CA . LEU A 1 296 ? 6.592 10.841 23.205 1.00 84.81 296 LEU A CA 1
ATOM 2370 C C . LEU A 1 296 ? 6.999 9.363 23.095 1.00 84.81 296 LEU A C 1
ATOM 2372 O O . LEU A 1 296 ? 6.133 8.517 22.936 1.00 84.81 296 LEU A O 1
ATOM 2376 N N . GLU A 1 297 ? 8.270 9.028 23.341 1.00 83.12 297 GLU A N 1
ATOM 2377 C CA . GLU A 1 297 ? 8.767 7.638 23.400 1.00 83.12 297 GLU A CA 1
ATOM 2378 C C . GLU A 1 297 ? 7.995 6.739 24.383 1.00 83.12 297 GLU A C 1
ATOM 2380 O O . GLU A 1 297 ? 7.745 5.567 24.116 1.00 83.12 297 GLU A O 1
ATOM 2385 N N . LYS A 1 298 ? 7.576 7.272 25.539 1.00 84.88 298 LYS A N 1
ATOM 2386 C CA . LYS A 1 298 ? 6.781 6.497 26.505 1.00 84.88 298 LYS A CA 1
ATOM 2387 C C . LYS A 1 298 ? 5.340 6.312 26.035 1.00 84.88 298 LYS A C 1
ATOM 2389 O O . LYS A 1 298 ? 4.766 5.259 26.286 1.00 84.88 298 LYS A O 1
ATOM 2394 N N . ILE A 1 299 ? 4.775 7.313 25.360 1.00 85.25 299 ILE A N 1
ATOM 2395 C CA . ILE A 1 299 ? 3.433 7.245 24.766 1.00 85.25 299 ILE A CA 1
ATOM 2396 C C . ILE A 1 299 ? 3.438 6.252 23.595 1.00 85.25 299 ILE A C 1
ATOM 2398 O O . ILE A 1 299 ? 2.580 5.380 23.536 1.00 85.25 299 ILE A O 1
ATOM 2402 N N . ARG A 1 300 ? 4.472 6.290 22.743 1.00 87.69 300 ARG A N 1
ATOM 2403 C CA . ARG A 1 300 ? 4.739 5.322 21.669 1.00 87.69 300 ARG A CA 1
ATOM 2404 C C . ARG A 1 300 ? 4.734 3.888 22.195 1.00 87.69 300 ARG A C 1
ATOM 2406 O O . ARG A 1 300 ? 3.959 3.065 21.708 1.00 87.69 300 ARG A O 1
ATOM 2413 N N . LYS A 1 301 ? 5.529 3.608 23.235 1.00 85.06 301 LYS A N 1
ATOM 2414 C CA . LYS A 1 301 ? 5.552 2.291 23.894 1.00 85.06 301 LYS A CA 1
ATOM 2415 C C . LYS A 1 301 ? 4.209 1.916 24.523 1.00 85.06 301 LYS A C 1
ATOM 2417 O O . LYS A 1 301 ? 3.799 0.767 24.398 1.00 85.06 301 LYS A O 1
ATOM 2422 N N . PHE A 1 302 ? 3.500 2.862 25.142 1.00 84.00 302 PHE A N 1
ATOM 2423 C CA . PHE A 1 302 ? 2.160 2.631 25.689 1.00 84.00 302 PHE A CA 1
ATOM 2424 C C . PHE A 1 302 ? 1.155 2.220 24.600 1.00 84.00 302 PHE A C 1
ATOM 2426 O O . PHE A 1 302 ? 0.492 1.198 24.754 1.00 84.00 302 PHE A O 1
ATOM 2433 N N . CYS A 1 303 ? 1.088 2.935 23.474 1.00 84.94 303 CYS A N 1
ATOM 2434 C CA . CYS A 1 303 ? 0.231 2.566 22.345 1.00 84.94 303 CYS A CA 1
ATOM 2435 C C . CYS A 1 303 ? 0.575 1.166 21.811 1.00 84.94 303 CYS A C 1
ATOM 2437 O O . CYS A 1 303 ? -0.297 0.309 21.695 1.00 84.94 303 CYS A O 1
ATOM 2439 N N . LEU A 1 304 ? 1.859 0.902 21.542 1.00 84.06 304 LEU A N 1
ATOM 2440 C CA . LEU A 1 304 ? 2.316 -0.385 21.006 1.00 84.06 304 LEU A CA 1
ATOM 2441 C C . LEU A 1 304 ? 2.057 -1.566 21.955 1.00 84.06 304 LEU A C 1
ATOM 2443 O O . LEU A 1 304 ? 1.789 -2.669 21.476 1.00 84.06 304 LEU A O 1
ATOM 2447 N N . ALA A 1 305 ? 2.124 -1.350 23.272 1.00 80.56 305 ALA A N 1
ATOM 2448 C CA . ALA A 1 305 ? 1.860 -2.372 24.283 1.00 80.56 305 ALA A CA 1
ATOM 2449 C C . ALA A 1 305 ? 0.370 -2.731 24.417 1.00 80.56 305 ALA A C 1
ATOM 2451 O O . ALA A 1 305 ? 0.067 -3.882 24.712 1.00 80.56 305 ALA A O 1
ATOM 2452 N N . ASN A 1 306 ? -0.543 -1.781 24.181 1.00 79.81 306 ASN A N 1
ATOM 2453 C CA . ASN A 1 306 ? -1.992 -2.008 24.277 1.00 79.81 306 ASN A CA 1
ATOM 2454 C C . ASN A 1 306 ? -2.640 -2.436 22.944 1.00 79.81 306 ASN A C 1
ATOM 2456 O O . ASN A 1 306 ? -3.794 -2.847 22.935 1.00 79.81 306 ASN A O 1
ATOM 2460 N N . ALA A 1 307 ? -1.921 -2.359 21.819 1.00 83.88 307 ALA A N 1
ATOM 2461 C CA . ALA A 1 307 ? -2.433 -2.785 20.518 1.00 83.88 307 ALA A CA 1
ATOM 2462 C C . ALA A 1 307 ? -2.414 -4.308 20.334 1.00 83.88 307 ALA A C 1
ATOM 2464 O O . ALA A 1 307 ? -1.355 -4.947 20.431 1.00 83.88 307 ALA A O 1
ATOM 2465 N N . SER A 1 308 ? -3.576 -4.840 19.959 1.00 82.12 308 SER A N 1
ATOM 2466 C CA . SER A 1 308 ? -3.811 -6.246 19.622 1.00 82.12 308 SER A CA 1
ATOM 2467 C C . SER A 1 308 ? -3.515 -6.533 18.145 1.00 82.12 308 SER A C 1
ATOM 2469 O O . SER A 1 308 ? -2.984 -7.590 17.817 1.00 82.12 308 SER A O 1
ATOM 2471 N N . LEU A 1 309 ? -3.786 -5.573 17.253 1.00 84.12 309 LEU A N 1
ATOM 2472 C CA . LEU A 1 309 ? -3.496 -5.653 15.819 1.00 84.12 309 LEU A CA 1
ATOM 2473 C C . LEU A 1 309 ? -2.537 -4.529 15.413 1.00 84.12 309 LEU A C 1
ATOM 2475 O O . LEU A 1 309 ? -2.758 -3.365 15.743 1.00 84.12 309 LEU A O 1
ATOM 2479 N N . ILE A 1 310 ? -1.469 -4.871 14.684 1.00 85.88 310 ILE A N 1
ATOM 2480 C CA . ILE A 1 310 ? -0.516 -3.900 14.130 1.00 85.88 310 ILE A CA 1
ATOM 2481 C C . ILE A 1 310 ? -0.412 -4.102 12.620 1.00 85.88 310 ILE A C 1
ATOM 2483 O O . ILE A 1 310 ? 0.112 -5.112 12.153 1.00 85.88 310 ILE A O 1
ATOM 2487 N N . PHE A 1 311 ? -0.846 -3.098 11.867 1.00 87.44 311 PHE A N 1
ATOM 2488 C CA . PHE A 1 311 ? -0.681 -3.010 10.422 1.00 87.44 311 PHE A CA 1
ATOM 2489 C C . PHE A 1 311 ? 0.545 -2.159 10.105 1.00 87.44 311 PHE A C 1
ATOM 2491 O O . PHE A 1 311 ? 0.668 -1.026 10.570 1.00 87.44 311 PHE A O 1
ATOM 2498 N N . CYS A 1 312 ? 1.476 -2.689 9.316 1.00 86.06 312 CYS A N 1
ATOM 2499 C CA . CYS A 1 312 ? 2.687 -1.975 8.927 1.00 86.06 312 CYS A CA 1
ATOM 2500 C C . CYS A 1 312 ? 3.193 -2.452 7.565 1.00 86.06 312 CYS A C 1
ATOM 2502 O O . CYS A 1 312 ? 2.860 -3.550 7.122 1.00 86.06 312 CYS A O 1
ATOM 2504 N N . THR A 1 313 ? 4.026 -1.647 6.901 1.00 86.12 313 THR A N 1
ATOM 2505 C CA . THR A 1 313 ? 4.765 -2.153 5.743 1.00 86.12 313 THR A CA 1
ATOM 2506 C C . THR A 1 313 ? 5.872 -3.083 6.224 1.00 86.12 313 THR A C 1
ATOM 2508 O O . THR A 1 313 ? 6.462 -2.889 7.290 1.00 86.12 313 THR A O 1
ATOM 2511 N N . VAL A 1 314 ? 6.216 -4.067 5.396 1.00 84.25 314 VAL A N 1
ATOM 2512 C CA . VAL A 1 314 ? 7.293 -5.031 5.663 1.00 84.25 314 VAL A CA 1
ATOM 2513 C C . VAL A 1 314 ? 8.589 -4.320 6.079 1.00 84.25 314 VAL A C 1
ATOM 2515 O O . VAL A 1 314 ? 9.200 -4.688 7.079 1.00 84.25 314 VAL A O 1
ATOM 2518 N N . SER A 1 315 ? 8.949 -3.220 5.407 1.00 82.81 315 SER A N 1
ATOM 2519 C CA . SER A 1 315 ? 10.103 -2.393 5.779 1.00 82.81 315 SER A CA 1
ATOM 2520 C C . SER A 1 315 ? 9.889 -1.591 7.076 1.00 82.81 315 SER A C 1
ATOM 2522 O O . SER A 1 315 ? 10.824 -1.485 7.870 1.00 82.81 315 SER A O 1
ATOM 2524 N N . SER A 1 316 ? 8.703 -1.020 7.351 1.00 82.56 316 SER A N 1
ATOM 2525 C CA . SER A 1 316 ? 8.492 -0.260 8.600 1.00 82.56 316 SER A CA 1
ATOM 2526 C C . SER A 1 316 ? 8.491 -1.144 9.851 1.00 82.56 316 SER A C 1
ATOM 2528 O O . SER A 1 316 ? 8.903 -0.655 10.905 1.00 82.56 316 SER A O 1
ATOM 2530 N N . SER A 1 317 ? 8.162 -2.437 9.731 1.00 83.19 317 SER A N 1
ATOM 2531 C CA . SER A 1 317 ? 8.192 -3.420 10.831 1.00 83.19 317 SER A CA 1
ATOM 2532 C C . SER A 1 317 ? 9.525 -3.461 11.602 1.00 83.19 317 SER A C 1
ATOM 2534 O O . SER A 1 317 ? 9.526 -3.693 12.811 1.00 83.19 317 SER A O 1
ATOM 2536 N N . ALA A 1 318 ? 10.651 -3.110 10.962 1.00 78.88 318 ALA A N 1
ATOM 2537 C CA . ALA A 1 318 ? 11.962 -2.971 11.605 1.00 78.88 318 ALA A CA 1
ATOM 2538 C C . ALA A 1 318 ? 11.944 -2.069 12.853 1.00 78.88 318 ALA A C 1
ATOM 2540 O O . ALA A 1 318 ? 12.692 -2.308 13.799 1.00 78.88 318 ALA A O 1
ATOM 2541 N N . LYS A 1 319 ? 11.100 -1.026 12.873 1.00 77.12 319 LYS A N 1
ATOM 2542 C CA . LYS A 1 319 ? 10.992 -0.117 14.024 1.00 77.12 319 LYS A CA 1
ATOM 2543 C C . LYS A 1 319 ? 10.356 -0.808 15.246 1.00 77.12 319 LYS A C 1
ATOM 2545 O O . LYS A 1 319 ? 10.683 -0.442 16.365 1.00 77.12 319 LYS A O 1
ATOM 2550 N N . LEU A 1 320 ? 9.501 -1.824 15.072 1.00 75.81 320 LEU A N 1
ATOM 2551 C CA . LEU A 1 320 ? 8.911 -2.565 16.202 1.00 75.81 320 LEU A CA 1
ATOM 2552 C C . LEU A 1 320 ? 9.990 -3.292 17.024 1.00 75.81 320 LEU A C 1
ATOM 2554 O O . LEU A 1 320 ? 9.863 -3.430 18.238 1.00 75.81 320 LEU A O 1
ATOM 2558 N N . GLN A 1 321 ? 11.089 -3.689 16.373 1.00 65.38 321 GLN A N 1
ATOM 2559 C CA . GLN A 1 321 ? 12.231 -4.355 17.006 1.00 65.38 321 GLN A CA 1
ATOM 2560 C C . GLN A 1 321 ? 13.001 -3.433 17.966 1.00 65.38 321 GLN A C 1
ATOM 2562 O O . GLN A 1 321 ? 13.582 -3.905 18.941 1.00 65.38 321 GLN A O 1
ATOM 2567 N N . THR A 1 322 ? 13.018 -2.120 17.704 1.00 64.25 322 THR A N 1
ATOM 2568 C CA . THR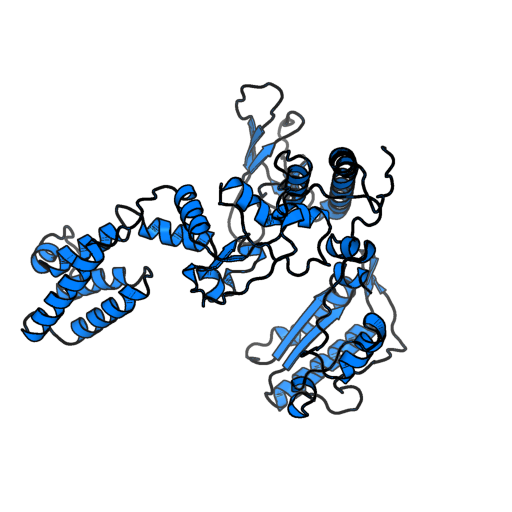 A 1 322 ? 13.699 -1.126 18.553 1.00 64.25 322 THR A CA 1
ATOM 2569 C C . THR A 1 322 ? 12.866 -0.664 19.750 1.00 64.25 322 THR A C 1
ATOM 2571 O O . THR A 1 322 ? 13.411 -0.047 20.660 1.00 64.25 322 THR A O 1
ATOM 2574 N N . GLU A 1 323 ? 11.567 -0.974 19.777 1.00 64.81 323 GLU A N 1
ATOM 2575 C CA . GLU A 1 323 ? 10.616 -0.465 20.779 1.00 64.81 323 GLU A CA 1
ATOM 2576 C C . GLU A 1 323 ? 10.413 -1.399 21.986 1.00 64.81 323 GLU A C 1
ATOM 2578 O O . GLU A 1 323 ? 9.704 -1.041 22.926 1.00 64.81 323 GLU A O 1
ATOM 2583 N N . GLU A 1 324 ? 11.072 -2.563 22.010 1.00 56.59 324 GLU A N 1
ATOM 2584 C CA . GLU A 1 324 ? 10.978 -3.569 23.088 1.00 56.59 324 GLU A CA 1
ATOM 2585 C C . GLU A 1 324 ? 9.542 -4.092 23.328 1.00 56.59 324 GLU A C 1
ATOM 2587 O O . GLU A 1 324 ? 9.151 -4.348 24.469 1.00 56.59 324 GLU A O 1
ATOM 2592 N N . LYS A 1 325 ? 8.736 -4.271 22.266 1.00 59.81 325 LYS A N 1
ATOM 2593 C CA . LYS A 1 325 ? 7.445 -4.976 22.388 1.00 59.81 325 LYS A CA 1
ATOM 2594 C C . LYS A 1 325 ? 7.683 -6.460 22.726 1.00 59.81 325 LYS A C 1
ATOM 2596 O O . LYS A 1 325 ? 8.673 -7.055 22.299 1.00 59.81 325 LYS A O 1
ATOM 2601 N N . ALA A 1 326 ? 6.744 -7.053 23.467 1.00 56.66 326 ALA A N 1
ATOM 2602 C CA . ALA A 1 326 ? 6.597 -8.504 23.583 1.00 56.66 326 ALA A CA 1
ATOM 2603 C C . ALA A 1 326 ? 6.589 -9.182 22.189 1.00 56.66 326 ALA A C 1
ATOM 2605 O O . ALA A 1 326 ? 6.196 -8.539 21.208 1.00 56.66 326 ALA A O 1
ATOM 2606 N N . PRO A 1 327 ? 7.022 -10.452 22.069 1.00 63.31 327 PRO A N 1
ATOM 2607 C CA . PRO A 1 327 ? 6.968 -11.165 20.795 1.00 63.31 327 PRO A CA 1
ATOM 2608 C C . PRO A 1 327 ? 5.538 -11.174 20.239 1.00 63.31 327 PRO A C 1
ATOM 2610 O O . PRO A 1 327 ? 4.579 -11.332 20.988 1.00 63.31 327 PRO A O 1
ATOM 2613 N N . LEU A 1 328 ? 5.401 -10.982 18.925 1.00 70.44 328 LEU A N 1
ATOM 2614 C CA . LEU A 1 328 ? 4.119 -11.123 18.236 1.00 70.44 328 LEU A CA 1
ATOM 2615 C C . LEU A 1 328 ? 3.820 -12.615 18.053 1.00 70.44 328 LEU A C 1
ATOM 2617 O O . LEU A 1 328 ? 4.647 -13.330 17.488 1.00 70.44 328 LEU A O 1
ATOM 2621 N N . ASP A 1 329 ? 2.647 -13.065 18.497 1.00 71.62 329 ASP A N 1
ATOM 2622 C CA . ASP A 1 329 ? 2.242 -14.476 18.405 1.00 71.62 329 ASP A CA 1
ATOM 2623 C C . ASP A 1 329 ? 1.921 -14.911 16.967 1.00 71.62 329 ASP A C 1
ATOM 2625 O O . ASP A 1 329 ? 2.137 -16.064 16.594 1.00 71.62 329 ASP A O 1
ATOM 2629 N N . LEU A 1 330 ? 1.431 -13.977 16.144 1.00 76.44 330 LEU A N 1
ATOM 2630 C CA . LEU A 1 330 ? 1.067 -14.197 14.747 1.00 76.44 330 LEU A CA 1
ATOM 2631 C C . LEU A 1 330 ? 1.603 -13.066 13.863 1.00 76.44 330 LEU A C 1
ATOM 2633 O O . LEU A 1 330 ? 1.436 -11.885 14.165 1.00 76.44 330 LEU A O 1
ATOM 2637 N N . LEU A 1 331 ? 2.195 -13.443 12.729 1.00 81.94 331 LEU A N 1
ATOM 2638 C CA . LEU A 1 331 ? 2.550 -12.538 11.641 1.00 81.94 331 LEU A CA 1
ATOM 2639 C C . LEU A 1 331 ? 1.801 -12.962 10.377 1.00 81.94 331 LEU A C 1
ATOM 2641 O O . LEU A 1 331 ? 1.944 -14.094 9.916 1.00 81.94 331 LEU A O 1
ATOM 2645 N N . VAL A 1 332 ? 1.058 -12.027 9.790 1.00 84.62 332 VAL A N 1
ATOM 2646 C CA . VAL A 1 332 ? 0.454 -12.171 8.461 1.00 84.62 332 VAL A CA 1
ATOM 2647 C C . VAL A 1 332 ? 1.189 -11.232 7.510 1.00 84.62 332 VAL A C 1
ATOM 2649 O O . VAL A 1 332 ? 1.389 -10.061 7.826 1.00 84.62 332 VAL A O 1
ATOM 2652 N N . ILE A 1 333 ? 1.605 -11.750 6.354 1.00 86.00 333 ILE A N 1
ATOM 2653 C CA . ILE A 1 333 ? 2.224 -10.966 5.283 1.00 86.00 333 ILE A CA 1
ATOM 2654 C C . ILE A 1 333 ? 1.288 -11.020 4.075 1.00 86.00 333 ILE A C 1
ATOM 2656 O O . ILE A 1 333 ? 1.178 -12.052 3.412 1.00 86.00 333 ILE A O 1
ATOM 2660 N N . GLU A 1 334 ? 0.604 -9.911 3.806 1.00 84.81 334 GLU A N 1
ATOM 2661 C CA . GLU A 1 334 ? -0.170 -9.724 2.578 1.00 84.81 334 GLU A CA 1
ATOM 2662 C C . GLU A 1 334 ? 0.775 -9.523 1.379 1.00 84.81 334 GLU A C 1
ATOM 2664 O O . GLU A 1 334 ? 1.909 -9.071 1.544 1.00 84.81 334 GLU A O 1
ATOM 2669 N N . GLU A 1 335 ? 0.341 -9.918 0.178 1.00 84.31 335 GLU A N 1
ATOM 2670 C CA . GLU A 1 335 ? 1.140 -9.864 -1.060 1.00 84.31 335 GLU A CA 1
ATOM 2671 C C . GLU A 1 335 ? 2.551 -10.486 -0.950 1.00 84.31 335 GLU A C 1
ATOM 2673 O O . GLU A 1 335 ? 3.485 -10.105 -1.657 1.00 84.31 335 GLU A O 1
ATOM 2678 N N . ALA A 1 336 ? 2.713 -11.513 -0.104 1.00 84.62 336 ALA A N 1
ATOM 2679 C CA . ALA A 1 336 ? 3.996 -12.176 0.159 1.00 84.62 336 ALA A CA 1
ATOM 2680 C C . ALA A 1 336 ? 4.705 -12.732 -1.095 1.00 84.62 336 ALA A C 1
ATOM 2682 O O . ALA A 1 336 ? 5.911 -12.976 -1.060 1.00 84.62 336 ALA A O 1
ATOM 2683 N N . ALA A 1 337 ? 3.975 -12.934 -2.198 1.00 82.38 337 ALA A N 1
ATOM 2684 C CA . ALA A 1 337 ? 4.528 -13.331 -3.489 1.00 82.38 337 ALA A CA 1
ATOM 2685 C C . ALA A 1 337 ? 5.265 -12.190 -4.223 1.00 82.38 337 ALA A C 1
ATOM 2687 O O . ALA A 1 337 ? 6.188 -12.484 -4.980 1.00 82.38 337 ALA A O 1
ATOM 2688 N N . GLN A 1 338 ? 4.889 -10.926 -3.981 1.00 82.06 338 GLN A N 1
ATOM 2689 C CA . GLN A 1 338 ? 5.462 -9.722 -4.606 1.00 82.06 338 GLN A CA 1
ATOM 2690 C C . GLN A 1 338 ? 6.709 -9.185 -3.883 1.00 82.06 338 GLN A C 1
ATOM 2692 O O . GLN A 1 338 ? 7.403 -8.300 -4.395 1.00 82.06 338 GLN A O 1
ATOM 2697 N N . LEU A 1 339 ? 6.971 -9.664 -2.668 1.00 80.75 339 LEU A N 1
ATOM 2698 C CA . LEU A 1 339 ? 8.152 -9.306 -1.888 1.00 80.75 339 LEU A CA 1
ATOM 2699 C C . LEU A 1 339 ? 9.367 -10.076 -2.395 1.00 80.75 339 LEU A C 1
ATOM 2701 O O . LEU A 1 339 ? 9.286 -11.283 -2.617 1.00 80.75 339 LEU A O 1
ATOM 2705 N N . LYS A 1 340 ? 10.523 -9.420 -2.478 1.00 78.44 340 LYS A N 1
ATOM 2706 C CA . LYS A 1 340 ? 11.794 -10.153 -2.503 1.00 78.44 340 LYS A CA 1
ATOM 2707 C C . LYS A 1 340 ? 11.912 -10.913 -1.193 1.00 78.44 340 LYS A C 1
ATOM 2709 O O . LYS A 1 340 ? 11.436 -10.444 -0.156 1.00 78.44 340 LYS A O 1
ATOM 2714 N N . GLU A 1 341 ? 12.570 -12.067 -1.209 1.00 75.69 341 GLU A N 1
ATOM 2715 C CA . GLU A 1 341 ? 12.789 -12.821 0.024 1.00 75.69 341 GLU A CA 1
ATOM 2716 C C . GLU A 1 341 ? 13.366 -11.913 1.123 1.00 75.69 341 GLU A C 1
ATOM 2718 O O . GLU A 1 341 ? 12.833 -11.885 2.232 1.00 75.69 341 GLU A O 1
ATOM 2723 N N . CYS A 1 342 ? 14.404 -11.129 0.801 1.00 73.44 342 CYS A N 1
ATOM 2724 C CA . CYS A 1 342 ? 15.140 -10.263 1.731 1.00 73.44 342 CYS A CA 1
ATOM 2725 C C . CYS A 1 342 ? 14.275 -9.201 2.427 1.00 73.44 342 CYS A C 1
ATOM 2727 O O . CYS A 1 342 ? 14.580 -8.812 3.554 1.00 73.44 342 CYS A O 1
ATOM 2729 N N . GLU A 1 343 ? 13.166 -8.781 1.816 1.00 80.94 343 GLU A N 1
ATOM 2730 C CA . GLU A 1 343 ? 12.199 -7.878 2.439 1.00 80.94 343 GLU A CA 1
ATOM 2731 C C . GLU A 1 343 ? 11.447 -8.609 3.563 1.00 80.94 343 GLU A C 1
ATOM 2733 O O . GLU A 1 343 ? 11.362 -8.102 4.683 1.00 80.94 343 GLU A O 1
ATOM 2738 N N . SER A 1 344 ? 11.003 -9.848 3.324 1.00 79.25 344 SER A N 1
ATOM 2739 C CA . SER A 1 344 ? 10.342 -10.701 4.327 1.00 79.25 344 SER A CA 1
ATOM 2740 C C . SER A 1 344 ? 11.214 -10.988 5.559 1.00 79.25 344 SER A C 1
ATOM 2742 O O . SER A 1 344 ? 10.683 -11.309 6.623 1.00 79.25 344 SER A O 1
ATOM 2744 N N . ALA A 1 345 ? 12.538 -10.815 5.464 1.00 72.81 345 ALA A N 1
ATOM 2745 C CA . ALA A 1 345 ? 13.476 -10.970 6.581 1.00 72.81 345 ALA A CA 1
ATOM 2746 C C . ALA A 1 345 ? 13.194 -9.983 7.713 1.00 72.81 345 ALA A C 1
ATOM 2748 O O . ALA A 1 345 ? 13.426 -10.287 8.883 1.00 72.81 345 ALA A O 1
ATOM 2749 N N . ILE A 1 346 ? 12.704 -8.793 7.357 1.00 76.62 346 ILE A N 1
ATOM 2750 C CA . ILE A 1 346 ? 12.544 -7.669 8.271 1.00 76.62 346 ILE A CA 1
ATOM 2751 C C . ILE A 1 346 ? 11.499 -7.988 9.361 1.00 76.62 346 ILE A C 1
ATOM 2753 O O . ILE A 1 346 ? 11.856 -7.899 10.537 1.00 76.62 346 ILE A O 1
ATOM 2757 N N . PRO A 1 347 ? 10.259 -8.420 9.050 1.00 76.81 347 PRO A N 1
ATOM 2758 C CA . PRO A 1 347 ? 9.311 -8.831 10.083 1.00 76.81 347 PRO A CA 1
ATOM 2759 C C . PRO A 1 347 ? 9.621 -10.219 10.670 1.00 76.81 347 PRO A C 1
ATOM 2761 O O . PRO A 1 347 ? 9.397 -10.427 11.860 1.00 76.81 347 PRO A O 1
ATOM 2764 N N . LEU A 1 348 ? 10.157 -11.160 9.878 1.00 70.69 348 LEU A N 1
ATOM 2765 C CA . LEU A 1 348 ? 10.402 -12.540 10.328 1.00 70.69 348 LEU A CA 1
ATOM 2766 C C . LEU A 1 348 ? 11.668 -12.701 11.197 1.00 70.69 348 LEU A C 1
ATOM 2768 O O . LEU A 1 348 ? 11.808 -13.716 11.874 1.00 70.69 348 LEU A O 1
ATOM 2772 N N . GLN A 1 349 ? 12.591 -11.730 11.182 1.00 64.31 349 GLN A N 1
ATOM 2773 C CA . GLN A 1 349 ? 13.919 -11.808 11.819 1.00 64.31 349 GLN A CA 1
ATOM 2774 C C . GLN A 1 349 ? 14.698 -13.070 11.416 1.00 64.31 349 GLN A C 1
ATOM 2776 O O . GLN A 1 349 ? 15.343 -13.722 12.243 1.00 64.31 349 GLN A O 1
ATOM 2781 N N . LEU A 1 350 ? 14.606 -13.424 10.132 1.00 56.03 350 LEU A N 1
ATOM 2782 C CA . LEU A 1 350 ? 15.264 -14.593 9.561 1.00 56.03 350 LEU A CA 1
ATOM 2783 C C . LEU A 1 350 ? 16.537 -14.212 8.797 1.00 56.03 350 LEU A C 1
ATOM 2785 O O . LEU A 1 350 ? 16.607 -13.127 8.218 1.00 56.03 350 LEU A O 1
ATOM 2789 N N . PRO A 1 351 ? 17.526 -15.120 8.742 1.00 43.97 351 PRO A N 1
ATOM 2790 C CA . PRO A 1 351 ? 18.604 -15.038 7.762 1.00 43.97 351 PRO A CA 1
ATOM 2791 C C . PRO A 1 351 ? 17.999 -15.227 6.354 1.00 43.97 351 PRO A C 1
ATOM 2793 O O . PRO A 1 351 ? 17.256 -16.192 6.186 1.00 43.97 351 PRO A O 1
ATOM 2796 N N . ILE A 1 352 ? 18.262 -14.351 5.358 1.00 51.41 352 ILE A N 1
ATOM 2797 C CA . ILE A 1 352 ? 17.590 -14.412 4.023 1.00 51.41 352 ILE A CA 1
ATOM 2798 C C . ILE A 1 352 ? 18.490 -14.235 2.753 1.00 51.41 352 ILE A C 1
ATOM 2800 O O . ILE A 1 352 ? 19.457 -13.490 2.818 1.00 51.41 352 ILE A O 1
ATOM 2804 N N . SER A 1 353 ? 18.161 -14.912 1.624 1.00 46.31 353 SER A N 1
ATOM 2805 C CA . SER A 1 353 ? 19.042 -15.328 0.506 1.00 46.31 353 SER A CA 1
ATOM 2806 C C . SER A 1 353 ? 19.030 -14.576 -0.858 1.00 46.31 353 SER A C 1
ATOM 2808 O O . SER A 1 353 ? 18.001 -14.063 -1.285 1.00 46.31 353 SER A O 1
ATOM 2810 N N . GLU A 1 354 ? 20.186 -14.548 -1.565 1.00 49.41 354 GLU A N 1
ATOM 2811 C CA . GLU A 1 354 ? 20.450 -13.888 -2.877 1.00 49.41 354 GLU A CA 1
ATOM 2812 C C . GLU A 1 354 ? 21.819 -14.276 -3.547 1.00 49.41 354 GLU A C 1
ATOM 2814 O O . GLU A 1 354 ? 22.882 -13.958 -3.007 1.00 49.41 354 GLU A O 1
ATOM 2819 N N . LYS A 1 355 ? 21.897 -14.986 -4.689 1.00 40.56 355 LYS A N 1
ATOM 2820 C CA . LYS A 1 355 ? 21.813 -14.582 -6.119 1.00 40.56 355 LYS A CA 1
ATOM 2821 C C . LYS A 1 355 ? 21.269 -15.696 -7.044 1.00 40.56 355 LYS A C 1
ATOM 2823 O O . LYS A 1 355 ? 21.394 -16.865 -6.734 1.00 40.56 355 LYS A O 1
ATOM 2828 N N . ALA A 1 356 ? 20.754 -15.334 -8.224 1.00 41.72 356 ALA A N 1
ATOM 2829 C CA . ALA A 1 356 ? 19.866 -16.155 -9.070 1.00 41.72 356 ALA A CA 1
ATOM 2830 C C . ALA A 1 356 ? 18.512 -16.426 -8.392 1.00 41.72 356 ALA A C 1
ATOM 2832 O O . ALA A 1 356 ? 18.398 -17.115 -7.384 1.00 41.72 356 ALA A O 1
ATOM 2833 N N . GLY A 1 357 ? 17.465 -15.794 -8.926 1.00 55.41 357 GLY A N 1
ATOM 2834 C CA . GLY A 1 357 ? 16.180 -15.704 -8.236 1.00 55.41 357 GLY A CA 1
ATOM 2835 C C . GLY A 1 357 ? 16.142 -14.642 -7.131 1.00 55.41 357 GLY A C 1
ATOM 2836 O O . GLY A 1 357 ? 15.408 -14.815 -6.173 1.00 55.41 357 GLY A O 1
ATOM 2837 N N . PHE A 1 358 ? 16.862 -13.521 -7.244 1.00 56.38 358 PHE A N 1
ATOM 2838 C CA . PHE A 1 358 ? 16.714 -12.426 -6.268 1.00 56.38 358 PHE A CA 1
ATOM 2839 C C . PHE A 1 358 ? 15.302 -11.804 -6.258 1.00 56.38 358 PHE A C 1
ATOM 2841 O O . PHE A 1 358 ? 14.778 -11.421 -5.217 1.00 56.38 358 PHE A O 1
ATOM 2848 N N . GLY A 1 359 ? 14.637 -11.782 -7.417 1.00 61.88 359 GLY A N 1
ATOM 2849 C CA . GLY A 1 359 ? 13.210 -11.456 -7.511 1.00 61.88 359 GLY A CA 1
ATOM 2850 C C . GLY A 1 359 ? 12.272 -12.553 -6.986 1.00 61.88 359 GLY A C 1
ATOM 2851 O O . GLY A 1 359 ? 11.061 -12.383 -7.063 1.00 61.88 359 GLY A O 1
ATOM 2852 N N . ARG A 1 360 ? 12.791 -13.689 -6.491 1.00 73.19 360 ARG A N 1
ATOM 2853 C CA . ARG A 1 360 ? 11.992 -14.788 -5.935 1.00 73.19 360 ARG A CA 1
ATOM 2854 C C . ARG A 1 360 ? 11.574 -14.417 -4.513 1.00 73.19 360 ARG A C 1
ATOM 2856 O O . ARG A 1 360 ? 12.399 -14.076 -3.666 1.00 73.19 360 ARG A O 1
ATOM 2863 N N . SER A 1 361 ? 10.283 -14.530 -4.238 1.00 80.62 361 SER A N 1
ATOM 2864 C CA . SER A 1 361 ? 9.743 -14.398 -2.889 1.00 80.62 361 SER A CA 1
ATOM 2865 C C . SER A 1 361 ? 10.068 -15.613 -2.020 1.00 80.62 361 SER A C 1
ATOM 2867 O O . SER A 1 361 ? 10.256 -16.729 -2.516 1.00 80.62 361 SER A O 1
ATOM 2869 N N . LEU A 1 362 ? 10.039 -15.422 -0.694 1.00 79.06 362 LEU A N 1
ATOM 2870 C CA . LEU A 1 362 ? 10.061 -16.538 0.262 1.00 79.06 362 LEU A CA 1
ATOM 2871 C C . LEU A 1 362 ? 8.915 -17.518 -0.026 1.00 79.06 362 LEU A C 1
ATOM 2873 O O . LEU A 1 362 ? 9.125 -18.728 -0.049 1.00 79.06 362 LEU A O 1
ATOM 2877 N N . PHE A 1 363 ? 7.731 -16.982 -0.339 1.00 82.56 363 PHE A N 1
ATOM 2878 C CA . PHE A 1 363 ? 6.575 -17.750 -0.792 1.00 82.56 363 PHE A CA 1
ATOM 2879 C C . PHE A 1 363 ? 6.911 -18.613 -2.020 1.00 82.56 363 PHE A C 1
ATOM 2881 O O . PHE A 1 363 ? 6.684 -19.820 -1.998 1.00 82.56 363 PHE A O 1
ATOM 2888 N N . GLY A 1 364 ? 7.536 -18.030 -3.050 1.00 78.62 364 GLY A N 1
ATOM 2889 C CA . GLY A 1 364 ? 7.978 -18.752 -4.245 1.00 78.62 364 GLY A CA 1
ATOM 2890 C C . GLY A 1 364 ? 8.947 -19.902 -3.950 1.00 78.62 364 GLY A C 1
ATOM 2891 O O . GLY A 1 364 ? 8.779 -20.990 -4.498 1.00 78.62 364 GLY A O 1
ATOM 2892 N N . ARG A 1 365 ? 9.921 -19.723 -3.044 1.00 75.31 365 ARG A N 1
ATOM 2893 C CA . ARG A 1 365 ? 10.810 -20.829 -2.635 1.00 75.31 365 ARG A CA 1
ATOM 2894 C C . ARG A 1 365 ? 10.078 -21.910 -1.851 1.00 75.31 365 ARG A C 1
ATOM 2896 O O . ARG A 1 365 ? 10.319 -23.082 -2.110 1.00 75.31 365 ARG A O 1
ATOM 2903 N N . LEU A 1 366 ? 9.185 -21.553 -0.928 1.00 77.12 366 LEU A N 1
ATOM 2904 C CA . LEU A 1 366 ? 8.407 -22.548 -0.182 1.00 77.12 366 LEU A CA 1
ATOM 2905 C C . LEU A 1 366 ? 7.578 -23.428 -1.136 1.00 77.12 366 LEU A C 1
ATOM 2907 O O . LEU A 1 366 ? 7.523 -24.640 -0.941 1.00 77.12 366 LEU A O 1
ATOM 2911 N N . LEU A 1 367 ? 7.023 -22.859 -2.214 1.00 77.38 367 LEU A N 1
ATOM 2912 C CA . LEU A 1 367 ? 6.362 -23.641 -3.267 1.00 77.38 367 LEU A CA 1
ATOM 2913 C C . LEU A 1 367 ? 7.323 -24.587 -4.006 1.00 77.38 367 LEU A C 1
ATOM 2915 O O . LEU A 1 367 ? 6.977 -25.750 -4.200 1.00 77.38 367 LEU A O 1
ATOM 2919 N N . LEU A 1 368 ? 8.522 -24.125 -4.386 1.00 75.50 368 LEU A N 1
ATOM 2920 C CA . LEU A 1 368 ? 9.544 -24.969 -5.034 1.00 75.50 368 LEU A CA 1
ATOM 2921 C C . LEU A 1 368 ? 10.018 -26.117 -4.130 1.00 75.50 368 LEU A C 1
ATOM 2923 O O . LEU A 1 368 ? 10.230 -27.227 -4.605 1.00 75.50 368 LEU A O 1
ATOM 2927 N N . LEU A 1 369 ? 10.114 -25.874 -2.820 1.00 72.88 369 LEU A N 1
ATOM 2928 C CA . LEU A 1 369 ? 10.427 -26.882 -1.801 1.00 72.88 369 LEU A CA 1
ATOM 2929 C C . LEU A 1 369 ? 9.236 -27.810 -1.470 1.00 72.88 369 LEU A C 1
ATOM 2931 O O . LEU A 1 369 ? 9.324 -28.623 -0.552 1.00 72.88 369 LEU A O 1
ATOM 2935 N N . GLY A 1 370 ? 8.116 -27.706 -2.194 1.00 74.12 370 GLY A N 1
ATOM 2936 C CA . GLY A 1 370 ? 6.966 -28.602 -2.056 1.00 74.12 370 GLY A CA 1
ATOM 2937 C C . GLY A 1 370 ? 6.042 -28.306 -0.869 1.00 74.12 370 GLY A C 1
ATOM 2938 O O . GLY A 1 370 ? 5.205 -29.147 -0.530 1.00 74.12 370 GLY A O 1
ATOM 2939 N N . HIS A 1 371 ? 6.140 -27.131 -0.233 1.00 77.44 371 HIS A N 1
ATOM 2940 C CA . HIS A 1 371 ? 5.182 -26.749 0.806 1.00 77.44 371 HIS A CA 1
ATOM 2941 C C . HIS A 1 371 ? 3.773 -26.620 0.214 1.00 77.44 371 HIS A C 1
ATOM 2943 O O . HIS A 1 371 ? 3.551 -25.977 -0.816 1.00 77.44 371 HIS A O 1
ATOM 2949 N N . LYS A 1 372 ? 2.790 -27.219 0.894 1.00 78.31 372 LYS A N 1
ATOM 2950 C CA . LYS A 1 372 ? 1.385 -27.167 0.476 1.00 78.31 372 LYS A CA 1
ATOM 2951 C C . LYS A 1 372 ? 0.858 -25.732 0.551 1.00 78.31 372 LYS A C 1
ATOM 2953 O O . LYS A 1 372 ? 1.005 -25.069 1.574 1.00 78.31 372 LYS A O 1
ATOM 2958 N N . ARG A 1 373 ? 0.176 -25.293 -0.511 1.00 83.69 373 ARG A N 1
ATOM 2959 C CA . ARG A 1 373 ? -0.600 -24.044 -0.546 1.00 83.69 373 ARG A CA 1
ATOM 2960 C C . ARG A 1 373 ? -2.096 -24.332 -0.538 1.00 83.69 373 ARG A C 1
ATOM 2962 O O . ARG A 1 373 ? -2.541 -25.298 -1.155 1.00 83.69 373 ARG A O 1
ATOM 2969 N N . HIS A 1 374 ? -2.868 -23.448 0.081 1.00 86.56 374 HIS A N 1
ATOM 2970 C CA . HIS A 1 374 ? -4.322 -23.428 -0.051 1.00 86.56 374 HIS A CA 1
ATOM 2971 C C . HIS A 1 374 ? -4.697 -22.457 -1.174 1.00 86.56 374 HIS A C 1
ATOM 2973 O O . HIS A 1 374 ? -4.432 -21.261 -1.075 1.00 86.56 374 HIS A O 1
ATOM 2979 N N . LEU A 1 375 ? -5.269 -22.971 -2.266 1.00 89.00 375 LEU A N 1
ATOM 2980 C CA . LEU A 1 375 ? -5.759 -22.138 -3.363 1.00 89.00 375 LEU A CA 1
ATOM 2981 C C . LEU A 1 375 ? -7.152 -21.605 -3.014 1.00 89.00 375 LEU A C 1
ATOM 2983 O O . LEU A 1 375 ? -8.095 -22.385 -2.894 1.00 89.00 375 LEU A O 1
ATOM 2987 N N . LEU A 1 376 ? -7.293 -20.283 -2.902 1.00 91.75 376 LEU A N 1
ATOM 2988 C CA . LEU A 1 376 ? -8.607 -19.641 -2.865 1.00 91.75 376 LEU A CA 1
ATOM 2989 C C . LEU A 1 376 ? -9.203 -19.701 -4.274 1.00 91.75 376 LEU A C 1
ATOM 2991 O O . LEU A 1 376 ? -8.743 -19.017 -5.185 1.00 91.75 376 LEU A O 1
ATOM 2995 N N . ASN A 1 377 ? -10.186 -20.578 -4.465 1.00 94.81 377 ASN A N 1
ATOM 2996 C CA . ASN A 1 377 ? -10.610 -21.040 -5.784 1.00 94.81 377 ASN A CA 1
ATOM 2997 C C . ASN A 1 377 ? -11.925 -20.420 -6.289 1.00 94.81 377 ASN A C 1
ATOM 2999 O O . ASN A 1 377 ? -12.545 -20.971 -7.195 1.00 94.81 377 ASN A O 1
ATOM 3003 N N . VAL A 1 378 ? -12.360 -19.285 -5.736 1.00 96.31 378 VAL A N 1
ATOM 3004 C CA . VAL A 1 378 ? -13.560 -18.562 -6.191 1.00 96.31 378 VAL A CA 1
ATOM 3005 C C . VAL A 1 378 ? -13.245 -17.077 -6.333 1.00 96.31 378 VAL A C 1
ATOM 3007 O O . VAL A 1 378 ? -12.772 -16.449 -5.387 1.00 96.31 378 VAL A O 1
ATOM 3010 N N . GLN A 1 379 ? -13.523 -16.510 -7.508 1.00 95.75 379 GLN A N 1
ATOM 3011 C CA . GLN A 1 379 ? -13.343 -15.088 -7.793 1.00 95.75 379 GLN A CA 1
ATOM 3012 C C . GLN A 1 379 ? -14.694 -14.351 -7.788 1.00 95.75 379 GLN A C 1
ATOM 3014 O O . GLN A 1 379 ? -15.694 -14.868 -8.289 1.00 95.75 379 GLN A O 1
ATOM 3019 N N . TYR A 1 380 ? -14.710 -13.135 -7.236 1.00 96.12 380 TYR A N 1
ATOM 3020 C CA . TYR A 1 380 ? -15.924 -12.339 -6.992 1.00 96.12 380 TYR A CA 1
ATOM 3021 C C . TYR A 1 380 ? -15.888 -10.937 -7.646 1.00 96.12 380 TYR A C 1
ATOM 3023 O O . TYR A 1 380 ? -16.694 -10.078 -7.284 1.00 96.12 380 TYR A O 1
ATOM 3031 N N . ARG A 1 381 ? -14.947 -10.672 -8.569 1.00 95.44 381 ARG A N 1
ATOM 3032 C CA . ARG A 1 381 ? -14.630 -9.322 -9.098 1.00 95.44 381 ARG A CA 1
ATOM 3033 C C . ARG A 1 381 ? -14.747 -9.174 -10.621 1.00 95.44 381 ARG A C 1
ATOM 3035 O O . ARG A 1 381 ? -15.030 -8.084 -11.103 1.00 95.44 381 ARG A O 1
ATOM 3042 N N . MET A 1 382 ? -14.464 -10.219 -11.388 1.00 95.06 382 MET A N 1
ATOM 3043 C CA . MET A 1 382 ? -14.478 -10.176 -12.851 1.00 95.06 382 MET A CA 1
ATOM 3044 C C . MET A 1 382 ? -15.795 -10.738 -13.382 1.00 95.06 382 MET A C 1
ATOM 3046 O O . MET A 1 382 ? -16.277 -11.749 -12.877 1.00 95.06 382 MET A O 1
ATOM 3050 N N . HIS A 1 383 ? -16.346 -10.144 -14.440 1.00 95.62 383 HIS A N 1
ATOM 3051 C CA . HIS A 1 383 ? -17.390 -10.811 -15.220 1.00 95.62 383 HIS A CA 1
ATOM 3052 C C . HIS A 1 383 ? -16.826 -12.127 -15.808 1.00 95.62 383 HIS A C 1
ATOM 3054 O O . HIS A 1 383 ? -15.646 -12.139 -16.187 1.00 95.62 383 HIS A O 1
ATOM 3060 N N . PRO A 1 384 ? -17.607 -13.223 -15.927 1.00 95.75 384 PRO A N 1
ATOM 3061 C CA . PRO A 1 384 ? -17.108 -14.511 -16.410 1.00 95.75 384 PRO A CA 1
ATOM 3062 C C . PRO A 1 384 ? -16.311 -14.427 -17.718 1.00 95.75 384 PRO A C 1
ATOM 3064 O O . PRO A 1 384 ? -15.256 -15.052 -17.811 1.00 95.75 384 PRO A O 1
ATOM 3067 N N . SER A 1 385 ? -16.729 -13.579 -18.671 1.00 94.25 385 SER A N 1
ATOM 3068 C CA . SER A 1 385 ? -16.017 -13.357 -19.944 1.00 94.25 385 SER A CA 1
ATOM 3069 C C . SER A 1 385 ? -14.594 -12.806 -19.782 1.00 94.25 385 SER A C 1
ATOM 3071 O O . SER A 1 385 ? -13.710 -13.202 -20.531 1.00 94.25 385 SER A O 1
ATOM 3073 N N . ILE A 1 386 ? -14.359 -11.928 -18.799 1.00 95.19 386 ILE A N 1
ATOM 3074 C CA . ILE A 1 386 ? -13.028 -11.383 -18.480 1.00 95.19 386 ILE A CA 1
ATOM 3075 C C . ILE A 1 386 ? -12.191 -12.463 -17.789 1.00 95.19 386 ILE A C 1
ATOM 3077 O O . ILE A 1 386 ? -11.021 -12.655 -18.103 1.00 95.19 386 ILE A O 1
ATOM 3081 N N . SER A 1 387 ? -12.803 -13.196 -16.854 1.00 95.94 387 SER A N 1
ATOM 3082 C CA . SER A 1 387 ? -12.111 -14.219 -16.063 1.00 95.94 387 SER A CA 1
ATOM 3083 C C . SER A 1 387 ? -11.697 -15.455 -16.874 1.00 95.94 387 SER A C 1
ATOM 3085 O O . SER A 1 387 ? -10.786 -16.173 -16.466 1.00 95.94 387 SER A O 1
ATOM 3087 N N . LEU A 1 388 ? -12.358 -15.706 -18.012 1.00 95.62 388 LEU A N 1
ATOM 3088 C CA . LEU A 1 388 ? -12.215 -16.916 -18.822 1.00 95.62 388 LEU A CA 1
ATOM 3089 C C . LEU A 1 388 ? -10.768 -17.174 -19.262 1.00 95.62 388 LEU A C 1
ATOM 3091 O O . LEU A 1 388 ? -10.284 -18.297 -19.125 1.00 95.62 388 LEU A O 1
ATOM 3095 N N . PHE A 1 389 ? -10.076 -16.146 -19.762 1.00 95.62 389 PHE A N 1
ATOM 3096 C CA . PHE A 1 389 ? -8.687 -16.290 -20.197 1.00 95.62 389 PHE A CA 1
ATOM 3097 C C . PHE A 1 389 ? -7.730 -16.533 -19.012 1.00 95.62 389 PHE A C 1
ATOM 3099 O O . PHE A 1 389 ? -7.102 -17.593 -19.003 1.00 95.62 389 PHE A O 1
ATOM 3106 N N . PRO A 1 390 ? -7.675 -15.681 -17.960 1.00 95.25 390 PRO A N 1
ATOM 3107 C CA . PRO A 1 390 ? -6.796 -15.917 -16.813 1.00 95.25 390 PRO A CA 1
ATOM 3108 C C . PRO A 1 390 ? -6.994 -17.282 -16.145 1.00 95.25 390 PRO A C 1
ATOM 3110 O O . PRO A 1 390 ? -6.023 -17.928 -15.761 1.00 95.25 390 PRO A O 1
ATOM 3113 N N . LYS A 1 391 ? -8.246 -17.748 -16.034 1.00 94.31 391 LYS A N 1
ATOM 3114 C CA . LYS A 1 391 ? -8.582 -19.071 -15.484 1.00 94.31 391 LYS A CA 1
ATOM 3115 C C . LYS A 1 391 ? -7.926 -20.209 -16.239 1.00 94.31 391 LYS A C 1
ATOM 3117 O O . LYS A 1 391 ? -7.361 -21.105 -15.610 1.00 94.31 391 LYS A O 1
ATOM 3122 N N . ARG A 1 392 ? -8.049 -20.186 -17.565 1.00 95.06 392 ARG A N 1
ATOM 3123 C CA . ARG A 1 392 ? -7.518 -21.227 -18.437 1.00 95.06 392 ARG A CA 1
ATOM 3124 C C . ARG A 1 392 ? -5.996 -21.199 -18.428 1.00 95.06 392 ARG A C 1
ATOM 3126 O O . ARG A 1 392 ? -5.396 -22.245 -18.224 1.00 95.06 392 ARG A O 1
ATOM 3133 N N . GLU A 1 393 ? -5.419 -20.012 -18.594 1.00 95.31 393 GLU A N 1
ATOM 3134 C CA . GLU A 1 393 ? -3.987 -19.827 -18.832 1.00 95.31 393 GLU A CA 1
ATOM 3135 C C . GLU A 1 393 ? -3.138 -20.019 -17.567 1.00 95.31 393 GLU A C 1
ATOM 3137 O O . GLU A 1 393 ? -2.181 -20.784 -17.568 1.00 95.31 393 GLU A O 1
ATOM 3142 N N . PHE A 1 394 ? -3.514 -19.378 -16.454 1.00 91.06 394 PHE A N 1
ATOM 3143 C CA . PHE A 1 394 ? -2.667 -19.317 -15.253 1.00 91.06 394 PHE A CA 1
ATOM 3144 C C . PHE A 1 394 ? -3.107 -20.265 -14.127 1.00 91.06 394 PHE A C 1
ATOM 3146 O O . PHE A 1 394 ? -2.358 -20.492 -13.175 1.00 91.06 394 PHE A O 1
ATOM 3153 N N . TYR A 1 395 ? -4.323 -20.820 -14.206 1.00 92.19 395 TYR A N 1
ATOM 3154 C CA . TYR A 1 395 ? -4.922 -21.609 -13.121 1.00 92.19 395 TYR A CA 1
ATOM 3155 C C . TYR A 1 395 ? -5.498 -22.964 -13.552 1.00 92.19 395 TYR A C 1
ATOM 3157 O O . TYR A 1 395 ? -6.144 -23.616 -12.731 1.00 92.19 395 TYR A O 1
ATOM 3165 N N . ASN A 1 396 ? -5.298 -23.417 -14.797 1.00 93.38 396 ASN A N 1
ATOM 3166 C CA . ASN A 1 396 ? -5.829 -24.695 -15.301 1.00 93.38 396 ASN A CA 1
ATOM 3167 C C . ASN A 1 396 ? -7.340 -24.882 -15.022 1.00 93.38 396 ASN A C 1
ATOM 3169 O O . ASN A 1 396 ? -7.793 -25.965 -14.655 1.00 93.38 396 ASN A O 1
ATOM 3173 N N . ASN A 1 397 ? -8.118 -23.799 -15.136 1.00 94.38 397 ASN A N 1
ATOM 3174 C CA . ASN A 1 397 ? -9.549 -23.704 -14.810 1.00 94.38 397 ASN A CA 1
ATOM 3175 C C . ASN A 1 397 ? -9.942 -24.039 -13.353 1.00 94.38 397 ASN A C 1
ATOM 3177 O O . ASN A 1 397 ? -11.122 -24.238 -13.070 1.00 94.38 397 ASN A O 1
ATOM 3181 N N . GLN A 1 398 ? -9.001 -24.040 -12.402 1.00 94.56 398 GLN A N 1
ATOM 3182 C CA . GLN A 1 398 ? -9.293 -24.328 -10.989 1.00 94.56 398 GLN A CA 1
ATOM 3183 C C . GLN A 1 398 ? -10.062 -23.202 -10.271 1.00 94.56 398 GLN A C 1
ATOM 3185 O O . GLN A 1 398 ? -10.614 -23.444 -9.200 1.00 94.56 398 GLN A O 1
ATOM 3190 N N . ILE A 1 399 ? -10.121 -21.985 -10.834 1.00 96.69 399 ILE A N 1
ATOM 3191 C CA . ILE A 1 399 ? -10.847 -20.843 -10.251 1.00 96.69 399 ILE A CA 1
ATOM 3192 C C . ILE A 1 399 ? -12.285 -20.765 -10.791 1.00 96.69 399 ILE A C 1
ATOM 3194 O O . ILE A 1 399 ? -12.528 -20.616 -11.990 1.00 96.69 399 ILE A O 1
ATOM 3198 N N . LEU A 1 400 ? -13.253 -20.778 -9.881 1.00 96.38 400 LEU A N 1
ATOM 3199 C CA . LEU A 1 400 ? -14.685 -20.658 -10.139 1.00 96.38 400 LEU A CA 1
ATOM 3200 C C . LEU A 1 400 ? -15.153 -19.196 -10.106 1.00 96.38 400 LEU A C 1
ATOM 3202 O O . LEU A 1 400 ? -14.533 -18.336 -9.487 1.00 96.38 400 LEU A O 1
ATOM 3206 N N . ASP A 1 401 ? -16.277 -18.915 -10.766 1.00 97.56 401 ASP A N 1
ATOM 3207 C CA . ASP A 1 401 ? -16.983 -17.632 -10.644 1.00 97.56 401 ASP A CA 1
ATOM 3208 C C . ASP A 1 401 ? -17.986 -17.675 -9.492 1.00 97.56 401 ASP A C 1
ATOM 3210 O O . ASP A 1 401 ? -18.835 -18.577 -9.441 1.00 97.56 401 ASP A O 1
ATOM 3214 N N . GLY A 1 402 ? -17.915 -16.680 -8.607 1.00 96.75 402 GLY A N 1
ATOM 3215 C CA . GLY A 1 402 ? -18.888 -16.463 -7.542 1.00 96.75 402 GLY A CA 1
ATOM 3216 C C . GLY A 1 402 ? -20.304 -16.203 -8.083 1.00 96.75 402 GLY A C 1
ATOM 3217 O O . GLY A 1 402 ? -20.481 -15.835 -9.246 1.00 96.75 402 GLY A O 1
ATOM 3218 N N . PRO A 1 403 ? -21.353 -16.387 -7.265 1.00 95.81 403 PRO A N 1
ATOM 3219 C CA . PRO A 1 403 ? -22.729 -16.168 -7.707 1.00 95.81 403 PRO A CA 1
ATOM 3220 C C . PRO A 1 403 ? -23.022 -14.696 -8.034 1.00 95.81 403 PRO A C 1
ATOM 3222 O O . PRO A 1 403 ? -23.868 -14.429 -8.879 1.00 95.81 403 PRO A O 1
ATOM 3225 N N . ASN A 1 404 ? -22.314 -13.744 -7.416 1.00 94.94 404 ASN A N 1
ATOM 3226 C CA . ASN A 1 404 ? -22.506 -12.309 -7.637 1.00 94.94 404 ASN A CA 1
ATOM 3227 C C . ASN A 1 404 ? -22.137 -11.868 -9.066 1.00 94.94 404 ASN A C 1
ATOM 3229 O O . ASN A 1 404 ? -22.871 -11.084 -9.658 1.00 94.94 404 ASN A O 1
ATOM 3233 N N . VAL A 1 405 ? -21.045 -12.392 -9.638 1.00 94.69 405 VAL A N 1
ATOM 3234 C CA . VAL A 1 405 ? -20.560 -11.989 -10.976 1.00 94.69 405 VAL A CA 1
ATOM 3235 C C . VAL A 1 405 ? -21.318 -12.650 -12.132 1.00 94.69 405 VAL A C 1
ATOM 3237 O O . VAL A 1 405 ? -21.122 -12.276 -13.284 1.00 94.69 405 VAL A O 1
ATOM 3240 N N . LYS A 1 406 ? -22.176 -13.636 -11.835 1.00 93.44 406 LYS A N 1
ATOM 3241 C CA . LYS A 1 406 ? -23.005 -14.368 -12.811 1.00 93.44 406 LYS A CA 1
ATOM 3242 C C . LYS A 1 406 ? -24.400 -13.769 -13.011 1.00 93.44 406 LYS A C 1
ATOM 3244 O O . LYS A 1 406 ? -25.131 -14.228 -13.883 1.00 93.44 406 LYS A O 1
ATOM 3249 N N . GLN A 1 407 ? -24.808 -12.814 -12.178 1.00 92.50 407 GLN A N 1
ATOM 3250 C CA . GLN A 1 407 ? -26.119 -12.180 -12.299 1.00 92.50 407 GLN A CA 1
ATOM 3251 C C . GLN A 1 407 ? -26.109 -11.191 -13.468 1.00 92.50 407 GLN A C 1
ATOM 3253 O O . GLN A 1 407 ? -25.153 -10.438 -13.621 1.00 92.50 407 GLN A O 1
ATOM 3258 N N . GLY A 1 408 ? -27.192 -11.125 -14.250 1.00 85.50 408 GLY A N 1
ATOM 3259 C CA . GLY A 1 408 ? -27.305 -10.156 -15.354 1.00 85.50 408 GLY A CA 1
ATOM 3260 C C . GLY A 1 408 ? -27.229 -8.689 -14.901 1.00 85.50 408 GLY A C 1
ATOM 3261 O O . GLY A 1 408 ? -26.835 -7.824 -15.668 1.00 85.50 408 GLY A O 1
ATOM 3262 N N . SER A 1 409 ? -27.523 -8.407 -13.627 1.00 87.75 409 SER A N 1
ATOM 3263 C CA . SER A 1 409 ? -27.316 -7.101 -12.983 1.00 87.75 409 SER A CA 1
ATOM 3264 C C . SER A 1 409 ? -25.840 -6.712 -12.801 1.00 87.75 409 SER A C 1
ATOM 3266 O O . SER A 1 409 ? -25.553 -5.552 -12.507 1.00 87.75 409 SER A O 1
ATOM 3268 N N . TYR A 1 410 ? -24.907 -7.658 -12.947 1.00 89.50 410 TYR A N 1
ATOM 3269 C CA . TYR A 1 410 ? -23.466 -7.412 -12.869 1.00 89.50 410 TYR A CA 1
ATOM 3270 C C . TYR A 1 410 ? -22.895 -6.849 -14.179 1.00 89.50 410 TYR A C 1
ATOM 3272 O O . TYR A 1 410 ? -21.871 -6.162 -14.167 1.00 89.50 410 TYR A O 1
ATOM 3280 N N . GLU A 1 411 ? -23.553 -7.122 -15.309 1.00 86.56 411 GLU A N 1
ATOM 3281 C CA . GLU A 1 411 ? -23.159 -6.610 -16.618 1.00 86.56 411 GLU A CA 1
ATOM 3282 C C . GLU A 1 411 ? -23.408 -5.096 -16.711 1.00 86.56 411 GLU A C 1
ATOM 3284 O O . GLU A 1 411 ? -24.500 -4.589 -16.445 1.00 86.56 411 GLU A O 1
ATOM 3289 N N . LYS A 1 412 ? -22.370 -4.352 -17.107 1.00 84.00 412 LYS A N 1
ATOM 3290 C CA . LYS A 1 412 ? -22.428 -2.901 -17.318 1.00 84.00 412 LYS A CA 1
ATOM 3291 C C . LYS A 1 412 ? -22.191 -2.581 -18.788 1.00 84.00 412 LYS A C 1
ATOM 3293 O O . LYS A 1 412 ? -21.050 -2.483 -19.228 1.00 84.00 412 LYS A O 1
ATOM 3298 N N . CYS A 1 413 ? -23.276 -2.379 -19.528 1.00 84.88 413 CYS A N 1
ATOM 3299 C CA . CYS A 1 413 ? -23.237 -1.893 -20.904 1.00 84.88 413 CYS A CA 1
ATOM 3300 C C . CYS A 1 413 ? -23.407 -0.364 -20.916 1.00 84.88 413 CYS A C 1
ATOM 3302 O O . CYS A 1 413 ? -24.493 0.145 -20.622 1.00 84.88 413 CYS A O 1
ATOM 3304 N N . PHE A 1 414 ? -22.332 0.366 -21.230 1.00 88.94 414 PHE A N 1
ATOM 3305 C CA . PHE A 1 414 ? -22.346 1.832 -21.359 1.00 88.94 414 PHE A CA 1
ATOM 3306 C C . PHE A 1 414 ? -22.467 2.299 -22.815 1.00 88.94 414 PHE A C 1
ATOM 3308 O O . PHE A 1 414 ? -23.166 3.271 -23.075 1.00 88.94 414 PHE A O 1
ATOM 3315 N N . LEU A 1 415 ? -21.823 1.597 -23.754 1.00 91.75 415 LEU A N 1
ATOM 3316 C CA . LEU A 1 415 ? -21.848 1.887 -25.191 1.00 91.75 415 LEU A CA 1
ATOM 3317 C C . LEU A 1 415 ? -22.550 0.754 -25.947 1.00 91.75 415 LEU A C 1
ATOM 3319 O O . LEU A 1 415 ? -22.452 -0.408 -25.559 1.00 91.75 415 LEU A O 1
ATOM 3323 N N . SER A 1 416 ? -23.242 1.074 -27.040 1.00 89.06 416 SER A N 1
ATOM 3324 C CA . SER A 1 416 ? -23.900 0.084 -27.894 1.00 89.06 416 SER A CA 1
ATOM 3325 C C . SER A 1 416 ? -22.939 -0.503 -28.933 1.00 89.06 416 SER A C 1
ATOM 3327 O O . SER A 1 416 ? -22.288 0.221 -29.681 1.00 89.06 416 SER A O 1
ATOM 3329 N N . GLY A 1 417 ? -22.885 -1.833 -29.028 1.00 87.50 417 GLY A N 1
ATOM 3330 C CA . GLY A 1 417 ? -22.148 -2.542 -30.080 1.00 87.50 417 GLY A CA 1
ATOM 3331 C C . GLY A 1 417 ? -21.303 -3.699 -29.554 1.00 87.50 417 GLY A C 1
ATOM 3332 O O . GLY A 1 417 ? -20.879 -3.708 -28.403 1.00 87.50 417 GLY A O 1
ATOM 3333 N N . LYS A 1 418 ? -21.033 -4.690 -30.415 1.00 84.12 418 LYS A N 1
ATOM 3334 C CA . LYS A 1 418 ? -20.306 -5.916 -30.026 1.00 84.12 418 LYS A CA 1
ATOM 3335 C C . LYS A 1 418 ? -18.877 -5.654 -29.528 1.00 84.12 418 LYS A C 1
ATOM 3337 O O . LYS A 1 418 ? -18.389 -6.427 -28.717 1.00 84.12 418 LYS A O 1
ATOM 3342 N N . MET A 1 419 ? -18.243 -4.567 -29.977 1.00 89.19 419 MET A N 1
ATOM 3343 C CA . MET A 1 419 ? -16.893 -4.151 -29.559 1.00 89.19 419 MET A CA 1
ATOM 3344 C C . MET A 1 419 ? -16.814 -3.552 -28.142 1.00 89.19 419 MET A C 1
ATOM 3346 O O . MET A 1 419 ? -15.718 -3.291 -27.659 1.00 89.19 419 MET A O 1
ATOM 3350 N N . TYR A 1 420 ? -17.960 -3.306 -27.494 1.00 90.56 420 TYR A N 1
ATOM 3351 C CA . TYR A 1 420 ? -18.050 -2.695 -26.162 1.00 90.56 420 TYR A CA 1
ATOM 3352 C C . TYR A 1 420 ? -18.652 -3.641 -25.108 1.00 90.56 420 TYR A C 1
ATOM 3354 O O . TYR A 1 420 ? -19.101 -3.194 -24.052 1.00 90.56 420 TYR A O 1
ATOM 3362 N N . GLY A 1 421 ? -18.689 -4.949 -25.390 1.00 88.38 421 GLY A N 1
ATOM 3363 C CA . GLY A 1 421 ? -19.098 -5.960 -24.412 1.00 88.38 421 GLY A CA 1
ATOM 3364 C C . GLY A 1 421 ? -18.101 -6.082 -23.252 1.00 88.38 421 GLY A C 1
ATOM 3365 O O . GLY A 1 421 ? -16.986 -5.570 -23.321 1.00 88.38 421 GLY A O 1
ATOM 3366 N N . CYS A 1 422 ? -18.465 -6.814 -22.189 1.00 89.62 422 CYS A N 1
ATOM 3367 C CA . CYS A 1 422 ? -17.648 -6.923 -20.967 1.00 89.62 422 CYS A CA 1
ATOM 3368 C C . CYS A 1 422 ? -16.191 -7.374 -21.176 1.00 89.62 422 CYS A C 1
ATOM 3370 O O . CYS A 1 422 ? -15.354 -7.136 -20.312 1.00 89.62 422 CYS A O 1
ATOM 3372 N N . TYR A 1 423 ? -15.889 -8.057 -22.279 1.00 91.81 423 TYR A N 1
ATOM 3373 C CA . TYR A 1 423 ? -14.527 -8.306 -22.736 1.00 91.81 423 TYR A CA 1
ATOM 3374 C C . TYR A 1 423 ? -14.499 -8.193 -24.261 1.00 91.81 423 TYR A C 1
ATOM 3376 O O . TYR A 1 423 ? -15.384 -8.720 -24.937 1.00 91.81 423 TYR A O 1
ATOM 3384 N N . SER A 1 424 ? -13.511 -7.492 -24.810 1.00 92.62 424 SER A N 1
ATOM 3385 C CA . SER A 1 424 ? -13.314 -7.316 -26.251 1.00 92.62 424 SER A CA 1
ATOM 3386 C C . SER A 1 424 ? -11.827 -7.125 -26.535 1.00 92.62 424 SER A C 1
ATOM 3388 O O . SER A 1 424 ? -11.133 -6.459 -25.770 1.00 92.62 424 SER A O 1
ATOM 3390 N N . PHE A 1 425 ? -11.350 -7.708 -27.632 1.00 93.19 425 PHE A N 1
ATOM 3391 C CA . PHE A 1 425 ? -10.023 -7.449 -28.184 1.00 93.19 425 PHE A CA 1
ATOM 3392 C C . PHE A 1 425 ? -10.204 -6.595 -29.440 1.00 93.19 425 PHE A C 1
ATOM 3394 O O . PHE A 1 425 ? -11.004 -6.951 -30.307 1.00 93.19 425 PHE A O 1
ATOM 3401 N N . ILE A 1 426 ? -9.506 -5.463 -29.514 1.00 92.06 426 ILE A N 1
ATOM 3402 C CA . ILE A 1 426 ? -9.564 -4.536 -30.647 1.00 92.06 426 ILE A CA 1
ATOM 3403 C C . ILE A 1 426 ? -8.209 -4.606 -31.343 1.00 92.06 426 ILE A C 1
ATOM 3405 O O . ILE A 1 426 ? -7.213 -4.138 -30.801 1.00 92.06 426 ILE A O 1
ATOM 3409 N N . ASP A 1 427 ? -8.185 -5.216 -32.524 1.00 91.44 427 ASP A N 1
ATOM 3410 C CA . ASP A 1 427 ? -7.000 -5.258 -33.377 1.00 91.44 427 ASP A CA 1
ATOM 3411 C C . ASP A 1 427 ? -6.811 -3.902 -34.080 1.00 91.44 427 ASP A C 1
ATOM 3413 O O . ASP A 1 427 ? -7.742 -3.374 -34.694 1.00 91.44 427 ASP A O 1
ATOM 3417 N N . VAL A 1 428 ? -5.616 -3.320 -33.963 1.00 89.81 428 VAL A N 1
ATOM 3418 C CA . VAL A 1 428 ? -5.275 -1.981 -34.472 1.00 89.81 428 VAL A CA 1
ATOM 3419 C C . VAL A 1 428 ? -4.255 -2.135 -35.602 1.00 89.81 428 VAL A C 1
ATOM 3421 O O . VAL A 1 428 ? -3.074 -1.827 -35.457 1.00 89.81 428 VAL A O 1
ATOM 3424 N N . ALA A 1 429 ? -4.739 -2.605 -36.755 1.00 76.69 429 ALA A N 1
ATOM 3425 C CA . ALA A 1 429 ? -3.944 -3.053 -37.909 1.00 76.69 429 ALA A CA 1
ATOM 3426 C C . ALA A 1 429 ? -2.977 -2.018 -38.539 1.00 76.69 429 ALA A C 1
ATOM 3428 O O . ALA A 1 429 ? -2.209 -2.359 -39.436 1.00 76.69 429 ALA A O 1
ATOM 3429 N N . ASN A 1 430 ? -3.005 -0.758 -38.095 1.00 77.50 430 ASN A N 1
ATOM 3430 C CA . ASN A 1 430 ? -2.139 0.328 -38.568 1.00 77.50 430 ASN A CA 1
ATOM 3431 C C . ASN A 1 430 ? -1.289 0.963 -37.453 1.00 77.50 430 ASN A C 1
ATOM 3433 O O . ASN A 1 430 ? -0.740 2.045 -37.653 1.00 77.50 430 ASN A O 1
ATOM 3437 N N . GLY A 1 431 ? -1.186 0.319 -36.286 1.00 75.00 431 GLY A N 1
ATOM 3438 C CA . GLY A 1 431 ? -0.317 0.765 -35.200 1.00 75.00 431 GLY A CA 1
ATOM 3439 C C . GLY A 1 431 ? 1.140 0.924 -35.644 1.00 75.00 431 GLY A C 1
ATOM 3440 O O . GLY A 1 431 ? 1.687 0.058 -36.324 1.00 75.00 431 GLY A O 1
ATOM 3441 N N . GLN A 1 432 ? 1.767 2.033 -35.253 1.00 75.25 432 GLN A N 1
ATOM 3442 C CA . GLN A 1 432 ? 3.200 2.258 -35.433 1.00 75.25 432 GLN A CA 1
ATOM 3443 C C . GLN A 1 432 ? 3.817 2.578 -34.077 1.00 75.25 432 GLN A C 1
ATOM 3445 O O . GLN A 1 432 ? 3.358 3.484 -33.379 1.00 75.25 432 GLN A O 1
ATOM 3450 N N . GLU A 1 433 ? 4.842 1.814 -33.707 1.00 81.62 433 GLU A N 1
ATOM 3451 C CA . GLU A 1 433 ? 5.613 2.063 -32.496 1.00 81.62 433 GLU A CA 1
ATOM 3452 C C . GLU A 1 433 ? 6.620 3.190 -32.734 1.00 81.62 433 GLU A C 1
ATOM 3454 O O . GLU A 1 433 ? 7.499 3.107 -33.592 1.00 81.62 433 GLU A O 1
ATOM 3459 N N . GLU A 1 434 ? 6.502 4.243 -31.937 1.00 83.50 434 GLU A N 1
ATOM 3460 C CA . GLU A 1 434 ? 7.456 5.340 -31.852 1.00 83.50 434 GLU A CA 1
ATOM 3461 C C . GLU A 1 434 ? 8.209 5.258 -30.519 1.00 83.50 434 GLU A C 1
ATOM 3463 O O . GLU A 1 434 ? 7.631 4.916 -29.485 1.00 83.50 434 GLU A O 1
ATOM 3468 N N . PHE A 1 435 ? 9.483 5.645 -30.521 1.00 75.62 435 PHE A N 1
ATOM 3469 C CA . PHE A 1 435 ? 10.280 5.801 -29.304 1.00 75.62 435 PHE A CA 1
ATOM 3470 C C . PHE A 1 435 ? 10.300 7.268 -28.865 1.00 75.62 435 PHE A C 1
ATOM 3472 O O . PHE A 1 435 ? 10.460 8.170 -29.691 1.00 75.62 435 PHE A O 1
ATOM 3479 N N . ASP A 1 436 ? 10.172 7.519 -27.563 1.00 66.75 436 ASP A N 1
ATOM 3480 C CA . ASP A 1 436 ? 10.473 8.832 -26.993 1.00 66.75 436 ASP A CA 1
ATOM 3481 C C . ASP A 1 436 ? 11.993 9.069 -26.849 1.00 66.75 436 ASP A C 1
ATOM 3483 O O . ASP A 1 436 ? 12.826 8.222 -27.185 1.00 66.75 436 ASP A O 1
ATOM 3487 N N . ARG A 1 437 ? 12.381 10.242 -26.326 1.00 58.69 437 ARG A N 1
ATOM 3488 C CA . ARG A 1 437 ? 13.800 10.596 -26.108 1.00 58.69 437 ARG A CA 1
ATOM 3489 C C . ARG A 1 437 ? 14.511 9.713 -25.067 1.00 58.69 437 ARG A C 1
ATOM 3491 O O . ARG A 1 437 ? 15.725 9.828 -24.940 1.00 58.69 437 ARG A O 1
ATOM 3498 N N . GLY A 1 438 ? 13.776 8.889 -24.319 1.00 57.19 438 GLY A N 1
ATOM 3499 C CA . GLY A 1 438 ? 14.273 7.939 -23.324 1.00 57.19 438 GLY A CA 1
ATOM 3500 C C . GLY A 1 438 ? 14.083 6.473 -23.734 1.00 57.19 438 GLY A C 1
ATOM 3501 O O . GLY A 1 438 ? 14.121 5.604 -22.868 1.00 57.19 438 GLY A O 1
ATOM 3502 N N . HIS A 1 439 ? 13.868 6.193 -25.026 1.00 67.06 439 HIS A N 1
ATOM 3503 C CA . HIS A 1 439 ? 13.633 4.851 -25.577 1.00 67.06 439 HIS A CA 1
ATOM 3504 C C . HIS A 1 439 ? 12.381 4.123 -25.041 1.00 67.06 439 HIS A C 1
ATOM 3506 O O . HIS A 1 439 ? 12.272 2.905 -25.178 1.00 67.06 439 HIS A O 1
ATOM 3512 N N . SER A 1 440 ? 11.400 4.836 -24.480 1.00 73.75 440 SER A N 1
ATOM 3513 C CA . SER A 1 440 ? 10.108 4.247 -24.113 1.00 73.75 440 SER A CA 1
ATOM 3514 C C . SER A 1 440 ? 9.157 4.244 -25.318 1.00 73.75 440 SER A C 1
ATOM 3516 O O . SER A 1 440 ? 9.035 5.247 -26.023 1.00 73.75 440 SER A O 1
ATOM 3518 N N . GLN A 1 441 ? 8.497 3.108 -25.566 1.00 82.94 441 GLN A N 1
ATOM 3519 C CA . GLN A 1 441 ? 7.593 2.908 -26.705 1.00 82.94 441 GLN A CA 1
ATOM 3520 C C . GLN A 1 441 ? 6.221 3.573 -26.486 1.00 82.94 441 GLN A C 1
ATOM 3522 O O . GLN A 1 441 ? 5.676 3.590 -25.377 1.00 82.94 441 GLN A O 1
ATOM 3527 N N . LYS A 1 442 ? 5.639 4.085 -27.572 1.00 87.50 442 LYS A N 1
ATOM 3528 C CA . LYS A 1 442 ? 4.249 4.553 -27.667 1.00 87.50 442 LYS A CA 1
ATOM 3529 C C . LYS A 1 442 ? 3.668 4.216 -29.043 1.00 87.50 442 LYS A C 1
ATOM 3531 O O . LYS A 1 442 ? 4.409 4.105 -30.012 1.00 87.50 442 LYS A O 1
ATOM 3536 N N . ASN A 1 443 ? 2.347 4.115 -29.140 1.00 92.56 443 ASN A N 1
ATOM 3537 C CA . ASN A 1 443 ? 1.623 3.910 -30.393 1.00 92.56 443 ASN A CA 1
ATOM 3538 C C . ASN A 1 443 ? 0.489 4.935 -30.481 1.00 92.56 443 ASN A C 1
ATOM 3540 O O . ASN A 1 443 ? -0.515 4.834 -29.772 1.00 92.56 443 ASN A O 1
ATOM 3544 N N . MET A 1 444 ? 0.647 5.936 -31.351 1.00 92.50 444 MET A N 1
ATOM 3545 C CA . MET A 1 444 ? -0.298 7.054 -31.457 1.00 92.50 444 MET A CA 1
ATOM 3546 C C . MET A 1 444 ? -1.663 6.650 -32.037 1.00 92.50 444 MET A C 1
ATOM 3548 O O . MET A 1 444 ? -2.651 7.348 -31.799 1.00 92.50 444 MET A O 1
ATOM 3552 N N . VAL A 1 445 ? -1.748 5.524 -32.755 1.00 93.00 445 VAL A N 1
ATOM 3553 C CA . VAL A 1 445 ? -3.020 5.002 -33.284 1.00 93.00 445 VAL A CA 1
ATOM 3554 C C . VAL A 1 445 ? -3.840 4.370 -32.159 1.00 93.00 445 VAL A C 1
ATOM 3556 O O . VAL A 1 445 ? -5.026 4.660 -32.031 1.00 93.00 445 VAL A O 1
ATOM 3559 N N . GLU A 1 446 ? -3.202 3.599 -31.272 1.00 94.75 446 GLU A N 1
ATOM 3560 C CA . GLU A 1 446 ? -3.835 3.130 -30.030 1.00 94.75 446 GLU A CA 1
ATOM 3561 C C . GLU A 1 446 ? -4.287 4.295 -29.144 1.00 94.75 446 GLU A C 1
ATOM 3563 O O . GLU A 1 446 ? -5.408 4.267 -28.639 1.00 94.75 446 GLU A O 1
ATOM 3568 N N . VAL A 1 447 ? -3.459 5.341 -28.989 1.00 93.94 447 VAL A N 1
ATOM 3569 C CA . VAL A 1 447 ? -3.841 6.554 -28.241 1.00 93.94 447 VAL A CA 1
ATOM 3570 C C . VAL A 1 447 ? -5.137 7.137 -28.809 1.00 93.94 447 VAL A C 1
ATOM 3572 O O . VAL A 1 447 ? -6.064 7.402 -28.047 1.00 93.94 447 VAL A O 1
ATOM 3575 N N . ALA A 1 448 ? -5.244 7.287 -30.134 1.00 93.81 448 ALA A N 1
ATOM 3576 C CA . ALA A 1 448 ? -6.452 7.803 -30.779 1.00 93.81 448 ALA A CA 1
ATOM 3577 C C . ALA A 1 448 ? -7.687 6.909 -30.540 1.00 93.81 448 ALA A C 1
ATOM 3579 O O . ALA A 1 448 ? -8.754 7.428 -30.210 1.00 93.81 448 ALA A O 1
ATOM 3580 N N . VAL A 1 449 ? -7.539 5.581 -30.631 1.00 94.50 449 VAL A N 1
ATOM 3581 C CA . VAL A 1 449 ? -8.619 4.618 -30.337 1.00 94.50 449 VAL A CA 1
ATOM 3582 C C . VAL A 1 449 ? -9.076 4.722 -28.878 1.00 94.50 449 VAL A C 1
ATOM 3584 O O . VAL A 1 449 ? -10.275 4.807 -28.616 1.00 94.50 449 VAL A O 1
ATOM 3587 N N . VAL A 1 450 ? -8.143 4.781 -27.921 1.00 95.44 450 VAL A N 1
ATOM 3588 C CA . VAL A 1 450 ? -8.457 4.966 -26.493 1.00 95.44 450 VAL A CA 1
ATOM 3589 C C . VAL A 1 450 ? -9.211 6.278 -26.261 1.00 95.44 450 VAL A C 1
ATOM 3591 O O . VAL A 1 450 ? -10.203 6.287 -25.531 1.00 95.44 450 VAL A O 1
ATOM 3594 N N . CYS A 1 451 ? -8.791 7.369 -26.907 1.00 94.75 451 CYS A N 1
ATOM 3595 C CA . CYS A 1 451 ? -9.447 8.670 -26.779 1.00 94.75 451 CYS A CA 1
ATOM 3596 C C . CYS A 1 451 ? -10.896 8.640 -27.281 1.00 94.75 451 CYS A C 1
ATOM 3598 O O . CYS A 1 451 ? -11.780 9.104 -26.568 1.00 94.75 451 CYS A O 1
ATOM 3600 N N . GLU A 1 452 ? -11.172 8.044 -28.446 1.00 94.94 452 GLU A N 1
ATOM 3601 C CA . GLU A 1 452 ? -12.543 7.955 -28.977 1.00 94.94 452 GLU A CA 1
ATOM 3602 C C . GLU A 1 452 ? -13.454 7.084 -28.093 1.00 94.94 452 GLU A C 1
ATOM 3604 O O . GLU A 1 452 ? -14.635 7.397 -27.912 1.00 94.94 452 GLU A O 1
ATOM 3609 N N . ILE A 1 453 ? -12.919 6.026 -27.471 1.00 95.50 453 ILE A N 1
ATOM 3610 C CA . ILE A 1 453 ? -13.663 5.207 -26.500 1.00 95.50 453 ILE A CA 1
ATOM 3611 C C . ILE A 1 453 ? -13.996 6.032 -25.245 1.00 95.50 453 ILE A C 1
ATOM 3613 O O . ILE A 1 453 ? -15.146 6.026 -24.799 1.00 95.50 453 ILE A O 1
ATOM 3617 N N . VAL A 1 454 ? -13.031 6.779 -24.695 1.00 95.38 454 VAL A N 1
ATOM 3618 C CA . VAL A 1 454 ? -13.246 7.655 -23.527 1.00 95.38 454 VAL A CA 1
ATOM 3619 C C . VAL A 1 454 ? -14.239 8.777 -23.849 1.00 95.38 454 VAL A C 1
ATOM 3621 O O . VAL A 1 454 ? -15.191 8.972 -23.093 1.00 95.38 454 VAL A O 1
ATOM 3624 N N . ALA A 1 455 ? -14.099 9.447 -24.995 1.00 94.25 455 ALA A N 1
ATOM 3625 C CA . ALA A 1 455 ? -15.020 10.482 -25.462 1.00 94.25 455 ALA A CA 1
ATOM 3626 C C . ALA A 1 455 ? -16.443 9.935 -25.684 1.00 94.25 455 ALA A C 1
ATOM 3628 O O . ALA A 1 455 ? -17.438 10.585 -25.356 1.00 94.25 455 ALA A O 1
ATOM 3629 N N . SER A 1 456 ? -16.572 8.705 -26.189 1.00 95.06 456 SER A N 1
ATOM 3630 C CA . SER A 1 456 ? -17.859 8.008 -26.312 1.00 95.06 456 SER A CA 1
ATOM 3631 C C . SER A 1 456 ? -18.494 7.714 -24.953 1.00 95.06 456 SER A C 1
ATOM 3633 O O . SER A 1 456 ? -19.672 8.018 -24.755 1.00 95.06 456 SER A O 1
ATOM 3635 N N . LEU A 1 457 ? -17.719 7.196 -23.994 1.00 94.31 457 LEU A N 1
ATOM 3636 C CA . LEU A 1 457 ? -18.180 6.967 -22.620 1.00 94.31 457 LEU A CA 1
ATOM 3637 C C . LEU A 1 457 ? -18.595 8.274 -21.934 1.00 94.31 457 LEU A C 1
ATOM 3639 O O . LEU A 1 457 ? -19.595 8.297 -21.218 1.00 94.31 457 LEU A O 1
ATOM 3643 N N . TYR A 1 458 ? -17.871 9.366 -22.184 1.00 93.44 458 TYR A N 1
ATOM 3644 C CA . TYR A 1 458 ? -18.200 10.68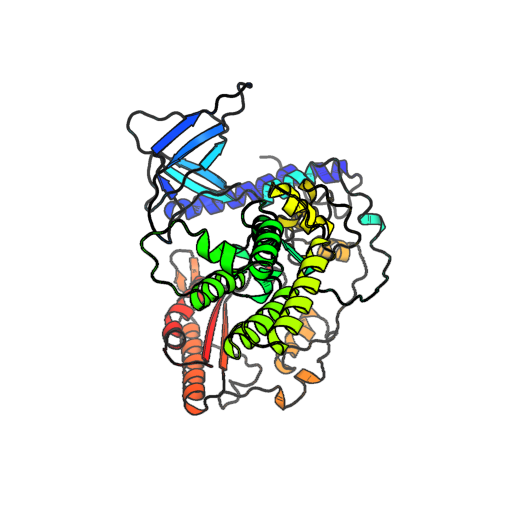7 -21.659 1.00 93.44 458 TYR A CA 1
ATOM 3645 C C . TYR A 1 458 ? -19.504 11.239 -22.253 1.00 93.44 458 TYR A C 1
ATOM 3647 O O . TYR A 1 458 ? -20.379 11.680 -21.507 1.00 93.44 458 TYR A O 1
ATOM 3655 N N . ARG A 1 459 ? -19.703 11.142 -23.577 1.00 92.81 459 ARG A N 1
ATOM 3656 C CA . ARG A 1 459 ? -20.976 11.506 -24.233 1.00 92.81 459 ARG A CA 1
ATOM 3657 C C . ARG A 1 459 ? -22.159 10.733 -23.636 1.00 92.81 459 ARG A C 1
ATOM 3659 O O . ARG A 1 459 ? -23.186 11.334 -23.315 1.00 92.81 459 ARG A O 1
ATOM 3666 N N . GLU A 1 460 ? -21.999 9.431 -23.405 1.00 92.50 460 GLU A N 1
ATOM 3667 C CA . GLU A 1 460 ? -23.028 8.595 -22.774 1.00 92.50 460 GLU A CA 1
ATOM 3668 C C . GLU A 1 460 ? -23.255 8.911 -21.286 1.00 92.50 460 GLU A C 1
ATOM 3670 O O . GLU A 1 460 ? -24.402 8.907 -20.827 1.00 92.50 460 GLU A O 1
ATOM 3675 N N . PHE A 1 461 ? -22.213 9.275 -20.532 1.00 91.94 461 PHE A N 1
ATOM 3676 C CA . PHE A 1 461 ? -22.360 9.821 -19.179 1.00 91.94 461 PHE A CA 1
ATOM 3677 C C . PHE A 1 461 ? -23.167 11.124 -19.187 1.00 91.94 461 PHE A C 1
ATOM 3679 O O . PHE A 1 461 ? -24.137 11.252 -18.439 1.00 91.94 461 PHE A O 1
ATOM 3686 N N . ILE A 1 462 ? -22.835 12.076 -20.065 1.00 91.06 462 ILE A N 1
ATOM 3687 C CA . ILE A 1 462 ? -23.555 13.350 -20.169 1.00 91.06 462 ILE A CA 1
ATOM 3688 C C . ILE A 1 462 ? -25.031 13.124 -20.516 1.00 91.06 462 ILE A C 1
ATOM 3690 O O . ILE A 1 462 ? -25.883 13.785 -19.912 1.00 91.06 462 ILE A O 1
ATOM 3694 N N . ARG A 1 463 ? -25.329 12.168 -21.408 1.00 91.62 463 ARG A N 1
ATOM 3695 C CA . ARG A 1 463 ? -26.685 11.792 -21.839 1.00 91.62 463 ARG A CA 1
ATOM 3696 C C . ARG A 1 463 ? -27.500 11.069 -20.763 1.00 91.62 463 ARG A C 1
ATOM 3698 O O . ARG A 1 463 ? -28.693 11.326 -20.637 1.00 91.62 463 ARG A O 1
ATOM 3705 N N . THR A 1 464 ? -26.894 10.140 -20.022 1.00 91.25 464 THR A N 1
ATOM 3706 C CA . THR A 1 464 ? -27.623 9.218 -19.122 1.00 91.25 464 THR A CA 1
ATOM 3707 C C . THR A 1 464 ? -27.491 9.534 -17.634 1.00 91.25 464 THR A C 1
ATOM 3709 O O . THR A 1 464 ? -28.263 9.003 -16.838 1.00 91.25 464 THR A O 1
ATOM 3712 N N . LYS A 1 465 ? -26.490 10.335 -17.248 1.00 89.44 465 LYS A N 1
ATOM 3713 C CA . LYS A 1 465 ? -26.049 10.592 -15.864 1.00 89.44 465 LYS A CA 1
ATOM 3714 C C . LYS A 1 465 ? -25.704 9.333 -15.045 1.00 89.44 465 LYS A C 1
ATOM 3716 O O . LYS A 1 465 ? -25.536 9.413 -13.830 1.00 89.44 465 LYS A O 1
ATOM 3721 N N . LYS A 1 466 ? -25.550 8.164 -15.682 1.00 88.94 466 LYS A N 1
ATOM 3722 C CA . LYS A 1 466 ? -25.078 6.933 -15.023 1.00 88.94 466 LYS A CA 1
ATOM 3723 C C . LYS A 1 466 ? -23.595 7.069 -14.694 1.00 88.94 466 LYS A C 1
ATOM 3725 O O . LYS A 1 466 ? -22.813 7.263 -15.615 1.00 88.94 466 LYS A O 1
ATOM 3730 N N . LYS A 1 467 ? -23.194 6.915 -13.425 1.00 90.69 467 LYS A N 1
ATOM 3731 C CA . LYS A 1 467 ? -21.778 7.036 -13.031 1.00 90.69 467 LYS A CA 1
ATOM 3732 C C . LYS A 1 467 ? -20.886 6.037 -13.800 1.00 90.69 467 LYS A C 1
ATOM 3734 O O . LYS A 1 467 ? -21.189 4.842 -13.840 1.00 90.69 467 LYS A O 1
ATOM 3739 N N . VAL A 1 468 ? -19.787 6.526 -14.375 1.00 91.06 468 VAL A N 1
ATOM 3740 C CA . VAL A 1 468 ? -18.776 5.771 -15.136 1.00 91.06 468 VAL A CA 1
ATOM 3741 C C . VAL A 1 468 ? -17.405 6.009 -14.503 1.00 91.06 468 VAL A C 1
ATOM 3743 O O . VAL A 1 468 ? -17.059 7.136 -14.161 1.00 91.06 468 VAL A O 1
ATOM 3746 N N . SER A 1 469 ? -16.601 4.957 -14.369 1.00 91.38 469 SER A N 1
ATOM 3747 C CA . SER A 1 469 ? -15.192 5.082 -13.988 1.00 91.38 469 SER A CA 1
ATOM 3748 C C . SER A 1 469 ? -14.346 4.249 -14.939 1.00 91.38 469 SER A C 1
ATOM 3750 O O . SER A 1 469 ? -14.671 3.089 -15.202 1.00 91.38 469 SER A O 1
ATOM 3752 N N . VAL A 1 470 ? -13.293 4.859 -15.475 1.00 93.00 470 VAL A N 1
ATOM 3753 C CA . VAL A 1 470 ? -12.423 4.295 -16.506 1.00 93.00 470 VAL A CA 1
ATOM 3754 C C . VAL A 1 470 ? -11.004 4.166 -15.956 1.00 93.00 470 VAL A C 1
ATOM 3756 O O . VAL A 1 470 ? -10.418 5.117 -15.434 1.00 93.00 470 VAL A O 1
ATOM 3759 N N . GLY A 1 471 ? -10.434 2.971 -16.086 1.00 93.25 471 GLY A N 1
ATOM 3760 C CA . GLY A 1 471 ? -9.016 2.718 -15.854 1.00 93.25 471 GLY A CA 1
ATOM 3761 C C . GLY A 1 471 ? -8.351 2.357 -17.172 1.00 93.25 471 GLY A C 1
ATOM 3762 O O . GLY A 1 471 ? -8.746 1.374 -17.793 1.00 93.25 471 GLY A O 1
ATOM 3763 N N . VAL A 1 472 ? -7.348 3.127 -17.581 1.00 94.44 472 VAL A N 1
ATOM 3764 C CA . VAL A 1 472 ? -6.484 2.806 -18.720 1.00 94.44 472 VAL A CA 1
ATOM 3765 C C . VAL A 1 472 ? -5.114 2.412 -18.181 1.00 94.44 472 VAL A C 1
ATOM 3767 O O . VAL A 1 472 ? -4.557 3.101 -17.323 1.00 94.44 472 VAL A O 1
ATOM 3770 N N . ILE A 1 473 ? -4.575 1.294 -18.662 1.00 94.25 473 ILE A N 1
ATOM 3771 C CA . ILE A 1 473 ? -3.260 0.791 -18.261 1.00 94.25 473 ILE A CA 1
ATOM 3772 C C . ILE A 1 473 ? -2.390 0.510 -19.481 1.00 94.25 473 ILE A C 1
ATOM 3774 O O . ILE A 1 473 ? -2.890 0.093 -20.522 1.00 94.25 473 ILE A O 1
ATOM 3778 N N . SER A 1 474 ? -1.085 0.728 -19.342 1.00 91.94 474 SER A N 1
ATOM 3779 C CA . SER A 1 474 ? -0.084 0.359 -20.346 1.00 91.94 474 SER A CA 1
ATOM 3780 C C . SER A 1 474 ? 1.234 -0.018 -19.654 1.00 91.94 474 SER A C 1
ATOM 3782 O O . SER A 1 474 ? 1.536 0.544 -18.596 1.00 91.94 474 SER A O 1
ATOM 3784 N N . PRO A 1 475 ? 2.027 -0.959 -20.201 1.00 87.44 475 PRO A N 1
ATOM 3785 C CA . PRO A 1 475 ? 3.350 -1.289 -19.667 1.00 87.44 475 PRO A CA 1
ATOM 3786 C C . PRO A 1 475 ? 4.415 -0.215 -19.950 1.00 87.44 475 PRO A C 1
ATOM 3788 O O . PRO A 1 475 ? 5.459 -0.226 -19.301 1.00 87.44 475 PRO A O 1
ATOM 3791 N N . TYR A 1 476 ? 4.172 0.727 -20.872 1.00 86.56 476 TYR A N 1
ATOM 3792 C CA . TYR A 1 476 ? 5.163 1.728 -21.284 1.00 86.56 476 TYR A CA 1
ATOM 3793 C C . TYR A 1 476 ? 4.846 3.128 -20.759 1.00 86.56 476 TYR A C 1
ATOM 3795 O O . TYR A 1 476 ? 3.729 3.633 -20.891 1.00 86.56 476 TYR A O 1
ATOM 3803 N N . LYS A 1 477 ? 5.857 3.801 -20.194 1.00 86.31 477 LYS A N 1
ATOM 3804 C CA . LYS A 1 477 ? 5.693 5.132 -19.597 1.00 86.31 477 LYS A CA 1
ATOM 3805 C C . LYS A 1 477 ? 5.404 6.215 -20.643 1.00 86.31 477 LYS A C 1
ATOM 3807 O O . LYS A 1 477 ? 4.566 7.073 -20.368 1.00 86.31 477 LYS A O 1
ATOM 3812 N N . ALA A 1 478 ? 6.004 6.145 -21.835 1.00 87.19 478 ALA A N 1
ATOM 3813 C CA . ALA A 1 478 ? 5.661 7.048 -22.936 1.00 87.19 478 ALA A CA 1
ATOM 3814 C C . ALA A 1 478 ? 4.194 6.899 -23.373 1.00 87.19 478 ALA A C 1
ATOM 3816 O O . ALA A 1 478 ? 3.497 7.905 -23.481 1.00 87.19 478 ALA A O 1
ATOM 3817 N N . GLN A 1 479 ? 3.695 5.666 -23.536 1.00 92.12 479 GLN A N 1
ATOM 3818 C CA . GLN A 1 479 ? 2.288 5.415 -23.876 1.00 92.12 479 GLN A CA 1
ATOM 3819 C C . GLN A 1 479 ? 1.327 5.917 -22.782 1.00 92.12 479 GLN A C 1
ATOM 3821 O O . GLN A 1 479 ? 0.337 6.573 -23.094 1.00 92.12 479 GLN A O 1
ATOM 3826 N N . VAL A 1 480 ? 1.638 5.701 -21.495 1.00 91.62 480 VAL A N 1
ATOM 3827 C CA . VAL A 1 480 ? 0.861 6.269 -20.370 1.00 91.62 480 VAL A CA 1
ATOM 3828 C C . VAL A 1 480 ? 0.780 7.794 -20.452 1.00 91.62 480 VAL A C 1
ATOM 3830 O O . VAL A 1 480 ? -0.308 8.348 -20.308 1.00 91.62 480 VAL A O 1
ATOM 3833 N N . ASN A 1 481 ? 1.906 8.472 -20.688 1.00 90.56 481 ASN A N 1
ATOM 3834 C CA . ASN A 1 481 ? 1.940 9.931 -20.785 1.00 90.56 481 ASN A CA 1
ATOM 3835 C C . ASN A 1 481 ? 1.136 10.426 -22.003 1.00 90.56 481 ASN A C 1
ATOM 3837 O O . ASN A 1 481 ? 0.277 11.289 -21.847 1.00 90.56 481 ASN A O 1
ATOM 3841 N N . ALA A 1 482 ? 1.334 9.822 -23.181 1.00 91.75 482 ALA A N 1
ATOM 3842 C CA . ALA A 1 482 ? 0.647 10.197 -24.420 1.00 91.75 482 ALA A CA 1
ATOM 3843 C C . ALA A 1 482 ? -0.880 9.997 -24.356 1.00 91.75 482 ALA A C 1
ATOM 3845 O O . ALA A 1 482 ? -1.631 10.799 -24.911 1.00 91.75 482 ALA A O 1
ATOM 3846 N N . ILE A 1 483 ? -1.355 8.954 -23.661 1.00 93.62 483 ILE A N 1
ATOM 3847 C CA . ILE A 1 483 ? -2.786 8.781 -23.374 1.00 93.62 483 ILE A CA 1
ATOM 3848 C C . ILE A 1 483 ? -3.256 9.854 -22.388 1.00 93.62 483 ILE A C 1
ATOM 3850 O O . ILE A 1 483 ? -4.266 10.505 -22.646 1.00 93.62 483 ILE A O 1
ATOM 3854 N N . GLN A 1 484 ? -2.539 10.053 -21.275 1.00 92.38 484 GLN A N 1
ATOM 3855 C CA . GLN A 1 484 ? -2.930 11.006 -20.232 1.00 92.38 484 GLN A CA 1
ATOM 3856 C C . GLN A 1 484 ? -3.092 12.424 -20.794 1.00 92.38 484 GLN A C 1
ATOM 3858 O O . GLN A 1 484 ? -4.142 13.023 -20.586 1.00 92.38 484 GLN A O 1
ATOM 3863 N N . GLU A 1 485 ? -2.124 12.912 -21.575 1.00 90.88 485 GLU A N 1
ATOM 3864 C CA . GLU A 1 485 ? -2.168 14.219 -22.254 1.00 90.88 485 GLU A CA 1
ATOM 3865 C C . GLU A 1 485 ? -3.442 14.437 -23.084 1.00 90.88 485 GLU A C 1
ATOM 3867 O O . GLU A 1 485 ? -3.928 15.562 -23.178 1.00 90.88 485 GLU A O 1
ATOM 3872 N N . ARG A 1 486 ? -4.000 13.374 -23.679 1.00 89.69 486 ARG A N 1
ATOM 3873 C CA . ARG A 1 486 ? -5.205 13.453 -24.515 1.00 89.69 486 ARG A CA 1
ATOM 3874 C C . ARG A 1 486 ? -6.512 13.261 -23.753 1.00 89.69 486 ARG A C 1
ATOM 3876 O O . ARG A 1 486 ? -7.527 13.776 -24.202 1.00 89.69 486 ARG A O 1
ATOM 3883 N N . VAL A 1 487 ? -6.518 12.531 -22.635 1.00 89.38 487 VAL A N 1
ATOM 3884 C CA . VAL A 1 487 ? -7.754 12.265 -21.870 1.00 89.38 487 VAL A CA 1
ATOM 3885 C C . VAL A 1 487 ? -7.972 13.210 -20.685 1.00 89.38 487 VAL A C 1
ATOM 3887 O O . VAL A 1 487 ? -9.060 13.201 -20.113 1.00 89.38 487 VAL A O 1
ATOM 3890 N N . THR A 1 488 ? -6.985 14.040 -20.322 1.00 84.12 488 THR A N 1
ATOM 3891 C CA . THR A 1 488 ? -7.103 15.027 -19.230 1.00 84.12 488 THR A CA 1
ATOM 3892 C C . THR A 1 488 ? -8.302 15.970 -19.401 1.00 84.12 488 THR A C 1
ATOM 3894 O O . THR A 1 488 ? -8.952 16.290 -18.406 1.00 84.12 488 THR A O 1
ATOM 3897 N N . GLU A 1 489 ? -8.688 16.321 -20.636 1.00 81.62 489 GLU A N 1
ATOM 3898 C CA . GLU A 1 489 ? -9.866 17.168 -20.900 1.00 81.62 489 GLU A CA 1
ATOM 3899 C C . GLU A 1 489 ? -11.186 16.586 -20.353 1.00 81.62 489 GLU A C 1
ATOM 3901 O O . GLU A 1 489 ? -12.100 17.343 -20.048 1.00 81.62 489 GLU A O 1
ATOM 3906 N N . TYR A 1 490 ? -11.278 15.262 -20.162 1.00 79.62 490 TYR A N 1
ATOM 3907 C CA . TYR A 1 490 ? -12.440 14.581 -19.568 1.00 79.62 490 TYR A CA 1
ATOM 3908 C C . TYR A 1 490 ? -12.342 14.412 -18.043 1.00 79.62 490 TYR A C 1
ATOM 3910 O O . TYR A 1 490 ? -13.317 14.004 -17.410 1.00 79.62 490 TYR A O 1
ATOM 3918 N N . SER A 1 491 ? -11.175 14.693 -17.456 1.00 68.88 491 SER A N 1
ATOM 3919 C CA . SER A 1 491 ? -10.904 14.569 -16.017 1.00 68.88 491 SER A CA 1
ATOM 3920 C C . SER A 1 491 ? -11.020 15.897 -15.265 1.00 68.88 491 SER A C 1
ATOM 3922 O O . SER A 1 491 ? -11.271 15.884 -14.063 1.00 68.88 491 SER A O 1
ATOM 3924 N N . GLU A 1 492 ? -10.837 17.030 -15.949 1.00 62.94 492 GLU A N 1
ATOM 3925 C CA . GLU A 1 492 ? -10.777 18.370 -15.338 1.00 62.94 492 GLU A CA 1
ATOM 3926 C C . GLU A 1 492 ? -12.083 19.181 -15.467 1.00 62.94 492 GLU A C 1
ATOM 3928 O O . GLU A 1 492 ? -12.158 20.323 -15.010 1.00 62.94 492 GLU A O 1
ATOM 3933 N N . VAL A 1 493 ? -13.139 18.613 -16.064 1.00 59.78 493 VAL A N 1
ATOM 3934 C CA . VAL A 1 493 ? -14.414 19.323 -16.261 1.00 59.78 493 VAL A CA 1
ATOM 3935 C C . VAL A 1 493 ? -15.119 19.564 -14.924 1.00 59.78 493 VAL A C 1
ATOM 3937 O O . VAL A 1 493 ? -15.612 18.645 -14.267 1.00 59.78 493 VAL A O 1
ATOM 3940 N N . SER A 1 494 ? -15.237 20.829 -14.531 1.00 45.78 494 SER A N 1
ATOM 3941 C CA . SER A 1 494 ? -15.962 21.215 -13.323 1.00 45.78 494 SER A CA 1
ATOM 3942 C C . SER A 1 494 ? -17.452 20.844 -13.419 1.00 45.78 494 SER A C 1
ATOM 3944 O O . SER A 1 494 ? -18.157 21.207 -14.359 1.00 45.78 494 SER A O 1
ATOM 3946 N N . GLY A 1 495 ? -17.945 20.103 -12.419 1.00 54.69 495 GLY A N 1
ATOM 3947 C CA . GLY A 1 495 ? -19.350 19.682 -12.314 1.00 54.69 495 GLY A CA 1
ATOM 3948 C C . GLY A 1 495 ? -19.663 18.232 -12.714 1.00 54.69 495 GLY A C 1
ATOM 3949 O O . GLY A 1 495 ? -20.831 17.845 -12.680 1.00 54.69 495 GLY A O 1
ATOM 3950 N N . THR A 1 496 ? -18.673 17.398 -13.053 1.00 61.69 496 THR A N 1
ATOM 3951 C CA . THR A 1 496 ? -18.893 15.994 -13.461 1.00 61.69 496 THR A CA 1
ATOM 3952 C C . THR A 1 496 ? -18.823 14.979 -12.308 1.00 61.69 496 THR A C 1
ATOM 3954 O O . THR A 1 496 ? -18.134 13.963 -12.428 1.00 61.69 496 THR A O 1
ATOM 3957 N N . ASP A 1 497 ? -19.551 15.191 -11.197 1.00 72.56 497 ASP A N 1
ATOM 3958 C CA . ASP A 1 497 ? -19.667 14.139 -10.166 1.00 72.56 497 ASP A CA 1
ATOM 3959 C C . ASP A 1 497 ? -20.301 12.877 -10.773 1.00 72.56 497 ASP A C 1
ATOM 3961 O O . ASP A 1 497 ? -21.496 12.817 -11.074 1.00 72.56 497 ASP A O 1
ATOM 3965 N N . GLY A 1 498 ? -19.472 11.851 -10.951 1.00 82.56 498 GLY A N 1
ATOM 3966 C CA . GLY A 1 498 ? -19.860 10.577 -11.533 1.00 82.56 498 GLY A CA 1
ATOM 3967 C C . GLY A 1 498 ? -19.106 10.159 -12.788 1.00 82.56 498 GLY A C 1
ATOM 3968 O O . GLY A 1 498 ? -19.334 9.032 -13.216 1.00 82.56 498 GLY A O 1
ATOM 3969 N N . PHE A 1 499 ? -18.210 10.975 -13.348 1.00 90.44 499 PHE A N 1
ATOM 3970 C CA . PHE A 1 499 ? -17.269 10.525 -14.382 1.00 90.44 499 PHE A CA 1
ATOM 3971 C C . PHE A 1 499 ? -15.831 10.611 -13.871 1.00 90.44 499 PHE A C 1
ATOM 3973 O O . PHE A 1 499 ? -15.442 11.622 -13.294 1.00 90.44 499 PHE A O 1
ATOM 3980 N N . SER A 1 500 ? -15.038 9.557 -14.063 1.00 89.94 500 SER A N 1
ATOM 3981 C CA . SER A 1 500 ? -13.606 9.582 -13.746 1.00 89.94 500 SER A CA 1
ATOM 3982 C C . SER A 1 500 ? -12.781 8.745 -14.717 1.00 89.94 500 SER A C 1
ATOM 3984 O O . SER A 1 500 ? -13.189 7.653 -15.117 1.00 89.94 500 SER A O 1
ATOM 3986 N N . VAL A 1 501 ? -11.594 9.245 -15.063 1.00 91.44 501 VAL A N 1
ATOM 3987 C CA . VAL A 1 501 ? -10.595 8.545 -15.880 1.00 91.44 501 VAL A CA 1
ATOM 3988 C C . VAL A 1 501 ? -9.277 8.509 -15.115 1.00 91.44 501 VAL A C 1
ATOM 3990 O O . VAL A 1 501 ? -8.846 9.510 -14.551 1.00 91.44 501 VAL A O 1
ATOM 3993 N N . SER A 1 502 ? -8.626 7.348 -15.086 1.00 90.81 502 SER A N 1
ATOM 3994 C CA . SER A 1 502 ? -7.291 7.179 -14.505 1.00 90.81 502 SER A CA 1
ATOM 3995 C C . SER A 1 502 ? -6.383 6.430 -15.472 1.00 90.81 502 SER A C 1
ATOM 3997 O O . SER A 1 502 ? -6.704 5.308 -15.864 1.00 90.81 502 SER A O 1
ATOM 3999 N N . VAL A 1 503 ? -5.245 7.025 -15.838 1.00 91.19 503 VAL A N 1
ATOM 4000 C CA . VAL A 1 503 ? -4.220 6.379 -16.670 1.00 91.19 503 VAL A CA 1
ATOM 4001 C C . VAL A 1 503 ? -3.051 5.970 -15.776 1.00 91.19 503 VAL A C 1
ATOM 4003 O O . VAL A 1 503 ? -2.543 6.780 -15.000 1.00 91.19 503 VAL A O 1
ATOM 4006 N N . ARG A 1 504 ? -2.646 4.697 -15.818 1.00 89.81 504 ARG A N 1
ATOM 4007 C CA . ARG A 1 504 ? -1.614 4.148 -14.923 1.00 89.81 504 ARG A CA 1
ATOM 4008 C C . ARG A 1 504 ? -0.620 3.254 -15.658 1.00 89.81 504 ARG A C 1
ATOM 4010 O O . ARG A 1 504 ? -0.976 2.521 -16.575 1.00 89.81 504 ARG A O 1
ATOM 4017 N N . LEU A 1 505 ? 0.632 3.295 -15.208 1.00 86.38 505 LEU A N 1
ATOM 4018 C CA . LEU A 1 505 ? 1.646 2.321 -15.605 1.00 86.38 505 LEU A CA 1
ATOM 4019 C C . LEU A 1 505 ? 1.313 0.967 -14.969 1.00 86.38 505 LEU A C 1
ATOM 4021 O O . LEU A 1 505 ? 0.949 0.913 -13.792 1.00 86.38 505 LEU A O 1
ATOM 4025 N N . MET A 1 506 ? 1.439 -0.116 -15.732 1.00 80.44 506 MET A N 1
ATOM 4026 C CA . MET A 1 506 ? 1.361 -1.469 -15.185 1.00 80.44 506 MET A CA 1
ATOM 4027 C C . MET A 1 506 ? 2.603 -1.750 -14.326 1.00 80.44 506 MET A C 1
ATOM 4029 O O . MET A 1 506 ? 3.723 -1.465 -14.743 1.00 80.44 506 MET A O 1
ATOM 4033 N N . ASP A 1 507 ? 2.418 -2.285 -13.116 1.00 62.88 507 ASP A N 1
ATOM 4034 C CA . ASP A 1 507 ? 3.537 -2.540 -12.203 1.00 62.88 507 ASP A CA 1
ATOM 4035 C C . ASP A 1 507 ? 4.486 -3.601 -12.788 1.00 62.88 507 ASP A C 1
ATOM 4037 O O . ASP A 1 507 ? 4.071 -4.708 -13.147 1.00 62.88 507 ASP A O 1
ATOM 4041 N N . SER A 1 508 ? 5.779 -3.275 -12.848 1.00 49.91 508 SER A N 1
ATOM 4042 C CA . SER A 1 508 ? 6.827 -4.165 -13.361 1.00 49.91 508 SER A CA 1
ATOM 4043 C C . SER A 1 508 ? 6.965 -5.473 -12.570 1.00 49.91 508 SER A C 1
ATOM 4045 O O . SER A 1 508 ? 7.466 -6.459 -13.115 1.00 49.91 508 SER A O 1
ATOM 4047 N N . LYS A 1 509 ? 6.481 -5.529 -11.318 1.00 44.31 509 LYS A N 1
ATOM 4048 C CA . LYS A 1 509 ? 6.368 -6.779 -10.551 1.00 44.31 509 LYS A CA 1
ATOM 4049 C C . LYS A 1 509 ? 5.296 -7.719 -11.109 1.00 44.31 509 LYS A C 1
ATOM 4051 O O . LYS A 1 509 ? 5.515 -8.926 -11.116 1.00 44.31 509 LYS A O 1
ATOM 4056 N N . VAL A 1 510 ? 4.182 -7.190 -11.624 1.00 45.00 510 VAL A N 1
ATOM 4057 C CA . VAL A 1 510 ? 3.110 -7.992 -12.246 1.00 45.00 510 VAL A CA 1
ATOM 4058 C C . VAL A 1 510 ? 3.558 -8.516 -13.611 1.00 45.00 510 VAL A C 1
ATOM 4060 O O . VAL A 1 510 ? 3.329 -9.680 -13.921 1.00 45.00 510 VAL A O 1
ATOM 4063 N N . VAL A 1 511 ? 4.268 -7.693 -14.390 1.00 39.56 511 VAL A N 1
ATOM 4064 C CA . VAL A 1 511 ? 4.798 -8.072 -15.717 1.00 39.56 511 VAL A CA 1
ATOM 4065 C C . VAL A 1 511 ? 5.817 -9.221 -15.641 1.00 39.56 511 VAL A C 1
ATOM 4067 O O . VAL A 1 511 ? 5.938 -9.979 -16.590 1.00 39.56 511 VAL A O 1
ATOM 4070 N N . LYS A 1 512 ? 6.523 -9.397 -14.513 1.00 36.81 512 LYS A N 1
ATOM 4071 C CA . LYS A 1 512 ? 7.458 -10.523 -14.290 1.00 36.81 512 LYS A CA 1
ATOM 4072 C C . LYS A 1 512 ? 6.804 -11.806 -13.751 1.00 36.81 512 LYS A C 1
ATOM 4074 O O . LYS A 1 512 ? 7.518 -12.776 -13.503 1.00 36.81 512 LYS A O 1
ATOM 4079 N N . MET A 1 513 ? 5.493 -11.800 -13.501 1.00 33.94 513 MET A N 1
ATOM 4080 C CA . MET A 1 513 ? 4.728 -12.963 -13.020 1.00 33.94 513 MET A CA 1
ATOM 4081 C C . MET A 1 513 ? 3.814 -13.581 -14.092 1.00 33.94 513 MET A C 1
ATOM 4083 O O . MET A 1 513 ? 3.159 -14.585 -13.806 1.00 33.94 513 MET A O 1
ATOM 4087 N N . MET A 1 514 ? 3.768 -12.980 -15.285 1.00 31.59 514 MET A N 1
ATOM 4088 C CA . MET A 1 514 ? 3.156 -13.518 -16.504 1.00 31.59 514 MET A CA 1
ATOM 4089 C C . MET A 1 514 ? 4.247 -14.068 -17.424 1.00 31.59 514 MET A C 1
ATOM 4091 O O . MET A 1 514 ? 3.957 -15.087 -18.082 1.00 31.59 514 MET A O 1
#

Sequence (514 aa):
MNAVTEIPDTFSTVTSYMKTFIPSLVEETHADLLSSMETLPQAPTCEILAVTPKRHKNAKDFSYVIIIRGSGEAENYEPQTGDLIALTDIRPTCSRDNRLFIRSSKPISRGGGRKLFAVFLINMTTNVRIWKALISEKANTNIIKNVLQVQPNSSQYGLGDIILFGNGERMKIDNYDDLVEVFLDYRIEILAQCFNPGTGWKHWLESMIGLLEDPQQKYSTRDDENDFQTFEEFVRKNLIQLVVTDMIGALDLLNSLKSLLREVGFANERSQLVLKDFLRKLRLLRKFCVPNLKKLEKIRKFCLANASLIFCTVSSSAKLQTEEKAPLDLLVIEEAAQLKECESAIPLQLPISEKAGFGRSLFGRLLLLGHKRHLLNVQYRMHPSISLFPKREFYNNQILDGPNVKQGSYEKCFLSGKMYGCYSFIDVANGQEEFDRGHSQKNMVEVAVVCEIVASLYREFIRTKKKVSVGVISPYKAQVNAIQERVTEYSEVSGTDGFSVSVRLMDSKVVKMM

pLDDT: mean 71.18, std 16.44, range [30.25, 97.56]